Protein 7LJL (pdb70)

Organism: Enterobacter hormaechei subsp. hoffmannii (strain UCI 50) (NCBI:txid1400155)

InterPro domains:
  IPR043519 Nucleotidyltransferase superfamily [SSF81301] (1-123)

Foldseek 3Di:
DDFPFVLLVLLLVQWQADPVLLVQVLCVQVVVFVLQCPVVLNVQWWLAKFWFFCQQALQHTYDPDQDAAETEMETETADACVVAWLVSQVVSCVVVCCVPQNPAWDDDQQWIWGDDDRHIYTYWYWYFNDDDPLRVLVSLLRVACLGHPSDHCLQQLVRESDSPDDGDPVVDHHDPCVSAQQTFIWTADRHDRHTDTWARVLLSRVSSVQCVQQVNCLSSLSNLVLLLCVVCVVQADPDDHGPLSSVLQSVQFDGDHDGNLVRLLRSLVSSCVVCVVVLVVLHADFAADSRHRVHGSCPPPGSPRRNRRNVVSVVLNVLSVCLVPDPDQQSSQVSSCVRRNPSRDRD/DQFPFVLLVLLLQQWAADPVLLVQVLVVQVVVFVLQCPPVLCVQWWLAKFWFFCQQALQDTYDPDQDAAETEIETETADACVVAWLVSQVVSCVVVCCVPQNPAWDDDAQWIWGDDPRHIYTYWYWYWNDDDPLRVLVSLQRVACLGHPSDHCLRQLVRESDSPDDGVDHHDDCVNAQQTFIWTADRHDRHIDTDARVLLSRVSSVQCVQQVNCLSSLSSQQLLLCVVCVVQADPDDHGPLSSVLQSVQFDGDHDGNLVRLLRSLVSSCVVCVVVLVVLHADFAADSRHRPHGSCVPPGSPRRNRNNVVSVVLSVLSVCLNPDPDQQSNQVSSCVRRNPSSDRDDDDD

Structure (mmCIF, N/CA/C/O backbone):
data_7LJL
#
_entry.id   7LJL
#
_cell.length_a   66.074
_cell.length_b   101.372
_cell.length_c   68.364
_cell.angle_alpha   90.000
_cell.angle_beta   117.611
_cell.angle_gamma   90.000
#
_symmetry.space_group_name_H-M   'P 1 21 1'
#
loop_
_entity.id
_entity.type
_entity.pdbx_description
1 polymer 'Cyclic AMP-AMP-GMP synthase'
2 non-polymer 'MAGNESIUM ION'
3 non-polymer "ADENOSINE-5'-TRIPHOSPHATE"
4 non-polymer 1,2-ETHANEDIOL
5 water water
#
loop_
_atom_site.group_PDB
_atom_site.id
_atom_site.type_symbol
_atom_site.label_atom_id
_atom_site.label_alt_id
_atom_site.label_comp_id
_atom_site.label_asym_id
_atom_site.label_entity_id
_atom_site.label_seq_id
_atom_site.pdbx_PDB_ins_code
_atom_site.Cartn_x
_atom_site.Cartn_y
_atom_site.Cartn_z
_atom_site.occupancy
_atom_site.B_iso_or_equiv
_atom_site.auth_seq_id
_atom_site.auth_comp_id
_atom_site.auth_asym_id
_atom_site.auth_atom_id
_atom_site.pdbx_PDB_model_num
ATOM 1 N N . SER A 1 1 ? 43.33962 10.13535 30.96258 1.000 79.01261 0 SER A N 1
ATOM 2 C CA . SER A 1 1 ? 42.28619 10.62836 30.02803 1.000 67.16930 0 SER A CA 1
ATOM 3 C C . SER A 1 1 ? 42.90376 11.03688 28.69273 1.000 55.97581 0 SER A C 1
ATOM 4 O O . SER A 1 1 ? 44.07383 11.40561 28.62125 1.000 66.57941 0 SER A O 1
ATOM 14 N N . MET A 1 2 ? 42.09585 10.97318 27.63901 1.000 43.34654 1 MET A N 1
ATOM 15 C CA . MET A 1 2 ? 42.52787 11.23596 26.27226 1.000 48.59536 1 MET A CA 1
ATOM 16 C C . MET A 1 2 ? 41.70978 12.39765 25.73396 1.000 35.06259 1 MET A C 1
ATOM 17 O O . MET A 1 2 ? 40.47881 12.33327 25.72722 1.000 37.03020 1 MET A O 1
ATOM 31 N N . GLU A 1 3 ? 42.38681 13.45821 25.29072 1.000 33.05867 2 GLU A N 1
ATOM 32 C CA . GLU A 1 3 ? 41.68442 14.65457 24.82016 1.000 32.18156 2 GLU A CA 1
ATOM 33 C C . GLU A 1 3 ? 41.67031 14.80566 23.30513 1.000 30.51237 2 GLU A C 1
ATOM 34 O O . GLU A 1 3 ? 40.71374 15.36398 22.76167 1.000 31.01223 2 GLU A O 1
ATOM 46 N N . LEU A 1 4 ? 42.69870 14.32512 22.60895 1.000 32.41925 3 LEU A N 1
ATOM 47 C CA . LEU A 1 4 ? 42.75720 14.39042 21.14674 1.000 30.45619 3 LEU A CA 1
ATOM 48 C C . LEU A 1 4 ? 42.47086 15.80396 20.62877 1.000 30.47023 3 LEU A C 1
ATOM 49 O O . LEU A 1 4 ? 41.70976 16.00923 19.67578 1.000 28.77798 3 LEU A O 1
ATOM 65 N N . GLN A 1 5 ? 43.11068 16.78996 21.25703 1.000 32.83184 4 GLN A N 1
ATOM 66 C CA . GLN A 1 5 ? 42.85318 18.18648 20.90979 1.000 33.83294 4 GLN A CA 1
ATOM 67 C C . GLN A 1 5 ? 43.04820 18.48845 19.42910 1.000 27.93684 4 GLN A C 1
ATOM 68 O O . GLN A 1 5 ? 42.17686 19.14651 18.84016 1.000 30.86219 4 GLN A O 1
ATOM 82 N N . PRO A 1 6 ? 44.13009 18.05643 18.77298 1.000 29.72038 5 PRO A N 1
ATOM 83 C CA . PRO A 1 6 ? 44.27413 18.35589 17.33663 1.000 31.86002 5 PRO A CA 1
ATOM 84 C C . PRO A 1 6 ? 43.18707 17.72959 16.48092 1.000 31.74265 5 PRO A C 1
ATOM 85 O O . PRO A 1 6 ? 42.77433 18.31700 15.46951 1.000 29.57955 5 PRO A O 1
ATOM 96 N N . GLN A 1 7 ? 42.72111 16.53574 16.84903 1.000 27.48492 6 GLN A N 1
ATOM 97 C CA . GLN A 1 7 ? 41.63822 15.90073 16.10515 1.000 27.51650 6 GLN A CA 1
ATOM 98 C C . GLN A 1 7 ? 40.32768 16.65370 16.29007 1.000 23.05128 6 GLN A C 1
ATOM 99 O O . GLN A 1 7 ? 39.54198 16.78989 15.34484 1.000 24.76616 6 GLN A O 1
ATOM 113 N N . PHE A 1 8 ? 40.06093 17.14648 17.50303 1.000 25.78400 7 PHE A N 1
ATOM 114 C CA . PHE A 1 8 ? 38.85601 17.95023 17.70747 1.000 23.68615 7 PHE A CA 1
ATOM 115 C C . PHE A 1 8 ? 38.93006 19.26156 16.93615 1.000 22.89416 7 PHE A C 1
ATOM 116 O O . PHE A 1 8 ? 37.92274 19.72655 16.40083 1.000 23.16107 7 PHE A O 1
ATOM 133 N N . ASN A 1 9 ? 40.11922 19.86408 16.84671 1.000 26.57841 8 ASN A N 1
ATOM 134 C CA . ASN A 1 9 ? 40.24506 21.10771 16.08630 1.000 28.97483 8 ASN A CA 1
ATOM 135 C C . ASN A 1 9 ? 39.97634 20.87291 14.60554 1.000 24.83422 8 ASN A C 1
ATOM 136 O O . ASN A 1 9 ? 39.30379 21.68280 13.95670 1.000 24.34944 8 ASN A O 1
ATOM 147 N N . GLU A 1 10 ? 40.50053 19.76924 14.04875 1.000 24.23125 9 GLU A N 1
ATOM 148 C CA . GLU A 1 10 ? 40.21209 19.45592 12.64816 1.000 28.71514 9 GLU A CA 1
ATOM 149 C C . GLU A 1 10 ? 38.73676 19.12734 12.44549 1.000 24.82027 9 GLU A C 1
ATOM 150 O O . GLU A 1 10 ? 38.12404 19.57919 11.47681 1.000 24.08922 9 GLU A O 1
ATOM 162 N N . PHE A 1 11 ? 38.14299 18.37130 13.37360 1.000 23.27210 10 PHE A N 1
ATOM 163 C CA . PHE A 1 11 ? 36.70907 18.07289 13.31428 1.000 24.30688 10 PHE A CA 1
ATOM 164 C C . PHE A 1 11 ? 35.89177 19.35546 13.26515 1.000 22.27549 10 PHE A C 1
ATOM 165 O O . PHE A 1 11 ? 35.00145 19.51097 12.43028 1.000 21.37964 10 PHE A O 1
ATOM 182 N N . LEU A 1 12 ? 36.20049 20.30235 14.14559 1.000 21.89142 11 LEU A N 1
ATOM 183 C CA . LEU A 1 12 ? 35.44327 21.54976 14.19576 1.000 21.27979 11 LEU A CA 1
ATOM 184 C C . LEU A 1 12 ? 35.59121 22.32983 12.89898 1.000 21.90837 11 LEU A C 1
ATOM 185 O O . LEU A 1 12 ? 34.61980 22.89489 12.38891 1.000 24.86843 11 LEU A O 1
ATOM 201 N N . ALA A 1 13 ? 36.79466 22.34512 12.33172 1.000 22.80386 12 ALA A N 1
ATOM 202 C CA . ALA A 1 13 ? 36.99676 22.98880 11.03307 1.000 22.55355 12 ALA A CA 1
ATOM 203 C C . ALA A 1 13 ? 36.15647 22.34613 9.94191 1.000 25.32204 12 ALA A C 1
ATOM 204 O O . ALA A 1 13 ? 35.66147 23.04102 9.04456 1.000 27.40490 12 ALA A O 1
ATOM 211 N N . ASN A 1 14 ? 35.94383 21.03678 10.02127 1.000 23.82079 13 ASN A N 1
ATOM 212 C CA . ASN A 1 14 ? 35.13726 20.35216 9.01480 1.000 24.78138 13 ASN A CA 1
ATOM 213 C C . ASN A 1 14 ? 33.64223 20.62554 9.14104 1.000 22.32820 13 ASN A C 1
ATOM 214 O O . ASN A 1 14 ? 32.91304 20.46324 8.15777 1.000 26.31913 13 ASN A O 1
ATO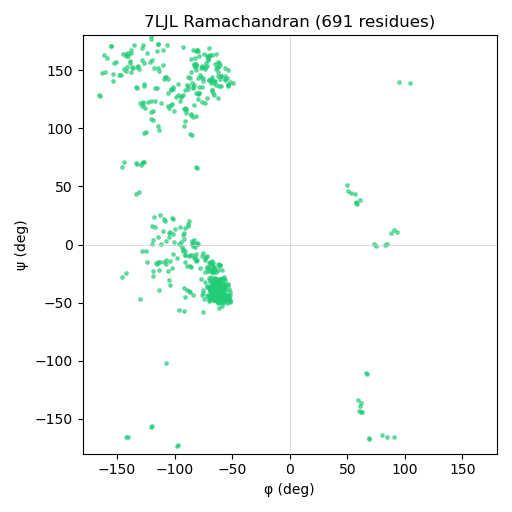M 225 N N . ILE A 1 15 ? 33.15787 20.99782 10.32280 1.000 20.53274 14 ILE A N 1
ATOM 226 C CA . ILE A 1 15 ? 31.71797 21.15905 10.52997 1.000 22.06073 14 ILE A CA 1
ATOM 227 C C . ILE A 1 15 ? 31.27070 22.61599 10.56145 1.000 22.47251 14 ILE A C 1
ATOM 228 O O . ILE A 1 15 ? 30.06313 22.87251 10.43997 1.000 24.78856 14 ILE A O 1
ATOM 244 N N . ARG A 1 16 ? 32.19129 23.56922 10.69418 1.000 23.57255 15 ARG A N 1
ATOM 245 C CA . ARG A 1 16 ? 31.83495 24.97540 10.54099 1.000 26.47574 15 ARG A CA 1
ATOM 246 C C . ARG A 1 16 ? 31.38171 25.21799 9.10606 1.000 21.78184 15 ARG A C 1
ATOM 247 O O . ARG A 1 16 ? 31.84062 24.53207 8.19638 1.000 23.95615 15 ARG A O 1
ATOM 268 N N . PRO A 1 17 ? 30.49457 26.19158 8.86692 1.000 20.95450 16 PRO A N 1
ATOM 269 C CA . PRO A 1 17 ? 30.25442 26.61667 7.48084 1.000 21.17467 16 PRO A CA 1
ATOM 270 C C . PRO A 1 17 ? 31.55690 26.99426 6.79840 1.000 20.89195 16 PRO A C 1
ATOM 271 O O . PRO A 1 17 ? 32.51259 27.43835 7.43979 1.000 23.24496 16 PRO A O 1
ATOM 282 N N . THR A 1 18 ? 31.58823 26.78987 5.48059 1.000 21.86482 17 THR A N 1
ATOM 283 C CA . THR A 1 18 ? 32.79422 27.03732 4.69720 1.000 21.59848 17 THR A CA 1
ATOM 284 C C . THR A 1 18 ? 33.09057 28.53061 4.59299 1.000 20.93818 17 THR A C 1
ATOM 285 O O . THR A 1 18 ? 32.23913 29.38619 4.82727 1.000 21.43813 17 THR A O 1
ATOM 296 N N . ASP A 1 19 ? 34.33830 28.84101 4.23107 1.000 22.93525 18 ASP A N 1
ATOM 297 C CA . ASP A 1 19 ? 34.71476 30.23609 4.04691 1.000 22.52861 18 ASP A CA 1
ATOM 298 C C . ASP A 1 19 ? 33.94892 30.88590 2.89634 1.000 21.81203 18 ASP A C 1
ATOM 299 O O . ASP A 1 19 ? 33.63469 32.08572 2.96261 1.000 21.35690 18 ASP A O 1
ATOM 308 N N . THR A 1 20 ? 33.61794 30.11433 1.85271 1.000 22.02047 19 THR A N 1
ATOM 309 C CA . THR A 1 20 ? 32.78215 30.64066 0.77668 1.000 23.08704 19 THR A CA 1
ATOM 310 C C . THR A 1 20 ? 31.39761 31.01641 1.28809 1.000 21.92065 19 THR A C 1
ATOM 311 O O . THR A 1 20 ? 30.85702 32.07404 0.93294 1.000 21.02031 19 THR A O 1
ATOM 322 N N . GLN A 1 21 ? 30.80241 30.15656 2.11914 1.000 19.93474 20 GLN A N 1
ATOM 323 C CA . GLN A 1 21 ? 29.51727 30.47995 2.73366 1.000 20.38684 20 GLN A CA 1
ATOM 324 C C . GLN A 1 21 ? 29.64136 31.70688 3.63411 1.000 19.24918 20 GLN A C 1
ATOM 325 O O . GLN A 1 21 ? 28.81183 32.62317 3.57263 1.000 19.40743 20 GLN A O 1
ATOM 339 N N . LYS A 1 22 ? 30.66794 31.73380 4.49810 1.000 19.23904 21 LYS A N 1
ATOM 340 C CA . LYS A 1 22 ? 30.85882 32.86688 5.40461 1.000 19.27980 21 LYS A CA 1
ATOM 341 C C . LYS A 1 22 ? 30.93666 34.18778 4.64341 1.000 19.83076 21 LYS A C 1
ATOM 342 O O . LYS A 1 22 ? 30.29697 35.17978 5.01587 1.000 18.71622 21 LYS A O 1
ATOM 361 N N . GLU A 1 23 ? 31.75489 34.23880 3.59458 1.000 19.18167 22 GLU A N 1
ATOM 362 C CA . GLU A 1 23 ? 31.88552 35.48515 2.83909 1.000 19.77164 22 GLU A CA 1
ATOM 363 C C . GLU A 1 23 ? 30.57886 35.86470 2.14817 1.000 19.13471 22 GLU A C 1
ATOM 364 O O . GLU A 1 23 ? 30.27818 37.05817 2.01195 1.000 20.13678 22 GLU A O 1
ATOM 376 N N . ASP A 1 24 ? 29.79033 34.87105 1.73792 1.000 18.92301 23 ASP A N 1
ATOM 377 C CA . ASP A 1 24 ? 28.49080 35.15414 1.12903 1.000 20.42711 23 ASP A CA 1
ATOM 378 C C . ASP A 1 24 ? 27.50319 35.75312 2.12585 1.000 19.79906 23 ASP A C 1
ATOM 379 O O . ASP A 1 24 ? 26.75388 36.67212 1.77595 1.000 21.16124 23 ASP A O 1
ATOM 388 N N . TRP A 1 25 ? 27.47100 35.26895 3.37544 1.000 18.55785 24 TRP A N 1
ATOM 389 C CA . TRP A 1 25 ? 26.51918 35.88991 4.29867 1.000 18.76035 24 TRP A CA 1
ATOM 390 C C . TRP A 1 25 ? 27.01852 37.23776 4.81010 1.000 17.41295 24 TRP A C 1
ATOM 391 O O . TRP A 1 25 ? 26.21684 38.12925 5.07664 1.000 18.44995 24 TRP A O 1
ATOM 412 N N . LYS A 1 26 ? 28.33756 37.43355 4.90759 1.000 17.78484 25 LYS A N 1
ATOM 413 C CA . LYS A 1 26 ? 28.84393 38.74591 5.30792 1.000 18.11851 25 LYS A CA 1
ATOM 414 C C . LYS A 1 26 ? 28.50748 39.80963 4.26833 1.000 19.97008 25 LYS A C 1
ATOM 415 O O . LYS A 1 26 ? 27.98566 40.87807 4.60588 1.000 20.12091 25 LYS A O 1
ATOM 434 N N . SER A 1 27 ? 28.76700 39.52262 2.98817 1.000 19.52991 26 SER A N 1
ATOM 435 C CA . SER A 1 27 ? 28.37598 40.45679 1.93655 1.000 19.55908 26 SER A CA 1
ATOM 436 C C . SER A 1 27 ? 26.86592 40.53560 1.79569 1.000 19.61789 26 SER A C 1
ATOM 437 O O . SER A 1 27 ? 26.32380 41.62135 1.57940 1.000 22.23005 26 SER A O 1
ATOM 445 N N . GLY A 1 28 ? 26.17584 39.41010 1.97002 1.000 20.39139 27 GLY A N 1
ATOM 446 C CA . GLY A 1 28 ? 24.72908 39.41290 1.81595 1.000 19.14759 27 GLY A CA 1
ATOM 447 C C . GLY A 1 28 ? 24.03821 40.24404 2.87720 1.000 21.32689 27 GLY A C 1
ATOM 448 O O . GLY A 1 28 ? 23.12665 41.02304 2.58124 1.000 19.91220 27 GLY A O 1
ATOM 452 N N . ALA A 1 29 ? 24.46445 40.09277 4.12384 1.000 20.03157 28 ALA A N 1
ATOM 453 C CA . ALA A 1 29 ? 23.88694 40.87714 5.20946 1.000 18.95570 28 ALA A CA 1
ATOM 454 C C . ALA A 1 29 ? 24.20142 42.35875 5.05243 1.000 20.32623 28 ALA A C 1
ATOM 455 O O . ALA A 1 29 ? 23.32199 43.20724 5.22448 1.000 20.26963 28 ALA A O 1
ATOM 462 N N . ARG A 1 30 ? 25.45968 42.69445 4.75658 1.000 20.03489 29 ARG A N 1
ATOM 463 C CA . ARG A 1 30 ? 25.82563 44.10149 4.62220 1.000 20.61793 29 ARG A CA 1
ATOM 464 C C . ARG A 1 30 ? 25.14476 44.74231 3.41985 1.000 19.91440 29 ARG A C 1
ATOM 465 O O . ARG A 1 30 ? 24.68574 45.89371 3.49217 1.000 20.84671 29 ARG A O 1
ATOM 486 N N . THR A 1 31 ? 25.06400 44.00863 2.30653 1.000 20.76615 30 THR A N 1
ATOM 487 C CA . THR A 1 31 ? 24.40347 44.54080 1.12115 1.000 21.67146 30 THR A CA 1
ATOM 488 C C . THR A 1 31 ? 22.91816 44.77577 1.37690 1.000 19.76579 30 THR A C 1
ATOM 489 O O . THR A 1 31 ? 22.36349 45.81053 0.98925 1.000 22.11325 30 THR A O 1
ATOM 500 N N . LEU A 1 32 ? 22.25588 43.83525 2.04777 1.000 19.49251 31 LEU A N 1
ATOM 501 C CA . LEU A 1 32 ? 20.85883 44.03845 2.41875 1.000 20.48243 31 LEU A CA 1
ATOM 502 C C . LEU A 1 32 ? 20.69830 45.28479 3.27159 1.000 19.81024 31 LEU A C 1
ATOM 503 O O . LEU A 1 32 ? 19.81777 46.11230 3.01415 1.000 20.16179 31 LEU A O 1
ATOM 519 N N . ARG A 1 33 ? 21.54296 45.42480 4.29986 1.000 18.73263 32 ARG A N 1
ATOM 520 C CA . ARG A 1 33 ? 21.50370 46.59347 5.17084 1.000 21.34451 32 ARG A CA 1
ATOM 521 C C . ARG A 1 33 ? 21.61231 47.88043 4.37756 1.000 22.39619 32 ARG A C 1
ATOM 522 O O . ARG A 1 33 ? 20.83916 48.81023 4.59287 1.000 22.28037 32 ARG A O 1
ATOM 543 N N . GLU A 1 34 ? 22.61064 47.97451 3.49241 1.000 21.77387 33 GLU A N 1
ATOM 544 C CA . GLU A 1 34 ? 22.83444 49.22239 2.76635 1.000 23.07758 33 GLU A CA 1
ATOM 545 C C . GLU A 1 34 ? 21.70723 49.49719 1.77771 1.000 22.79408 33 GLU A C 1
ATOM 546 O O . GLU A 1 34 ? 21.30176 50.64889 1.59803 1.000 24.91601 33 GLU A O 1
ATOM 558 N N . ARG A 1 35 ? 21.16888 48.45395 1.14002 1.000 23.45117 34 ARG A N 1
ATOM 559 C CA . ARG A 1 35 ? 20.02284 48.64896 0.25692 1.000 22.63821 34 ARG A CA 1
ATOM 560 C C . ARG A 1 35 ? 18.80970 49.17615 1.02028 1.000 24.94567 34 ARG A C 1
ATOM 561 O O . ARG A 1 35 ? 18.11930 50.08988 0.54332 1.000 25.64962 34 ARG A O 1
ATOM 582 N N . LEU A 1 36 ? 18.51969 48.60894 2.19879 1.000 22.47680 35 LEU A N 1
ATOM 583 C CA . LEU A 1 36 ? 17.39771 49.10825 2.97920 1.000 22.72649 35 LEU A CA 1
ATOM 584 C C . LEU A 1 36 ? 17.63317 50.54496 3.42291 1.000 24.93613 35 LEU A C 1
ATOM 585 O O . LEU A 1 36 ? 16.71774 51.37475 3.37611 1.000 27.82802 35 LEU A O 1
ATOM 601 N N . LYS A 1 37 ? 18.85792 50.85509 3.85401 1.000 26.19224 36 LYS A N 1
ATOM 602 C CA . LYS A 1 37 ? 19.17892 52.18237 4.35854 1.000 28.70033 36 LYS A CA 1
ATOM 603 C C . LYS A 1 37 ? 18.96992 53.25351 3.30202 1.000 32.68440 36 LYS A C 1
ATOM 604 O O . LYS A 1 37 ? 18.66154 54.40206 3.64032 1.000 43.40693 36 LYS A O 1
ATOM 623 N N . ASN A 1 38 ? 19.13021 52.90490 2.02891 1.000 28.91285 37 ASN A N 1
ATOM 624 C CA . ASN A 1 38 ? 19.01421 53.86466 0.93898 1.000 33.90598 37 ASN A CA 1
ATOM 625 C C . ASN A 1 38 ? 17.74544 53.71210 0.11023 1.000 28.27128 37 ASN A C 1
ATOM 626 O O . ASN A 1 38 ? 17.57169 54.44809 -0.86879 1.000 32.49085 37 ASN A O 1
ATOM 637 N N . PHE A 1 39 ? 16.84789 52.79138 0.46986 1.000 27.99693 38 PHE A N 1
ATOM 638 C CA . PHE A 1 39 ? 15.57355 52.62597 -0.23591 1.000 24.80979 38 PHE A CA 1
ATOM 639 C C . PHE A 1 39 ? 14.60634 53.67530 0.29450 1.000 23.89345 38 PHE A C 1
ATOM 640 O O . PHE A 1 39 ? 14.17047 53.60169 1.44188 1.000 24.57578 38 PHE A O 1
ATOM 657 N N . GLU A 1 40 ? 14.27027 54.65338 -0.53884 1.000 28.06033 39 GLU A N 1
ATOM 658 C CA . GLU A 1 40 ? 13.57792 55.84076 -0.04903 1.000 27.52950 39 GLU A CA 1
ATOM 659 C C . GLU A 1 40 ? 12.30882 55.52184 0.72962 1.000 26.47897 39 GLU A C 1
ATOM 660 O O . GLU A 1 40 ? 12.09982 56.14521 1.78365 1.000 28.72307 39 GLU A O 1
ATOM 672 N N . PRO A 1 41 ? 11.43657 54.60533 0.29332 1.000 27.96784 40 PRO A N 1
ATOM 673 C CA . PRO A 1 41 ? 10.20179 54.35037 1.06108 1.000 29.01583 40 PRO A CA 1
ATOM 674 C C . PRO A 1 41 ? 10.44148 53.81951 2.46270 1.000 25.35537 40 PRO A C 1
ATOM 675 O O . PRO A 1 41 ? 9.54247 53.94032 3.30549 1.000 27.83881 40 PRO A O 1
ATOM 686 N N . LEU A 1 42 ? 11.60748 53.22425 2.74203 1.000 22.97538 41 LEU A N 1
ATOM 687 C CA . LEU A 1 42 ? 11.88407 52.63104 4.04557 1.000 23.19301 41 LEU A CA 1
ATOM 688 C C . LEU A 1 42 ? 12.94863 53.37374 4.83225 1.000 26.28639 41 LEU A C 1
ATOM 689 O O . LEU A 1 42 ? 13.24025 52.99220 5.97364 1.000 24.57749 41 LEU A O 1
ATOM 705 N N . LYS A 1 43 ? 13.49539 54.45403 4.27060 1.000 27.81266 42 LYS A N 1
ATOM 706 C CA . LYS A 1 43 ? 14.62985 55.13171 4.88322 1.000 28.82548 42 LYS A CA 1
ATOM 707 C C . LYS A 1 43 ? 14.27803 55.66973 6.26323 1.000 29.35969 42 LYS A C 1
ATOM 708 O O . LYS A 1 43 ? 15.12603 55.68172 7.16221 1.000 34.90584 42 LYS A O 1
ATOM 727 N N . GLU A 1 44 ? 13.04074 56.12569 6.45279 1.000 28.63077 43 GLU A N 1
ATOM 728 C CA . GLU A 1 44 ? 12.61911 56.68834 7.72999 1.000 32.36238 43 GLU A CA 1
ATOM 729 C C . GLU A 1 44 ? 11.99460 55.65590 8.66065 1.000 31.04385 43 GLU A C 1
ATOM 730 O O . GLU A 1 44 ? 11.50634 56.02565 9.73358 1.000 34.22329 43 GLU A O 1
ATOM 742 N N . ILE A 1 45 ? 11.98054 54.38297 8.27282 1.000 23.04710 44 ILE A N 1
ATOM 743 C CA . ILE A 1 45 ? 11.32588 53.33395 9.04143 1.000 22.26618 44 ILE A CA 1
ATOM 744 C C . ILE A 1 45 ? 12.33023 52.33907 9.61056 1.000 19.70195 44 ILE A C 1
ATOM 745 O O . ILE A 1 45 ? 12.17279 51.87608 10.74751 1.000 19.54273 44 ILE A O 1
ATOM 761 N N . VAL A 1 46 ? 13.36447 52.00038 8.83858 1.000 21.62126 45 VAL A N 1
ATOM 762 C CA . VAL A 1 46 ? 14.34227 51.00170 9.26261 1.000 23.59635 45 VAL A CA 1
ATOM 763 C C . VAL A 1 46 ? 15.38495 51.65632 10.16268 1.000 20.40526 45 VAL A C 1
ATOM 764 O O . VAL A 1 46 ? 16.08110 52.59293 9.75561 1.000 24.98790 45 VAL A O 1
ATOM 777 N N . VAL A 1 47 ? 15.47956 51.16331 11.38780 1.000 17.37376 46 VAL A N 1
ATOM 778 C CA . VAL A 1 47 ? 16.47022 51.60688 12.36170 1.000 18.92179 46 VAL A CA 1
ATOM 779 C C . VAL A 1 47 ? 17.79769 50.88736 12.16242 1.000 21.81737 46 VAL A C 1
ATOM 780 O O . VAL A 1 47 ? 18.87237 51.48836 12.28495 1.000 22.41729 46 VAL A O 1
ATOM 793 N N . SER A 1 48 ? 17.75530 49.57732 11.94093 1.000 18.23810 47 SER A N 1
ATOM 794 C CA . SER A 1 48 ? 18.95107 48.74966 11.96424 1.000 19.32421 47 SER A CA 1
ATOM 795 C C . SER A 1 48 ? 18.62897 47.43432 11.27869 1.000 19.92308 47 SER A C 1
ATOM 796 O O . SER A 1 48 ? 17.49677 46.96283 11.31808 1.000 21.09429 47 SER A O 1
ATOM 804 N N . THR A 1 49 ? 19.62652 46.86536 10.62659 1.000 17.56253 48 THR A N 1
ATOM 805 C CA . THR A 1 49 ? 19.56866 45.51391 10.07899 1.000 16.77716 48 THR A CA 1
ATOM 806 C C . THR A 1 49 ? 20.78675 44.77109 10.61280 1.000 16.53012 48 THR A C 1
ATOM 807 O O . THR A 1 49 ? 21.92031 45.22264 10.40016 1.000 18.70482 48 THR A O 1
ATOM 818 N N . PHE A 1 50 ? 20.58076 43.64501 11.30025 1.000 15.32213 49 PHE A N 1
ATOM 819 C CA . PHE A 1 50 ? 21.70882 42.98966 11.94347 1.000 14.93605 49 PHE A CA 1
ATOM 820 C C . PHE A 1 50 ? 21.63399 41.47009 11.84865 1.000 16.05817 49 PHE A C 1
ATOM 821 O O . PHE A 1 50 ? 20.57027 40.86277 11.72916 1.000 16.86844 49 PHE A O 1
ATOM 838 N N . LEU A 1 51 ? 22.81251 40.87265 11.88464 1.000 15.42744 50 LEU A N 1
ATOM 839 C CA . LEU A 1 51 ? 22.99370 39.43815 11.80566 1.000 15.70963 50 LEU A CA 1
ATOM 840 C C . LEU A 1 51 ? 22.68931 38.82870 13.18244 1.000 15.29379 50 LEU A C 1
ATOM 841 O O . LEU A 1 51 ? 23.12873 39.34035 14.23660 1.000 16.00869 50 LEU A O 1
ATOM 857 N N . GLN A 1 52 ? 21.93905 37.72911 13.16969 1.000 14.75870 51 GLN A N 1
ATOM 858 C CA . GLN A 1 52 ? 21.50991 37.07110 14.39697 1.000 14.89892 51 GLN A CA 1
ATOM 859 C C . GLN A 1 52 ? 21.58886 35.56283 14.21354 1.000 14.74935 51 GLN A C 1
ATOM 860 O O . GLN A 1 52 ? 22.21775 35.05137 13.28716 1.000 15.67711 51 GLN A O 1
ATOM 874 N N . GLY A 1 53 ? 20.95609 34.81907 15.12369 1.000 14.16323 52 GLY A N 1
ATOM 875 C CA . GLY A 1 53 ? 20.89128 33.37585 15.00673 1.000 15.06685 52 GLY A CA 1
ATOM 876 C C . GLY A 1 53 ? 22.21963 32.66355 15.20330 1.000 13.71544 52 GLY A C 1
ATOM 877 O O . GLY A 1 53 ? 23.22998 33.21640 15.65324 1.000 14.88061 52 GLY A O 1
ATOM 881 N N . SER A 1 54 ? 22.19893 31.37908 14.83245 1.000 14.18667 53 SER A N 1
ATOM 882 C CA . SER A 1 54 ? 23.38477 30.55378 15.04297 1.000 15.18469 53 SER A CA 1
ATOM 883 C C . SER A 1 54 ? 24.59406 31.03952 14.25082 1.000 13.94316 53 SER A C 1
ATOM 884 O O . SER A 1 54 ? 25.73394 30.83081 14.67818 1.000 15.40537 53 SER A O 1
ATOM 892 N N . ILE A 1 55 ? 24.39165 31.65894 13.09437 1.000 15.06805 54 ILE A N 1
ATOM 893 C CA . ILE A 1 55 ? 25.53070 32.19247 12.34844 1.000 16.10594 54 ILE A CA 1
ATOM 894 C C . ILE A 1 55 ? 26.24358 33.26240 13.17258 1.000 16.72792 54 ILE A C 1
ATOM 895 O O . ILE A 1 55 ? 27.48389 33.25140 13.31688 1.000 17.52101 54 ILE A O 1
ATOM 911 N N . ARG A 1 56 ? 25.46272 34.19013 13.74045 1.000 15.68059 55 ARG A N 1
ATOM 912 C CA . ARG A 1 56 ? 26.03229 35.26308 14.55314 1.000 16.37832 55 ARG A CA 1
ATOM 913 C C . ARG A 1 56 ? 26.74143 34.71000 15.78079 1.000 17.20418 55 ARG A C 1
ATOM 914 O O . ARG A 1 56 ? 27.82553 35.18458 16.14946 1.000 17.94503 55 ARG A O 1
ATOM 935 N N . ARG A 1 57 ? 26.14559 33.70660 16.42545 1.000 15.75137 56 ARG A N 1
ATOM 936 C CA . ARG A 1 57 ? 26.68165 33.17726 17.66927 1.000 15.10458 56 ARG A CA 1
ATOM 937 C C . ARG A 1 57 ? 27.76053 32.12373 17.46002 1.000 16.65734 56 ARG A C 1
ATOM 938 O O . ARG A 1 57 ? 28.29435 31.61225 18.44497 1.000 17.83974 56 ARG A O 1
ATOM 959 N N . SER A 1 58 ? 28.10613 31.80866 16.21228 1.000 16.07333 57 SER A N 1
ATOM 960 C CA . SER A 1 58 ? 29.10059 30.79886 15.89906 1.000 16.44137 57 SER A CA 1
ATOM 961 C C . SER A 1 58 ? 28.70599 29.42201 16.42016 1.000 18.31987 57 SER A C 1
ATOM 962 O O . SER A 1 58 ? 29.54491 28.63532 16.83648 1.000 18.35244 57 SER A O 1
ATOM 970 N N . THR A 1 59 ? 27.42178 29.09958 16.33399 1.000 16.55645 58 THR A N 1
ATOM 971 C CA . THR A 1 59 ? 26.91078 27.78835 16.71201 1.000 17.61639 58 THR A CA 1
ATOM 972 C C . THR A 1 59 ? 26.25417 27.08502 15.53664 1.000 19.81442 58 THR A C 1
ATOM 973 O O . THR A 1 59 ? 25.51767 26.11879 15.74040 1.000 18.86715 58 THR A O 1
ATOM 984 N N . ALA A 1 60 ? 26.50317 27.55803 14.31571 1.000 16.29521 59 ALA A N 1
ATOM 985 C CA . ALA A 1 60 ? 25.94865 26.95656 13.11475 1.000 17.58579 59 ALA A CA 1
ATOM 986 C C . ALA A 1 60 ? 26.86123 25.86604 12.58994 1.000 17.69332 59 ALA A C 1
ATOM 987 O O . ALA A 1 60 ? 28.08824 25.96771 12.67494 1.000 19.68933 59 ALA A O 1
ATOM 994 N N . ILE A 1 61 ? 26.25125 24.81267 12.05199 1.000 17.06290 60 ILE A N 1
ATOM 995 C CA . ILE A 1 61 ? 26.99364 23.74639 11.38705 1.000 17.46194 60 ILE A CA 1
ATOM 996 C C . ILE A 1 61 ? 26.73310 23.77682 9.88873 1.000 21.18897 60 ILE A C 1
ATOM 997 O O . ILE A 1 61 ? 25.67247 24.22827 9.42789 1.000 23.21564 60 ILE A O 1
ATOM 1013 N N . ARG A 1 62 ? 27.71155 23.24889 9.14143 1.000 25.87564 61 ARG A N 1
ATOM 1014 C CA . ARG A 1 62 ? 27.66391 23.24208 7.69194 1.000 35.95794 61 ARG A CA 1
ATOM 1015 C C . ARG A 1 62 ? 26.53519 22.32701 7.24579 1.000 28.44713 61 ARG A C 1
ATOM 1016 O O . ARG A 1 62 ? 26.45981 21.17982 7.70186 1.000 35.00834 61 ARG A O 1
ATOM 1037 N N . PRO A 1 63 ? 25.65319 22.77975 6.35573 1.000 35.20737 62 PRO A N 1
ATOM 1038 C CA . PRO A 1 63 ? 24.63742 21.87455 5.81600 1.000 45.10888 62 PRO A CA 1
ATOM 1039 C C . PRO A 1 63 ? 25.27246 20.86455 4.87530 1.000 36.68256 62 PRO A C 1
ATOM 1040 O O . PRO A 1 63 ? 26.36850 21.05639 4.33678 1.000 34.62573 62 PRO A O 1
ATOM 1051 N N . LEU A 1 64 ? 24.56135 19.76601 4.69499 1.000 27.80424 63 LEU A N 1
ATOM 1052 C CA . LEU A 1 64 ? 25.02684 18.68476 3.82374 1.000 34.91232 63 LEU A CA 1
ATOM 1053 C C . LEU A 1 64 ? 24.90910 19.04107 2.34100 1.000 49.58474 63 LEU A C 1
ATOM 1054 O O . LEU A 1 64 ? 24.05263 19.82563 1.93011 1.000 41.66154 63 LEU A O 1
ATOM 1070 N N . GLY A 1 65 ? 25.79261 18.45499 1.53982 1.000 52.89259 64 GLY A N 1
ATOM 1071 C CA . GLY A 1 65 ? 25.68073 18.57968 0.09191 1.000 53.89055 64 GLY A CA 1
ATOM 1072 C C . GLY A 1 65 ? 25.72516 20.02166 -0.37254 1.000 40.60029 64 GLY A C 1
ATOM 1073 O O . GLY A 1 65 ? 26.57333 20.81439 0.05159 1.000 41.91024 64 GLY A O 1
ATOM 1077 N N . ASP A 1 66 ? 24.80135 20.36863 -1.26515 1.000 47.33389 65 ASP A N 1
ATOM 1078 C CA . ASP A 1 66 ? 24.69807 21.71589 -1.80654 1.000 61.65644 65 ASP A CA 1
ATOM 1079 C C . ASP A 1 66 ? 23.75092 22.60347 -1.01245 1.000 54.97939 65 ASP A C 1
ATOM 1080 O O . ASP A 1 66 ? 23.42313 23.70614 -1.47491 1.000 39.56356 65 ASP A O 1
ATOM 1089 N N . LYS A 1 67 ? 23.30012 22.14886 0.15415 1.000 35.62407 66 LYS A N 1
ATOM 1090 C CA . LYS A 1 67 ? 22.29031 22.88925 0.90417 1.000 28.97810 66 LYS A CA 1
ATOM 1091 C C . LYS A 1 67 ? 22.86231 24.19878 1.44119 1.000 34.74260 66 LYS A C 1
ATOM 1092 O O . LYS A 1 67 ? 24.01089 24.26231 1.88991 1.000 38.29930 66 LYS A O 1
ATOM 1111 N N . ARG A 1 68 ? 22.05934 25.22948 1.40194 1.000 25.51874 67 ARG A N 1
ATOM 1112 C CA . ARG A 1 68 ? 22.50008 26.56096 1.82066 1.000 22.13359 67 ARG A CA 1
ATOM 1113 C C . ARG A 1 68 ? 22.28014 26.75088 3.32111 1.000 22.56055 67 ARG A C 1
ATOM 1114 O O . ARG A 1 68 ? 21.19504 26.42840 3.83449 1.000 23.32521 67 ARG A O 1
ATOM 1135 N N . PRO A 1 69 ? 23.26299 27.27195 4.04759 1.000 18.84588 68 PRO A N 1
ATOM 1136 C CA . PRO A 1 69 ? 23.03329 27.56685 5.46586 1.000 20.87691 68 PRO A CA 1
ATOM 1137 C C . PRO A 1 69 ? 21.94524 28.60874 5.66205 1.000 21.69085 68 PRO A C 1
ATOM 1138 O O . PRO A 1 69 ? 21.82809 29.55802 4.89165 1.000 21.26070 68 PRO A O 1
ATOM 1149 N N . ASP A 1 70 ? 21.18033 28.43699 6.73759 1.000 18.59620 69 ASP A N 1
ATOM 1150 C CA . ASP A 1 70 ? 20.19647 29.40771 7.20606 1.000 18.01161 69 ASP A CA 1
ATOM 1151 C C . ASP A 1 70 ? 20.92214 30.54885 7.89501 1.000 17.30049 69 ASP A C 1
ATOM 1152 O O . ASP A 1 70 ? 21.67992 30.32366 8.84718 1.000 19.06220 69 ASP A O 1
ATOM 1161 N N . VAL A 1 71 ? 20.71045 31.77201 7.41270 1.000 16.78699 70 VAL A N 1
ATOM 1162 C CA . VAL A 1 71 ? 21.36516 32.95817 7.97379 1.000 15.75617 70 VAL A CA 1
ATOM 1163 C C . VAL A 1 71 ? 20.27760 33.91627 8.45613 1.000 15.21140 70 VAL A C 1
ATOM 1164 O O . VAL A 1 71 ? 19.55819 34.51976 7.64553 1.000 16.73109 70 VAL A O 1
ATOM 1177 N N . ASP A 1 72 ? 20.13307 34.04073 9.76680 1.000 15.41161 71 ASP A N 1
ATOM 1178 C CA . ASP A 1 72 ? 19.07002 34.83477 10.36006 1.000 14.26868 71 ASP A CA 1
ATOM 1179 C C . ASP A 1 72 ? 19.44311 36.30344 10.44341 1.000 13.99732 71 ASP A C 1
ATOM 1180 O O . ASP A 1 72 ? 20.55820 36.64667 10.83216 1.000 14.72224 71 ASP A O 1
ATOM 1189 N N . ILE A 1 73 ? 18.49912 37.15475 10.06762 1.000 15.03097 72 ILE A N 1
ATOM 1190 C CA . ILE A 1 73 ? 18.69146 38.59886 9.98316 1.000 15.78058 72 ILE A CA 1
ATOM 1191 C C . ILE A 1 73 ? 17.49876 39.25772 10.65604 1.000 16.51338 72 ILE A C 1
ATOM 1192 O O . ILE A 1 73 ? 16.35146 38.90524 10.36407 1.000 17.04200 72 ILE A O 1
ATOM 1208 N N . VAL A 1 74 ? 17.75526 40.26949 11.47980 1.000 15.42137 73 VAL A N 1
ATOM 1209 C CA . VAL A 1 74 ? 16.70129 41.10462 12.06401 1.000 14.63745 73 VAL A CA 1
ATOM 1210 C C . VAL A 1 74 ? 16.69733 42.45695 11.36896 1.000 15.23552 73 VAL A C 1
ATOM 1211 O O . VAL A 1 74 ? 17.73874 43.11506 11.27651 1.000 16.47431 73 VAL A O 1
ATOM 1224 N N . VAL A 1 75 ? 15.52373 42.90043 10.93309 1.000 15.68235 74 VAL A N 1
ATOM 1225 C CA . VAL A 1 75 ? 15.30108 44.29124 10.56640 1.000 14.96636 74 VAL A CA 1
ATOM 1226 C C . VAL A 1 75 ? 14.53780 44.92653 11.72416 1.000 14.98013 74 VAL A C 1
ATOM 1227 O O . VAL A 1 75 ? 13.40891 44.51396 12.03665 1.000 17.45279 74 VAL A O 1
ATOM 1240 N N . VAL A 1 76 ? 15.12394 45.95173 12.32900 1.000 16.02501 75 VAL A N 1
ATOM 1241 C CA . VAL A 1 76 ? 14.48724 46.70626 13.40354 1.000 15.69441 75 VAL A CA 1
ATOM 1242 C C . VAL A 1 76 ? 13.82210 47.91944 12.77412 1.000 17.22267 75 VAL A C 1
ATOM 1243 O O . VAL A 1 76 ? 14.48658 48.71120 12.09860 1.000 17.72295 75 VAL A O 1
ATOM 1256 N N . THR A 1 77 ? 12.51800 48.07295 12.98807 1.000 17.13275 76 THR A N 1
ATOM 1257 C CA . THR A 1 77 ? 11.79133 49.25535 12.54449 1.000 17.91699 76 THR A CA 1
ATOM 1258 C C . THR A 1 77 ? 11.36600 50.10669 13.73752 1.000 19.21869 76 THR A C 1
ATOM 1259 O O . THR A 1 77 ? 11.38318 49.66273 14.88938 1.000 18.00519 76 THR A O 1
ATOM 1270 N N . ASN A 1 78 ? 10.93024 51.33451 13.42921 1.000 20.10146 77 ASN A N 1
ATOM 1271 C CA . ASN A 1 78 ? 10.37714 52.24046 14.42654 1.000 19.76226 77 ASN A CA 1
ATOM 1272 C C . ASN A 1 78 ? 8.85299 52.28060 14.37053 1.000 19.56588 77 ASN A C 1
ATOM 1273 O O . ASN A 1 78 ? 8.24438 53.24623 14.84900 1.000 20.72263 77 ASN A O 1
ATOM 1284 N N . LEU A 1 79 ? 8.23394 51.24178 13.81296 1.000 19.23922 78 LEU A N 1
ATOM 1285 C CA . LEU A 1 79 ? 6.78819 51.19092 13.69311 1.000 20.52911 78 LEU A CA 1
ATOM 1286 C C . LEU A 1 79 ? 6.13833 50.96587 15.05988 1.000 20.25448 78 LEU A C 1
ATOM 1287 O O . LEU A 1 79 ? 6.73614 50.37710 15.97985 1.000 21.69116 78 LEU A O 1
ATOM 1303 N N . ASP A 1 80 ? 4.88331 51.43338 15.18282 1.000 20.08978 79 ASP A N 1
ATOM 1304 C CA . ASP A 1 80 ? 4.12802 51.32027 16.43587 1.000 18.90708 79 ASP A CA 1
ATOM 1305 C C . ASP A 1 80 ? 3.34112 50.01629 16.40534 1.000 20.66943 79 ASP A C 1
ATOM 1306 O O . ASP A 1 80 ? 2.34415 49.91025 15.69004 1.000 18.59864 79 ASP A O 1
ATOM 1315 N N . HIS A 1 81 ? 3.79382 49.01893 17.18035 1.000 19.26050 80 HIS A N 1
ATOM 1316 C CA . HIS A 1 81 ? 3.20511 47.69076 17.12017 1.000 19.20767 80 HIS A CA 1
ATOM 1317 C C . HIS A 1 81 ? 1.78759 47.65196 17.67323 1.000 17.92162 80 HIS A C 1
ATOM 1318 O O . HIS A 1 81 ? 1.07153 46.67577 17.41985 1.000 19.95265 80 HIS A O 1
ATOM 1332 N N . THR A 1 82 ? 1.36686 48.67288 18.43043 1.000 18.85208 81 THR A N 1
ATOM 1333 C CA . THR A 1 82 ? -0.00550 48.71424 18.90381 1.000 20.72732 81 THR A CA 1
ATOM 1334 C C . THR A 1 82 ? -0.96983 49.23978 17.85521 1.000 20.89778 81 THR A C 1
ATOM 1335 O O . THR A 1 82 ? -2.19362 49.12269 18.02906 1.000 24.20562 81 THR A O 1
ATOM 1346 N N . ARG A 1 83 ? -0.45233 49.83097 16.78380 1.000 19.15063 82 ARG A N 1
ATOM 1347 C CA . ARG A 1 83 ? -1.28099 50.37747 15.73274 1.000 19.73821 82 ARG A CA 1
ATOM 1348 C C . ARG A 1 83 ? -1.11389 49.68386 14.39486 1.000 17.41703 82 ARG A C 1
ATOM 1349 O O . ARG A 1 83 ? -1.99614 49.84261 13.53583 1.000 18.17614 82 ARG A O 1
ATOM 1370 N N . MET A 1 84 ? -0.04840 48.92190 14.20396 1.000 18.10373 83 MET A N 1
ATOM 1371 C CA . MET A 1 84 ? 0.19134 48.14807 12.99165 1.000 18.31880 83 MET A CA 1
ATOM 1372 C C . MET A 1 84 ? 0.44580 46.69957 13.36844 1.000 20.22738 83 MET A C 1
ATOM 1373 O O . MET A 1 84 ? 1.16553 46.41760 14.32050 1.000 18.64463 83 MET A O 1
ATOM 1387 N N . SER A 1 85 ? -0.15721 45.78786 12.62614 1.000 16.09973 84 SER A N 1
ATOM 1388 C CA . SER A 1 85 ? 0.02788 44.36098 12.82911 1.000 16.84377 84 SER A CA 1
ATOM 1389 C C . SER A 1 85 ? 1.33427 43.87921 12.19064 1.000 15.80399 84 SER A C 1
ATOM 1390 O O . SER A 1 85 ? 1.96324 44.57086 11.37239 1.000 16.73276 84 SER A O 1
ATOM 1398 N N . PRO A 1 86 ? 1.76251 42.65069 12.51308 1.000 16.68627 85 PRO A N 1
ATOM 1399 C CA . PRO A 1 86 ? 2.94354 42.09300 11.83302 1.000 16.26606 85 PRO A CA 1
ATOM 1400 C C . PRO A 1 86 ? 2.82371 42.10177 10.31104 1.000 16.94169 85 PRO A C 1
ATOM 1401 O O . PRO A 1 86 ? 3.78700 42.46943 9.62824 1.000 17.03925 85 PRO A O 1
ATOM 1412 N N . THR A 1 87 ? 1.67042 41.73419 9.75431 1.000 16.34554 86 THR A N 1
ATOM 1413 C CA . THR A 1 87 ? 1.56104 41.77978 8.29595 1.000 17.18513 86 THR A CA 1
ATOM 1414 C C . THR A 1 87 ? 1.60748 43.20695 7.76447 1.000 17.23281 86 THR A C 1
ATOM 1415 O O . THR A 1 87 ? 2.10760 43.43103 6.66404 1.000 16.94778 86 THR A O 1
ATOM 1426 N N . ASP A 1 88 ? 1.07500 44.17560 8.50176 1.000 16.68700 87 ASP A N 1
ATOM 1427 C CA . ASP A 1 88 ? 1.21478 45.56404 8.07757 1.000 16.14166 87 ASP A CA 1
ATOM 1428 C C . ASP A 1 88 ? 2.68551 45.93614 7.93423 1.000 15.87981 87 ASP A C 1
ATOM 1429 O O . ASP A 1 88 ? 3.08073 46.63414 6.99261 1.000 18.85861 87 ASP A O 1
ATOM 1438 N N . ALA A 1 89 ? 3.51151 45.51067 8.88644 1.000 16.66156 88 ALA A N 1
ATOM 1439 C CA . ALA A 1 89 ? 4.93876 45.80118 8.81853 1.000 16.18606 88 ALA A CA 1
ATOM 1440 C C . ALA A 1 89 ? 5.59463 45.06983 7.66088 1.000 16.24195 88 ALA A C 1
ATOM 1441 O O . ALA A 1 89 ? 6.35052 45.66938 6.89103 1.000 18.54597 88 ALA A O 1
ATOM 1448 N N . MET A 1 90 ? 5.29012 43.78112 7.50461 1.000 15.73581 89 MET A N 1
ATOM 1449 C CA . MET A 1 90 ? 5.86871 43.00013 6.42231 1.000 16.03028 89 MET A CA 1
ATOM 1450 C C . MET A 1 90 ? 5.43790 43.48477 5.04766 1.000 16.95965 89 MET A C 1
ATOM 1451 O O . MET A 1 90 ? 6.23746 43.41082 4.10472 1.000 18.52347 89 MET A O 1
ATOM 1465 N N . ASP A 1 91 ? 4.20638 43.97427 4.91900 1.000 16.60041 90 ASP A N 1
ATOM 1466 C CA . ASP A 1 91 ? 3.70104 44.46861 3.64580 1.000 17.30852 90 ASP A CA 1
ATOM 1467 C C . ASP A 1 91 ? 4.63634 45.51313 3.04287 1.000 19.46899 90 ASP A C 1
ATOM 1468 O O . ASP A 1 91 ? 4.75209 45.61402 1.80653 1.000 19.90190 90 ASP A O 1
ATOM 1477 N N . LEU A 1 92 ? 5.29072 46.31643 3.89406 1.000 20.19128 91 LEU A N 1
ATOM 1478 C CA . LEU A 1 92 ? 6.11359 47.41423 3.40288 1.000 19.13219 91 LEU A CA 1
ATOM 1479 C C . LEU A 1 92 ? 7.35244 46.92761 2.67928 1.000 20.52531 91 LEU A C 1
ATOM 1480 O O . LEU A 1 92 ? 7.94742 47.68610 1.90517 1.000 18.89635 91 LEU A O 1
ATOM 1496 N N . PHE A 1 93 ? 7.78093 45.69999 2.93479 1.000 19.70496 92 PHE A N 1
ATOM 1497 C CA . PHE A 1 93 ? 9.03716 45.21153 2.37632 1.000 18.63043 92 PHE A CA 1
ATOM 1498 C C . PHE A 1 93 ? 8.86394 44.52295 1.03905 1.000 20.46907 92 PHE A C 1
ATOM 1499 O O . PHE A 1 93 ? 9.86461 44.28649 0.36229 1.000 19.67117 92 PHE A O 1
ATOM 1516 N N . ILE A 1 94 ? 7.61948 44.27014 0.60833 1.000 20.16889 93 ILE A N 1
ATOM 1517 C CA . ILE A 1 94 ? 7.40880 43.61199 -0.67553 1.000 19.56461 93 ILE A CA 1
ATOM 1518 C C . ILE A 1 94 ? 8.02747 44.38635 -1.83345 1.000 18.97410 93 ILE A C 1
ATOM 1519 O O . ILE A 1 94 ? 8.72357 43.77074 -2.65623 1.000 20.84156 93 ILE A O 1
ATOM 1535 N N . PRO A 1 95 ? 7.78449 45.68875 -1.99650 1.000 21.13620 94 PRO A N 1
ATOM 1536 C CA . PRO A 1 95 ? 8.37692 46.38936 -3.15249 1.000 26.64115 94 PRO A CA 1
ATOM 1537 C C . PRO A 1 95 ? 9.88206 46.38582 -3.09920 1.000 22.24242 94 PRO A C 1
ATOM 1538 O O . PRO A 1 95 ? 10.52634 46.34743 -4.15246 1.000 23.73373 94 PRO A O 1
ATOM 1549 N N . PHE A 1 96 ? 10.45725 46.42973 -1.89031 1.000 22.09743 95 PHE A N 1
ATOM 1550 C CA . PHE A 1 96 ? 11.90671 46.34379 -1.73805 1.000 19.13926 95 PHE A CA 1
ATOM 1551 C C . PHE A 1 96 ? 12.42259 45.00468 -2.25029 1.000 20.59355 95 PHE A C 1
ATOM 1552 O O . PHE A 1 96 ? 13.39893 44.94904 -3.01285 1.000 21.78214 95 PHE A O 1
ATOM 1569 N N . LEU A 1 97 ? 11.80269 43.91036 -1.79445 1.000 20.90224 96 LEU A N 1
ATOM 1570 C CA . LEU A 1 97 ? 12.20627 42.57359 -2.21346 1.000 21.23705 96 LEU A CA 1
ATOM 1571 C C . LEU A 1 97 ? 12.05369 42.38115 -3.72175 1.000 23.10274 96 LEU A C 1
ATOM 1572 O O . LEU A 1 97 ? 12.90582 41.74934 -4.36796 1.000 22.18452 96 LEU A O 1
ATOM 1588 N N . GLU A 1 98 ? 10.97458 42.90921 -4.29938 1.000 22.18909 97 GLU A N 1
ATOM 1589 C CA . GLU A 1 98 ? 10.78211 42.81209 -5.73866 1.000 23.18141 97 GLU A CA 1
ATOM 1590 C C . GLU A 1 98 ? 11.81552 43.62046 -6.50273 1.000 25.57901 97 GLU A C 1
ATOM 1591 O O . GLU A 1 98 ? 12.19067 43.24166 -7.62685 1.000 28.01260 97 GLU A O 1
ATOM 1603 N N . LYS A 1 99 ? 12.28843 44.72921 -5.92816 1.000 24.62953 98 LYS A N 1
ATOM 1604 C CA . LYS A 1 99 ? 13.27851 45.55148 -6.61988 1.000 25.99538 98 LYS A CA 1
ATOM 1605 C C . LYS A 1 99 ? 14.66263 44.91493 -6.60646 1.000 26.35630 98 LYS A C 1
ATOM 1606 O O . LYS A 1 99 ? 15.33991 44.87718 -7.63749 1.000 28.86272 98 LYS A O 1
ATOM 1625 N N . TYR A 1 100 ? 15.11305 44.42833 -5.44639 1.000 23.61933 99 TYR A N 1
ATOM 1626 C CA . TYR A 1 100 ? 16.48855 43.98511 -5.29316 1.000 24.13196 99 TYR A CA 1
ATOM 1627 C C . TYR A 1 100 ? 16.67482 42.47590 -5.32358 1.000 24.80364 99 TYR A C 1
ATOM 1628 O O . TYR A 1 100 ? 17.79408 42.01881 -5.59342 1.000 27.97755 99 TYR A O 1
ATOM 1646 N N . TYR A 1 101 ? 15.63319 41.69585 -5.07247 1.000 23.42735 100 TYR A N 1
ATOM 1647 C CA . TYR A 1 101 ? 15.76820 40.24306 -5.04555 1.000 21.78424 100 TYR A CA 1
ATOM 1648 C C . TYR A 1 101 ? 14.66094 39.55823 -5.84223 1.000 24.08798 100 TYR A C 1
ATOM 1649 O O . TYR A 1 101 ? 14.10713 38.53828 -5.40103 1.000 25.71304 100 TYR A O 1
ATOM 1667 N N . PRO A 1 102 ? 14.33276 40.05508 -7.03190 1.000 28.20990 101 PRO A N 1
ATOM 1668 C CA . PRO A 1 102 ? 13.24368 39.43972 -7.79963 1.000 27.35192 101 PRO A CA 1
ATOM 1669 C C . PRO A 1 102 ? 13.54414 37.98064 -8.09583 1.000 24.94690 101 PRO A C 1
ATOM 1670 O O . PRO A 1 102 ? 14.66889 37.62112 -8.45522 1.000 27.22860 101 PRO A O 1
ATOM 1681 N N . GLY A 1 103 ? 12.52586 37.13839 -7.92159 1.000 24.90585 102 GLY A N 1
ATOM 1682 C CA . GLY A 1 103 ? 12.65887 35.71932 -8.17278 1.000 25.46268 102 GLY A CA 1
ATOM 1683 C C . GLY A 1 103 ? 13.42962 34.96410 -7.10977 1.000 29.12089 102 GLY A C 1
ATOM 1684 O O . GLY A 1 103 ? 13.55552 33.73695 -7.20900 1.000 28.21628 102 GLY A O 1
ATOM 1688 N N . LYS A 1 104 ? 13.92925 35.64939 -6.08344 1.000 23.89046 103 LYS A N 1
ATOM 1689 C CA . LYS A 1 104 ? 14.79894 35.02952 -5.09507 1.000 24.63457 103 LYS A CA 1
ATOM 1690 C C . LYS A 1 104 ? 14.22736 35.05348 -3.68490 1.000 21.95696 103 LYS A C 1
ATOM 1691 O O . LYS A 1 104 ? 14.91257 34.62423 -2.75812 1.000 25.06105 103 LYS A O 1
ATOM 1710 N N . TRP A 1 105 ? 13.01319 35.53683 -3.48502 1.000 20.62331 104 TRP A N 1
ATOM 1711 C CA . TRP A 1 105 ? 12.45120 35.68741 -2.14975 1.000 20.50785 104 TRP A CA 1
ATOM 1712 C C . TRP A 1 105 ? 11.09585 34.99982 -2.03926 1.000 21.51198 104 TRP A C 1
ATOM 1713 O O . TRP A 1 105 ? 10.38434 34.79182 -3.03304 1.000 21.81845 104 TRP A O 1
ATOM 1734 N N . GLU A 1 106 ? 10.74158 34.65264 -0.79920 1.000 21.24691 105 GLU A N 1
ATOM 1735 C CA . GLU A 1 106 ? 9.47201 34.00346 -0.50645 1.000 20.01622 105 GLU A CA 1
ATOM 1736 C C . GLU A 1 106 ? 9.05895 34.32122 0.92258 1.000 20.27105 105 GLU A C 1
ATOM 1737 O O . GLU A 1 106 ? 9.89914 34.35957 1.81877 1.000 22.48587 105 GLU A O 1
ATOM 1749 N N . THR A 1 107 ? 7.77499 34.55443 1.13783 1.000 17.86756 106 THR A N 1
ATOM 1750 C CA . THR A 1 107 ? 7.23720 34.73001 2.48211 1.000 17.87394 106 THR A CA 1
ATOM 1751 C C . THR A 1 107 ? 7.00511 33.36078 3.10655 1.000 21.39573 106 THR A C 1
ATOM 1752 O O . THR A 1 107 ? 6.40651 32.47845 2.48252 1.000 23.78604 106 THR A O 1
ATOM 1763 N N . GLN A 1 108 ? 7.50159 33.18116 4.32908 1.000 21.20850 107 GLN A N 1
ATOM 1764 C CA . GLN A 1 108 ? 7.42594 31.91659 5.04959 1.000 25.94882 107 GLN A CA 1
ATOM 1765 C C . GLN A 1 108 ? 6.86141 32.22048 6.44079 1.000 23.55523 107 GLN A C 1
ATOM 1766 O O . GLN A 1 108 ? 7.55382 32.11809 7.44216 1.000 24.29720 107 GLN A O 1
ATOM 1780 N N . GLY A 1 109 ? 5.59936 32.60616 6.49322 1.000 21.13078 108 GLY A N 1
ATOM 1781 C CA . GLY A 1 109 ? 4.95337 32.92813 7.74341 1.000 20.65213 108 GLY A CA 1
ATOM 1782 C C . GLY A 1 109 ? 5.56106 34.15726 8.37915 1.000 19.82268 108 GLY A C 1
ATOM 1783 O O . GLY A 1 109 ? 5.43054 35.27244 7.86146 1.000 18.71207 108 GLY A O 1
ATOM 1787 N N . ARG A 1 110 ? 6.27195 33.97961 9.49680 1.000 18.47934 109 ARG A N 1
ATOM 1788 C CA . ARG A 1 110 ? 6.79328 35.11414 10.23431 1.000 18.67454 109 ARG A CA 1
ATOM 1789 C C . ARG A 1 110 ? 8.06127 35.70459 9.64168 1.000 18.75475 109 ARG A C 1
ATOM 1790 O O . ARG A 1 110 ? 8.60609 36.65986 10.22092 1.000 24.73930 109 ARG A O 1
ATOM 1811 N N . SER A 1 111 ? 8.56505 35.16195 8.53926 1.000 18.21110 110 SER A N 1
ATOM 1812 C CA . SER A 1 111 ? 9.82801 35.64910 8.00262 1.000 19.71149 110 SER A CA 1
ATOM 1813 C C . SER A 1 111 ? 9.82319 35.61337 6.48479 1.000 20.76421 110 SER A C 1
ATOM 1814 O O . SER A 1 111 ? 8.96712 34.98262 5.84868 1.000 21.05299 110 SER A O 1
ATOM 1822 N N . PHE A 1 112 ? 10.77644 36.33769 5.91166 1.000 17.42745 111 PHE A N 1
ATOM 1823 C CA . PHE A 1 112 ? 11.05579 36.28290 4.48746 1.000 17.94536 111 PHE A CA 1
ATOM 1824 C C . PHE A 1 112 ? 12.30997 35.44709 4.24889 1.000 20.37599 111 PHE A C 1
ATOM 1825 O O . PHE A 1 112 ? 13.33886 35.64844 4.90264 1.000 19.71018 111 PHE A O 1
ATOM 1842 N N . GLY A 1 113 ? 12.25389 34.53975 3.28536 1.000 19.40923 112 GLY A N 1
ATOM 1843 C CA . GLY A 1 113 ? 13.44273 33.83828 2.82483 1.000 20.52698 112 GLY A CA 1
ATOM 1844 C C . GLY A 1 113 ? 14.00010 34.51151 1.58386 1.000 21.68044 112 GLY A C 1
ATOM 1845 O O . GLY A 1 113 ? 13.24561 34.91670 0.69567 1.000 22.41314 112 GLY A O 1
ATOM 1849 N N . ILE A 1 114 ? 15.32204 34.64228 1.52950 1.000 20.47139 113 ILE A N 1
ATOM 1850 C CA . ILE A 1 114 ? 16.00092 35.19519 0.36535 1.000 19.26945 113 ILE A CA 1
ATOM 1851 C C . ILE A 1 114 ? 17.12610 34.24651 -0.01635 1.000 21.48494 113 ILE A C 1
ATOM 1852 O O . ILE A 1 114 ? 18.05780 34.04514 0.76972 1.000 20.44990 113 ILE A O 1
ATOM 1868 N N . THR A 1 115 ? 17.09731 33.73727 -1.24899 1.000 19.88570 114 THR A N 1
ATOM 1869 C CA . THR A 1 115 ? 18.09988 32.78184 -1.70569 1.000 21.60282 114 THR A CA 1
ATOM 1870 C C . THR A 1 115 ? 19.25609 33.55206 -2.34087 1.000 22.53459 114 THR A C 1
ATOM 1871 O O . THR A 1 115 ? 19.09381 34.17638 -3.40284 1.000 24.77965 114 THR A O 1
ATOM 1882 N N . LEU A 1 116 ? 20.42943 33.46326 -1.72414 1.000 21.45746 115 LEU A N 1
ATOM 1883 C CA . LEU A 1 116 ? 21.66152 33.96812 -2.31056 1.000 22.78591 115 LEU A CA 1
ATOM 1884 C C . LEU A 1 116 ? 22.42302 32.81660 -2.96233 1.000 22.96695 115 LEU A C 1
ATOM 1885 O O . LEU A 1 116 ? 21.94695 31.67626 -3.01427 1.000 23.61587 115 LEU A O 1
ATOM 1901 N N . SER A 1 117 ? 23.64445 33.10177 -3.42793 1.000 23.64106 116 SER A N 1
ATOM 1902 C CA . SER A 1 117 ? 24.39539 32.08491 -4.15212 1.000 24.27285 116 SER A CA 1
ATOM 1903 C C . SER A 1 117 ? 24.71712 30.88175 -3.27165 1.000 27.13770 116 SER A C 1
ATOM 1904 O O . SER A 1 117 ? 24.56253 29.72714 -3.69802 1.000 26.32101 116 SER A O 1
ATOM 1912 N N . TYR A 1 118 ? 25.14296 31.12746 -2.02587 1.000 22.54331 117 TYR A N 1
ATOM 1913 C CA . TYR A 1 118 ? 25.63948 30.05698 -1.17801 1.000 22.75998 117 TYR A CA 1
ATOM 1914 C C . TYR A 1 118 ? 24.92327 29.96896 0.15788 1.000 20.47799 117 TYR A C 1
ATOM 1915 O O . TYR A 1 118 ? 25.20696 29.04016 0.93173 1.000 22.61560 117 TYR A O 1
ATOM 1933 N N . VAL A 1 119 ? 24.02907 30.91840 0.46888 1.000 21.44906 118 VAL A N 1
ATOM 1934 C CA . VAL A 1 119 ? 23.32817 30.96229 1.75268 1.000 18.79400 118 VAL A CA 1
ATOM 1935 C C . VAL A 1 119 ? 21.88630 31.38469 1.49563 1.000 20.16118 118 VAL A C 1
ATOM 1936 O O . VAL A 1 119 ? 21.54733 31.91686 0.43638 1.000 20.40885 118 VAL A O 1
ATOM 1949 N N . GLU A 1 120 ? 21.03552 31.11998 2.48474 1.000 19.28283 119 GLU A N 1
ATOM 1950 C CA . GLU A 1 120 ? 19.62588 31.50518 2.48328 1.000 21.28830 119 GLU A CA 1
ATOM 1951 C C . GLU A 1 120 ? 19.38761 32.43967 3.65958 1.000 20.10222 119 GLU A C 1
ATOM 1952 O O . GLU A 1 120 ? 19.53350 32.03043 4.81847 1.000 21.03841 119 GLU A O 1
ATOM 1964 N N . LEU A 1 121 ? 19.04327 33.69410 3.37751 1.000 18.46226 120 LEU A N 1
ATOM 1965 C CA . LEU A 1 121 ? 18.72179 34.62096 4.44971 1.000 17.48136 120 LEU A CA 1
ATOM 1966 C C . LEU A 1 121 ? 17.31889 34.33903 4.97255 1.000 20.03375 120 LEU A C 1
ATOM 1967 O O . LEU A 1 121 ? 16.41775 33.97475 4.21332 1.000 20.83349 120 LEU A O 1
ATOM 1983 N N . ASP A 1 122 ? 17.13658 34.50971 6.28624 1.000 17.65883 121 ASP A N 1
ATOM 1984 C CA . ASP A 1 122 ? 15.86103 34.31595 6.99000 1.000 16.45204 121 ASP A CA 1
ATOM 1985 C C . ASP A 1 122 ? 15.61778 35.63983 7.71569 1.000 16.42125 121 ASP A C 1
ATOM 1986 O O . ASP A 1 122 ? 16.20121 35.89419 8.77402 1.000 16.53851 121 ASP A O 1
ATOM 1995 N N . LEU A 1 123 ? 14.82458 36.51517 7.10874 1.000 16.36768 122 LEU A N 1
ATOM 1996 C CA . LEU A 1 123 ? 14.65085 37.88581 7.56007 1.000 16.37791 122 LEU A CA 1
ATOM 1997 C C . LEU A 1 123 ? 13.37990 38.02242 8.37907 1.000 17.45827 122 LEU A C 1
ATOM 1998 O O . LEU A 1 123 ? 12.29888 37.67003 7.89998 1.000 18.94362 122 LEU A O 1
ATOM 2014 N N . VAL A 1 124 ? 13.49941 38.58065 9.58792 1.000 17.42657 123 VAL A N 1
ATOM 2015 C CA . VAL A 1 124 ? 12.34627 38.85327 10.43859 1.000 16.06471 123 VAL A CA 1
ATOM 2016 C C . VAL A 1 124 ? 12.25014 40.35052 10.64948 1.000 16.64891 123 VAL A C 1
ATOM 2017 O O . VAL A 1 124 ? 13.26112 41.01359 10.87588 1.000 17.51065 123 VAL A O 1
ATOM 2030 N N . ILE A 1 125 ? 11.04377 40.88251 10.51577 1.000 14.73122 124 ILE A N 1
ATOM 2031 C CA . ILE A 1 125 ? 10.74944 42.29609 10.69498 1.000 15.23717 124 ILE A CA 1
ATOM 2032 C C . ILE A 1 125 ? 10.29398 42.49350 12.13296 1.000 17.15097 124 ILE A C 1
ATOM 2033 O O . ILE A 1 125 ? 9.36899 41.81602 12.61135 1.000 17.11443 124 ILE A O 1
ATOM 2049 N N . THR A 1 126 ? 10.92769 43.42807 12.81785 1.000 15.35876 125 THR A N 1
ATOM 2050 C CA . THR A 1 126 ? 10.67727 43.65759 14.23614 1.000 14.84919 125 THR A CA 1
ATOM 2051 C C . THR A 1 126 ? 10.37402 45.12960 14.47278 1.000 15.38341 125 THR A C 1
ATOM 2052 O O . THR A 1 126 ? 10.57172 45.98761 13.59605 1.000 15.69742 125 THR A O 1
ATOM 2063 N N . ALA A 1 127 ? 9.91148 45.41637 15.69363 1.000 15.64724 126 ALA A N 1
ATOM 2064 C CA . ALA A 1 127 ? 9.67363 46.78294 16.12633 1.000 16.37210 126 ALA A CA 1
ATOM 2065 C C . ALA A 1 127 ? 10.14659 46.93899 17.56638 1.000 18.64480 126 ALA A C 1
ATOM 2066 O O . ALA A 1 127 ? 10.27992 45.96152 18.30517 1.000 17.76517 126 ALA A O 1
ATOM 2073 N N . ILE A 1 128 ? 10.41176 48.18715 17.94246 1.000 19.38585 127 ILE A N 1
ATOM 2074 C CA . ILE A 1 128 ? 10.76791 48.54929 19.31219 1.000 17.90376 127 ILE A CA 1
ATOM 2075 C C . ILE A 1 128 ? 9.47552 48.91331 20.03351 1.000 17.47720 127 ILE A C 1
ATOM 2076 O O . ILE A 1 128 ? 8.81099 49.88269 19.63042 1.000 21.08111 127 ILE A O 1
ATOM 2092 N N . PRO A 1 129 ? 9.06996 48.16949 21.07183 1.000 17.27447 128 PRO A N 1
ATOM 2093 C CA . PRO A 1 129 ? 7.78096 48.47588 21.71308 1.000 18.56286 128 PRO A CA 1
ATOM 2094 C C . PRO A 1 129 ? 7.77116 49.76421 22.51231 1.000 22.57814 128 PRO A C 1
ATOM 2095 O O . PRO A 1 129 ? 6.68945 50.32881 22.75176 1.000 23.36960 128 PRO A O 1
ATOM 2106 N N . GLU A 1 130 ? 8.92691 50.23797 22.94900 1.000 21.23984 129 GLU A N 1
ATOM 2107 C CA . GLU A 1 130 ? 9.00486 51.48147 23.70865 1.000 20.37634 129 GLU A CA 1
ATOM 2108 C C . GLU A 1 130 ? 8.67678 52.67473 22.81255 1.000 22.32635 129 GLU A C 1
ATOM 2109 O O . GLU A 1 130 ? 8.69067 52.58178 21.57683 1.000 23.92965 129 GLU A O 1
ATOM 2121 N N . SER A 1 131 ? 8.37942 53.81092 23.45276 1.000 24.31089 130 SER A N 1
ATOM 2122 C CA . SER A 1 131 ? 8.00068 55.02717 22.75928 1.000 23.30443 130 SER A CA 1
ATOM 2123 C C . SER A 1 131 ? 8.91036 56.18819 23.14845 1.000 24.09147 130 SER A C 1
ATOM 2124 O O . SER A 1 131 ? 9.66377 56.12654 24.12891 1.000 24.86760 130 SER A O 1
ATOM 2132 N N . GLY A 1 132 ? 8.84418 57.24818 22.34423 1.000 28.71477 131 GLY A N 1
ATOM 2133 C CA . GLY A 1 132 ? 9.43879 58.51782 22.73179 1.000 28.55694 131 GLY A CA 1
ATOM 2134 C C . GLY A 1 132 ? 10.93497 58.42819 22.94490 1.000 30.24178 131 GLY A C 1
ATOM 2135 O O . GLY A 1 132 ? 11.66193 57.77173 22.19552 1.000 25.83665 131 GLY A O 1
ATOM 2139 N N . ALA A 1 133 ? 11.40675 59.10818 23.99152 1.000 25.66977 132 ALA A N 1
ATOM 2140 C CA . ALA A 1 133 ? 12.84014 59.16868 24.25655 1.000 24.68020 132 ALA A CA 1
ATOM 2141 C C . ALA A 1 133 ? 13.40450 57.79035 24.57623 1.000 25.27906 132 ALA A C 1
ATOM 2142 O O . ALA A 1 133 ? 14.55155 57.49967 24.22757 1.000 25.49551 132 ALA A O 1
ATOM 2149 N N . GLU A 1 134 ? 12.61962 56.92997 25.23187 1.000 23.59483 133 GLU A N 1
ATOM 2150 C CA . GLU A 1 134 ? 13.09717 55.58357 25.53525 1.000 24.42542 133 GLU A CA 1
ATOM 2151 C C . GLU A 1 134 ? 13.38569 54.80567 24.25618 1.000 22.43172 133 GLU A C 1
ATOM 2152 O O . GLU A 1 134 ? 14.39919 54.09864 24.16481 1.000 22.41442 133 GLU A O 1
ATOM 2164 N N . LYS A 1 135 ? 12.51619 54.94267 23.24825 1.000 20.89771 134 LYS A N 1
ATOM 2165 C CA . LYS A 1 135 ? 12.79919 54.34855 21.94360 1.000 19.70864 134 LYS A CA 1
ATOM 2166 C C . LYS A 1 135 ? 14.07588 54.90968 21.34941 1.000 21.32642 134 LYS A C 1
ATOM 2167 O O . LYS A 1 135 ? 14.90120 54.16175 20.82561 1.000 21.36349 134 LYS A O 1
ATOM 2186 N N . SER A 1 136 ? 14.26200 56.22488 21.42316 1.000 22.95057 135 SER A N 1
ATOM 2187 C CA . SER A 1 136 ? 15.44815 56.83796 20.83333 1.000 21.95824 135 SER A CA 1
ATOM 2188 C C . SER A 1 136 ? 16.73317 56.28808 21.44030 1.000 23.38625 135 SER A C 1
ATOM 2189 O O . SER A 1 136 ? 17.71328 56.04899 20.72598 1.000 23.96722 135 SER A O 1
ATOM 2197 N N . HIS A 1 137 ? 16.75400 56.07462 22.75417 1.000 22.39577 136 HIS A N 1
ATOM 2198 C CA . HIS A 1 137 ? 17.96886 55.57597 23.39127 1.000 20.78141 136 HIS A CA 1
ATOM 2199 C C . HIS A 1 137 ? 18.25612 54.14526 22.97778 1.000 21.46468 136 HIS A C 1
ATOM 2200 O O . HIS A 1 13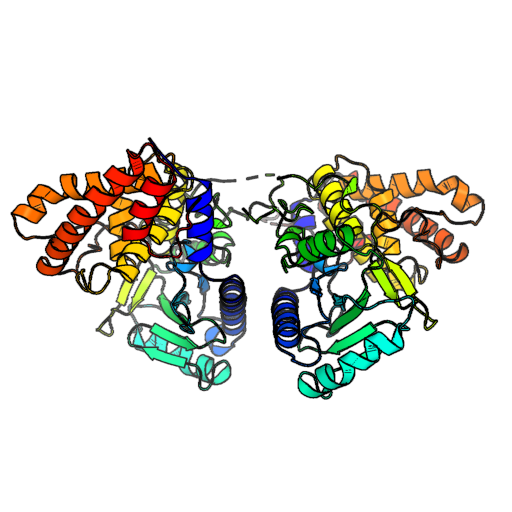7 ? 19.41422 53.78693 22.74709 1.000 22.65484 136 HIS A O 1
ATOM 2214 N N . LEU A 1 138 ? 17.21643 53.32207 22.85087 1.000 20.49991 137 LEU A N 1
ATOM 2215 C CA . LEU A 1 138 ? 17.41506 51.95576 22.37156 1.000 21.33334 137 LEU A CA 1
ATOM 2216 C C . LEU A 1 138 ? 17.89423 51.94317 20.92494 1.000 24.03363 137 LEU A C 1
ATOM 2217 O O . LEU A 1 138 ? 18.73395 51.11216 20.54355 1.000 23.00031 137 LEU A O 1
ATOM 2233 N N . GLU A 1 139 ? 17.36668 52.84933 20.09838 1.000 21.56441 138 GLU A N 1
ATOM 2234 C CA . GLU A 1 139 ? 17.81334 52.93310 18.70697 1.000 24.54507 138 GLU A CA 1
ATOM 2235 C C . GLU A 1 139 ? 19.32225 53.14916 18.63135 1.000 27.07644 138 GLU A C 1
ATOM 2236 O O . GLU A 1 139 ? 19.98946 52.63198 17.72487 1.000 25.48387 138 GLU A O 1
ATOM 2248 N N . GLN A 1 140 ? 19.88457 53.92665 19.56596 1.000 24.67117 139 GLN A N 1
ATOM 2249 C CA . GLN A 1 140 ? 21.33086 54.15107 19.54927 1.000 24.55020 139 GLN A CA 1
ATOM 2250 C C . GLN A 1 140 ? 22.10420 52.84047 19.70080 1.000 27.30865 139 GLN A C 1
ATOM 2251 O O . GLN A 1 140 ? 23.15157 52.64441 19.06547 1.000 25.14903 139 GLN A O 1
ATOM 2265 N N . LEU A 1 141 ? 21.60760 51.92800 20.53640 1.000 20.85288 140 LEU A N 1
ATOM 2266 C CA . LEU A 1 141 ? 22.26187 50.63573 20.67600 1.000 20.47609 140 LEU A CA 1
ATOM 2267 C C . LEU A 1 141 ? 22.19792 49.84397 19.37355 1.000 17.80250 140 LEU A C 1
ATOM 2268 O O . LEU A 1 141 ? 23.19776 49.26572 18.93695 1.000 20.22609 140 LEU A O 1
ATOM 2284 N N . TYR A 1 142 ? 21.03440 49.82382 18.72665 1.000 18.88676 141 TYR A N 1
ATOM 2285 C CA . TYR A 1 142 ? 20.87535 49.06613 17.49002 1.000 18.97203 141 TYR A CA 1
ATOM 2286 C C . TYR A 1 142 ? 21.67997 49.64802 16.33949 1.000 20.88483 141 TYR A C 1
ATOM 2287 O O . TYR A 1 142 ? 21.91107 48.94012 15.35595 1.000 19.99765 141 TYR A O 1
ATOM 2305 N N . LYS A 1 143 ? 22.11131 50.90409 16.44930 1.000 19.41552 142 LYS A N 1
ATOM 2306 C CA . LYS A 1 143 ? 22.93928 51.54853 15.44197 1.000 19.39691 142 LYS A CA 1
ATOM 2307 C C . LYS A 1 143 ? 24.42648 51.46019 15.73553 1.000 21.45701 142 LYS A C 1
ATOM 2308 O O . LYS A 1 143 ? 25.22784 52.01752 14.96848 1.000 25.20249 142 LYS A O 1
ATOM 2327 N N . SER A 1 144 ? 24.81362 50.79392 16.80982 1.000 19.56514 143 SER A N 1
ATOM 2328 C CA . SER A 1 144 ? 26.19652 50.72657 17.25981 1.000 18.61454 143 SER A CA 1
ATOM 2329 C C . SER A 1 144 ? 26.95734 49.59869 16.55816 1.000 20.51100 143 SER A C 1
ATOM 2330 O O . SER A 1 144 ? 26.38169 48.64594 16.04697 1.000 19.84233 143 SER A O 1
ATOM 2338 N N . GLU A 1 145 ? 28.29018 49.70788 16.56735 1.000 22.84723 144 GLU A N 1
ATOM 2339 C CA . GLU A 1 145 ? 29.10389 48.64912 15.97145 1.000 21.65409 144 GLU A CA 1
ATOM 2340 C C . GLU A 1 145 ? 28.90319 47.31304 16.67981 1.000 21.47908 144 GLU A C 1
ATOM 2341 O O . GLU A 1 145 ? 28.99446 46.25026 16.04534 1.000 20.09506 144 GLU A O 1
ATOM 2353 N N . SER A 1 146 ? 28.60530 47.34076 17.98418 1.000 19.88448 145 SER A N 1
ATOM 2354 C CA . SER A 1 146 ? 28.32840 46.10746 18.71560 1.000 19.43617 145 SER A CA 1
ATOM 2355 C C . SER A 1 146 ? 27.21381 45.31367 18.05201 1.000 19.25228 145 SER A C 1
ATOM 2356 O O . SER A 1 146 ? 27.27120 44.08076 17.98319 1.000 18.02581 145 SER A O 1
ATOM 2364 N N . VAL A 1 147 ? 26.19976 46.00702 17.55611 1.000 18.42347 146 VAL A N 1
ATOM 2365 C CA . VAL A 1 147 ? 25.06449 45.36193 16.91655 1.000 16.19776 146 VAL A CA 1
ATOM 2366 C C . VAL A 1 147 ? 25.30820 45.11781 15.43482 1.000 16.75123 146 VAL A C 1
ATOM 2367 O O . VAL A 1 147 ? 24.94381 44.05587 14.91422 1.000 17.70073 146 VAL A O 1
ATOM 2380 N N . LEU A 1 148 ? 25.91058 46.08947 14.74370 1.000 18.05764 147 LEU A N 1
ATOM 2381 C CA . LEU A 1 148 ? 26.01036 46.05283 13.29030 1.000 19.45727 147 LEU A CA 1
ATOM 2382 C C . LEU A 1 148 ? 27.17334 45.21417 12.76361 1.000 18.67493 147 LEU A C 1
ATOM 2383 O O . LEU A 1 148 ? 27.21370 44.94761 11.55754 1.000 19.40481 147 LEU A O 1
ATOM 2399 N N . THR A 1 149 ? 28.11588 44.79994 13.60489 1.000 18.24761 148 THR A N 1
ATOM 2400 C CA . THR A 1 149 ? 29.18687 43.94521 13.12188 1.000 18.98123 148 THR A CA 1
ATOM 2401 C C . THR A 1 149 ? 28.62416 42.71690 12.40099 1.000 20.36929 148 THR A C 1
ATOM 2402 O O . THR A 1 149 ? 27.63778 42.10816 12.83096 1.000 17.99055 148 THR A O 1
ATOM 2413 N N . VAL A 1 150 ? 29.24041 42.35411 11.27181 1.000 20.93072 149 VAL A N 1
ATOM 2414 C CA . VAL A 1 150 ? 28.85844 41.11702 10.58257 1.000 19.71698 149 VAL A CA 1
ATOM 2415 C C . VAL A 1 150 ? 29.83991 39.98933 10.85774 1.000 20.30191 149 VAL A C 1
ATOM 2416 O O . VAL A 1 150 ? 29.73126 38.91482 10.25323 1.000 23.18790 149 VAL A O 1
ATOM 2429 N N . ASN A 1 151 ? 30.76984 40.19314 11.78444 1.000 20.83118 150 ASN A N 1
ATOM 2430 C CA . ASN A 1 151 ? 31.61695 39.12065 12.27487 1.000 22.82854 150 ASN A CA 1
ATOM 2431 C C . ASN A 1 151 ? 30.90660 38.38344 13.40661 1.000 21.29989 150 ASN A C 1
ATOM 2432 O O . ASN A 1 151 ? 30.07186 38.95074 14.12556 1.000 25.44188 150 ASN A O 1
ATOM 2443 N N . SER A 1 152 ? 31.18810 37.09987 13.51198 1.000 18.36451 151 SER A N 1
ATOM 2444 C CA . SER A 1 152 ? 30.54591 36.24919 14.50569 1.000 17.57219 151 SER A CA 1
ATOM 2445 C C . SER A 1 152 ? 31.36529 36.16487 15.79279 1.000 18.94399 151 SER A C 1
ATOM 2446 O O . SER A 1 152 ? 32.51317 36.61186 15.87504 1.000 18.94099 151 SER A O 1
ATOM 2454 N N . LEU A 1 153 ? 30.75366 35.58301 16.82240 1.000 18.76976 152 LEU A N 1
ATOM 2455 C CA . LEU A 1 153 ? 31.39040 35.57514 18.13680 1.000 17.67965 152 LEU A CA 1
ATOM 2456 C C . LEU A 1 153 ? 32.76434 34.91409 18.10874 1.000 21.38575 152 LEU A C 1
ATOM 2457 O O . LEU A 1 153 ? 33.68585 35.36415 18.80323 1.000 22.34859 152 LEU A O 1
ATOM 2473 N N . GLU A 1 154 ? 32.92351 33.84120 17.32379 1.000 19.77298 153 GLU A N 1
ATOM 2474 C CA . GLU A 1 154 ? 34.20633 33.14898 17.25743 1.000 23.19029 153 GLU A CA 1
ATOM 2475 C C . GLU A 1 154 ? 35.31398 34.07167 16.78068 1.000 23.00968 153 GLU A C 1
ATOM 2476 O O . GLU A 1 154 ? 36.48549 33.88683 17.15074 1.000 25.84243 153 GLU A O 1
ATOM 2488 N N . GLU A 1 155 ? 34.97630 35.05216 15.95684 1.000 20.62526 154 GLU A N 1
ATOM 2489 C CA . GLU A 1 155 ? 35.93408 35.99661 15.40350 1.000 24.21924 154 GLU A CA 1
ATOM 2490 C C . GLU A 1 155 ? 36.15955 37.20807 16.29775 1.000 24.27974 154 GLU A C 1
ATOM 2491 O O . GLU A 1 155 ? 37.07717 37.99184 16.02333 1.000 30.72434 154 GLU A O 1
ATOM 2503 N N . GLN A 1 156 ? 35.35399 37.38435 17.34412 1.000 23.73908 155 GLN A N 1
ATOM 2504 C CA . GLN A 1 156 ? 35.39207 38.55679 18.23071 1.000 28.32995 155 GLN A CA 1
ATOM 2505 C C . GLN A 1 156 ? 35.04066 38.07565 19.64275 1.000 29.48697 155 GLN A C 1
ATOM 2506 O O . GLN A 1 156 ? 34.00892 38.40507 20.21687 1.000 28.19026 155 GLN A O 1
ATOM 2520 N N . THR A 1 157 ? 35.92378 37.25715 20.22261 1.000 37.95601 156 THR A N 1
ATOM 2521 C CA . THR A 1 157 ? 35.61123 36.59255 21.48413 1.000 43.95883 156 THR A CA 1
ATOM 2522 C C . THR A 1 157 ? 35.45480 37.56879 22.64158 1.000 42.89476 156 THR A C 1
ATOM 2523 O O . THR A 1 157 ? 34.80656 37.21914 23.63726 1.000 40.18060 156 THR A O 1
ATOM 2534 N N . ASP A 1 158 ? 35.98769 38.77839 22.51460 1.000 31.25959 157 ASP A N 1
ATOM 2535 C CA . ASP A 1 158 ? 35.83085 39.82776 23.51027 1.000 42.16972 157 ASP A CA 1
ATOM 2536 C C . ASP A 1 158 ? 34.53634 40.61682 23.35460 1.000 44.55215 157 ASP A C 1
ATOM 2537 O O . ASP A 1 158 ? 34.27654 41.52605 24.15772 1.000 34.03664 157 ASP A O 1
ATOM 2546 N N . TRP A 1 159 ? 33.71840 40.29968 22.35442 1.000 38.85044 158 TRP A N 1
ATOM 2547 C CA . TRP A 1 159 ? 32.54910 41.11528 22.06209 1.000 34.88741 158 TRP A CA 1
ATOM 2548 C C . TRP A 1 159 ? 31.74101 41.38712 23.32157 1.000 29.84038 158 TRP A C 1
ATOM 2549 O O . TRP A 1 159 ? 31.49745 40.49231 24.13702 1.000 31.93509 158 TRP A O 1
ATOM 2570 N N . ARG A 1 160 ? 31.26706 42.62510 23.44246 1.000 22.37613 159 ARG A N 1
ATOM 2571 C CA . ARG A 1 160 ? 30.39435 43.01350 24.53034 1.000 23.53811 159 ARG A CA 1
ATOM 2572 C C . ARG A 1 160 ? 29.19460 43.74331 23.95068 1.000 25.53660 159 ARG A C 1
ATOM 2573 O O . ARG A 1 160 ? 29.28705 44.39340 22.90338 1.000 21.34410 159 ARG A O 1
ATOM 2594 N N . LEU A 1 161 ? 28.06948 43.63519 24.64806 1.000 22.47114 160 LEU A N 1
ATOM 2595 C CA . LEU A 1 161 ? 26.85628 44.36260 24.27191 1.000 21.44077 160 LEU A CA 1
ATOM 2596 C C . LEU A 1 161 ? 26.98893 45.74533 24.90233 1.000 22.82771 160 LEU A C 1
ATOM 2597 O O . LEU A 1 161 ? 26.63596 45.97196 26.05851 1.000 22.98278 160 LEU A O 1
ATOM 2613 N N . ASN A 1 162 ? 27.50775 46.69385 24.13178 1.000 21.97240 161 ASN A N 1
ATOM 2614 C CA . ASN A 1 162 ? 27.80057 48.02883 24.64533 1.000 22.49948 161 ASN A CA 1
ATOM 2615 C C . ASN A 1 162 ? 28.00712 48.93047 23.44352 1.000 26.91615 161 ASN A C 1
ATOM 2616 O O . ASN A 1 162 ? 28.79325 48.59738 22.55595 1.000 23.14907 161 ASN A O 1
ATOM 2627 N N . LYS A 1 163 ? 27.28972 50.05191 23.40716 1.000 26.09569 162 LYS A N 1
ATOM 2628 C CA . LYS A 1 163 ? 27.42180 50.97112 22.28459 1.000 28.30464 162 LYS A CA 1
ATOM 2629 C C . LYS A 1 163 ? 28.83829 51.51446 22.14344 1.000 32.06523 162 LYS A C 1
ATOM 2630 O O . LYS A 1 163 ? 29.18579 52.01558 21.07153 1.000 33.48178 162 LYS A O 1
ATOM 2649 N N . SER A 1 164 ? 29.66449 51.42057 23.18725 1.000 26.99856 163 SER A N 1
ATOM 2650 C CA . SER A 1 164 ? 31.03347 51.91382 23.14256 1.000 30.00640 163 SER A CA 1
ATOM 2651 C C . SER A 1 164 ? 32.05036 50.85455 22.73123 1.000 29.31042 163 SER A C 1
ATOM 2652 O O . SER A 1 164 ? 33.23126 51.18318 22.57072 1.000 32.94136 163 SER A O 1
ATOM 2660 N N . TRP A 1 165 ? 31.63503 49.60398 22.57814 1.000 26.82561 164 TRP A N 1
ATOM 2661 C CA . TRP A 1 165 ? 32.54760 48.55861 22.15257 1.000 25.46732 164 TRP A CA 1
ATOM 2662 C C . TRP A 1 165 ? 32.97548 48.78165 20.70929 1.000 29.33077 164 TRP A C 1
ATOM 2663 O O . TRP A 1 165 ? 32.17793 49.18727 19.85705 1.000 29.84500 164 TRP A O 1
ATOM 2684 N N . THR A 1 166 ? 34.24397 48.50441 20.43192 1.000 32.40848 165 THR A N 1
ATOM 2685 C CA . THR A 1 166 ? 34.76695 48.49416 19.07306 1.000 33.68294 165 THR A CA 1
ATOM 2686 C C . THR A 1 166 ? 35.57515 47.22276 18.86274 1.000 43.77258 165 THR A C 1
ATOM 2687 O O . THR A 1 166 ? 36.12843 46.66690 19.82321 1.000 36.74316 165 THR A O 1
ATOM 2698 N N . PRO A 1 167 ? 35.66602 46.74178 17.62058 1.000 40.39459 166 PRO A N 1
ATOM 2699 C CA . PRO A 1 167 ? 36.35779 45.46811 17.37753 1.000 37.76873 166 PRO A CA 1
ATOM 2700 C C . PRO A 1 167 ? 37.81315 45.52778 17.81332 1.000 51.52562 166 PRO A C 1
ATOM 2701 O O . PRO A 1 167 ? 38.48752 46.54504 17.65343 1.000 42.46791 166 PRO A O 1
ATOM 2712 N N . ASN A 1 168 ? 38.28880 44.41647 18.36963 1.000 53.68602 167 ASN A N 1
ATOM 2713 C CA . ASN A 1 168 ? 39.70072 44.27235 18.69048 1.000 63.65704 167 ASN A CA 1
ATOM 2714 C C . ASN A 1 168 ? 40.49395 44.10438 17.40100 1.000 58.94335 167 ASN A C 1
ATOM 2715 O O . ASN A 1 168 ? 40.18934 43.23368 16.57928 1.000 50.54357 167 ASN A O 1
ATOM 2726 N N . THR A 1 169 ? 41.50695 44.94831 17.21739 1.000 56.78870 168 THR A N 1
ATOM 2727 C CA . THR A 1 169 ? 42.32873 44.89423 16.01668 1.000 66.32210 168 THR A CA 1
ATOM 2728 C C . THR A 1 169 ? 43.40218 43.81618 16.07709 1.000 68.99776 168 THR A C 1
ATOM 2729 O O . THR A 1 169 ? 44.05623 43.56156 15.05852 1.000 61.06346 168 THR A O 1
ATOM 2740 N N . GLY A 1 170 ? 43.58897 43.17630 17.22736 1.000 65.17269 169 GLY A N 1
ATOM 2741 C CA . GLY A 1 170 ? 44.66248 42.22627 17.40904 1.000 59.33291 169 GLY A CA 1
ATOM 2742 C C . GLY A 1 170 ? 45.96995 42.82951 17.86122 1.000 61.10092 169 GLY A C 1
ATOM 2743 O O . GLY A 1 170 ? 46.98914 42.12560 17.86546 1.000 49.47749 169 GLY A O 1
ATOM 2747 N N . TRP A 1 171 ? 45.97280 44.10250 18.24712 1.000 63.03102 170 TRP A N 1
ATOM 2748 C CA . TRP A 1 171 ? 47.19294 44.80083 18.62477 1.000 64.90187 170 TRP A CA 1
ATOM 2749 C C . TRP A 1 171 ? 47.07749 45.38906 20.02421 1.000 69.36621 170 TRP A C 1
ATOM 2750 O O . TRP A 1 171 ? 47.99080 46.06660 20.49926 1.000 73.44937 170 TRP A O 1
ATOM 2771 N N . VAL A 1 180 ? 36.32246 47.41310 27.78018 1.000 48.75354 179 VAL A N 1
ATOM 2772 C CA . VAL A 1 180 ? 34.87620 47.61101 27.77008 1.000 39.33925 179 VAL A CA 1
ATOM 2773 C C . VAL A 1 180 ? 34.16606 46.32819 28.22596 1.000 29.02769 179 VAL A C 1
ATOM 2774 O O . VAL A 1 180 ? 34.56340 45.21625 27.87059 1.000 33.87988 179 VAL A O 1
ATOM 2786 N N . GLU A 1 181 ? 33.12831 46.50209 29.03115 1.000 30.27327 180 GLU A N 1
ATOM 2787 C CA . GLU A 1 181 ? 32.29341 45.41328 29.50934 1.000 28.02919 180 GLU A CA 1
ATOM 2788 C C . GLU A 1 181 ? 30.89432 45.57842 28.92756 1.000 24.04268 180 GLU A C 1
ATOM 2789 O O . GLU A 1 181 ? 30.56610 46.59823 28.31263 1.000 27.89873 180 GLU A O 1
ATOM 2801 N N . ASP A 1 182 ? 30.05325 44.57337 29.15431 1.000 22.53098 181 ASP A N 1
ATOM 2802 C CA . ASP A 1 182 ? 28.65151 44.71458 28.77024 1.000 25.98119 181 ASP A CA 1
ATOM 2803 C C . ASP A 1 182 ? 28.06986 45.95475 29.45734 1.000 24.51403 181 ASP A C 1
ATOM 2804 O O . ASP A 1 182 ? 28.43314 46.29896 30.58606 1.000 25.32761 181 ASP A O 1
ATOM 2813 N N . ALA A 1 183 ? 27.17130 46.63667 28.77129 1.000 22.98593 182 ALA A N 1
ATOM 2814 C CA . ALA A 1 183 ? 26.46282 47.75520 29.34885 1.000 23.98957 182 ALA A CA 1
ATOM 2815 C C . ALA A 1 183 ? 25.66614 47.27210 30.55622 1.000 24.22063 182 ALA A C 1
ATOM 2816 O O . ALA A 1 183 ? 25.30155 46.08953 30.64225 1.000 22.35929 182 ALA A O 1
ATOM 2823 N N . PRO A 1 184 ? 25.38288 48.16715 31.50038 1.000 25.57377 183 PRO A N 1
ATOM 2824 C CA . PRO A 1 184 ? 24.54328 47.77658 32.63843 1.000 28.10656 183 PRO A CA 1
ATOM 2825 C C . PRO A 1 184 ? 23.20049 47.23902 32.16762 1.000 24.54751 183 PRO A C 1
ATOM 2826 O O . PRO A 1 184 ? 22.62127 47.72382 31.18864 1.000 23.31500 183 PRO A O 1
ATOM 2837 N N . ALA A 1 185 ? 22.71904 46.20654 32.86846 1.000 25.23911 184 ALA A N 1
ATOM 2838 C CA . ALA A 1 185 ? 21.48885 45.53896 32.46395 1.000 22.42681 184 ALA A CA 1
ATOM 2839 C C . ALA A 1 185 ? 20.31478 46.49926 32.38482 1.000 23.75579 184 ALA A C 1
ATOM 2840 O O . ALA A 1 185 ? 19.39112 46.27588 31.59083 1.000 21.74825 184 ALA A O 1
ATOM 2847 N N . SER A 1 186 ? 20.33274 47.57815 33.17484 1.000 26.53433 185 SER A N 1
ATOM 2848 C CA . SER A 1 186 ? 19.21661 48.50432 33.18147 1.000 25.48859 185 SER A CA 1
ATOM 2849 C C . SER A 1 186 ? 18.97785 49.14285 31.82321 1.000 28.63919 185 SER A C 1
ATOM 2850 O O . SER A 1 186 ? 17.87924 49.65441 31.57368 1.000 34.02355 185 SER A O 1
ATOM 2858 N N . GLU A 1 187 ? 19.95755 49.09312 30.92404 1.000 23.83709 186 GLU A N 1
ATOM 2859 C CA . GLU A 1 187 ? 19.82918 49.72745 29.62445 1.000 29.97125 186 GLU A CA 1
ATOM 2860 C C . GLU A 1 187 ? 19.26758 48.80521 28.55948 1.000 25.80324 186 GLU A C 1
ATOM 2861 O O . GLU A 1 187 ? 18.85394 49.30596 27.50436 1.000 30.43208 186 GLU A O 1
ATOM 2873 N N . TRP A 1 188 ? 19.24407 47.48660 28.80430 1.000 23.13587 187 TRP A N 1
ATOM 2874 C CA . TRP A 1 188 ? 18.85704 46.56816 27.74564 1.000 20.46966 187 TRP A CA 1
ATOM 2875 C C . TRP A 1 188 ? 18.09112 45.33009 28.18770 1.000 18.52412 187 TRP A C 1
ATOM 2876 O O . TRP A 1 188 ? 17.29669 44.80873 27.41309 1.000 18.02244 187 TRP A O 1
ATOM 2897 N N . LYS A 1 189 ? 18.28502 44.85425 29.41236 1.000 19.58795 188 LYS A N 1
ATOM 2898 C CA . LYS A 1 189 ? 17.81211 43.51473 29.75969 1.000 16.74723 188 LYS A CA 1
ATOM 2899 C C . LYS A 1 189 ? 16.29916 43.38520 29.63779 1.000 18.02495 188 LYS A C 1
ATOM 2900 O O . LYS A 1 189 ? 15.79493 42.37786 29.11343 1.000 18.96513 188 LYS A O 1
ATOM 2919 N N . ALA A 1 190 ? 15.55850 44.36927 30.15379 1.000 18.29571 189 ALA A N 1
ATOM 2920 C CA . ALA A 1 190 ? 14.10334 44.33490 30.15028 1.000 18.97219 189 ALA A CA 1
ATOM 2921 C C . ALA A 1 190 ? 13.49582 44.91029 28.87454 1.000 19.72092 189 ALA A C 1
ATOM 2922 O O . ALA A 1 190 ? 12.31257 45.28931 28.86786 1.000 21.29587 189 ALA A O 1
ATOM 2929 N N . HIS A 1 191 ? 14.26530 44.98497 27.79219 1.000 18.12994 190 HIS A N 1
ATOM 2930 C CA . HIS A 1 191 ? 13.82207 45.65230 26.56705 1.000 18.10621 190 HIS A CA 1
ATOM 2931 C C . HIS A 1 191 ? 13.94316 44.75854 25.34707 1.000 17.79709 190 HIS A C 1
ATOM 2932 O O . HIS A 1 191 ? 14.77310 44.99239 24.45724 1.000 18.56439 190 HIS A O 1
ATOM 2946 N N . PRO A 1 192 ? 13.09257 43.73884 25.25926 1.000 16.49367 191 PRO A N 1
ATOM 2947 C CA . PRO A 1 192 ? 13.05223 42.92875 24.03647 1.000 16.12832 191 PRO A CA 1
ATOM 2948 C C . PRO A 1 192 ? 12.44199 43.71202 22.87738 1.000 16.36829 191 PRO A C 1
ATOM 2949 O O . PRO A 1 192 ? 11.77411 44.73834 23.04008 1.000 17.60342 191 PRO A O 1
ATOM 2960 N N . LEU A 1 193 ? 12.71715 43.22712 21.68265 1.000 14.43324 192 LEU A N 1
ATOM 2961 C CA . LEU A 1 193 ? 11.99517 43.62252 20.48973 1.000 13.90636 192 LEU A CA 1
ATOM 2962 C C . LEU A 1 193 ? 10.67802 42.85761 20.42202 1.000 15.76532 192 LEU A C 1
ATOM 2963 O O . LEU A 1 193 ? 10.46514 41.87960 21.12953 1.000 15.67066 192 LEU A O 1
ATOM 2979 N N . VAL A 1 194 ? 9.78914 43.28123 19.53298 1.000 16.27136 193 VAL A N 1
ATOM 2980 C CA . VAL A 1 194 ? 8.62671 42.47969 19.14790 1.000 15.14532 193 VAL A CA 1
ATOM 2981 C C . VAL A 1 194 ? 8.83361 41.95718 17.71813 1.000 14.44916 193 VAL A C 1
ATOM 2982 O O . VAL A 1 194 ? 9.37873 42.65992 16.85648 1.000 15.81509 193 VAL A O 1
ATOM 2995 N N . LEU A 1 195 ? 8.36596 40.75544 17.46055 1.000 15.49469 194 LEU A N 1
ATOM 2996 C CA . LEU A 1 195 ? 8.42146 40.10078 16.16511 1.000 15.67997 194 LEU A CA 1
ATOM 2997 C C . LEU A 1 195 ? 7.09005 39.39323 15.89946 1.000 16.42967 194 LEU A C 1
ATOM 2998 O O . LEU A 1 195 ? 6.27827 39.18189 16.80283 1.000 16.66944 194 LEU A O 1
ATOM 3014 N N . PRO A 1 196 ? 6.82061 39.01007 14.67188 1.000 16.16390 195 PRO A N 1
ATOM 3015 C CA . PRO A 1 196 ? 5.59483 38.24741 14.41219 1.000 15.44587 195 PRO A CA 1
ATOM 3016 C C . PRO A 1 196 ? 5.59814 36.87899 15.08478 1.000 15.85562 195 PRO A C 1
ATOM 3017 O O . PRO A 1 196 ? 6.60344 36.17149 15.10118 1.000 15.98740 195 PRO A O 1
ATOM 3028 N N . ASP A 1 197 ? 4.44411 36.49600 15.60594 1.000 15.47270 196 ASP A N 1
ATOM 3029 C CA . ASP A 1 197 ? 4.25266 35.14352 16.12022 1.000 16.03406 196 ASP A CA 1
ATOM 3030 C C . ASP A 1 197 ? 4.43473 34.12752 14.99353 1.000 16.39634 196 ASP A C 1
ATOM 3031 O O . ASP A 1 197 ? 4.25806 34.43544 13.81074 1.000 17.35392 196 ASP A O 1
ATOM 3040 N N . ARG A 1 198 ? 4.77037 32.88589 15.36658 1.000 17.35457 197 ARG A N 1
ATOM 3041 C CA . ARG A 1 198 ? 4.98174 31.86447 14.34498 1.000 17.80046 197 ARG A CA 1
ATOM 3042 C C . ARG A 1 198 ? 3.73433 31.65815 13.48221 1.000 17.90946 197 ARG A C 1
ATOM 3043 O O . ARG A 1 198 ? 3.84199 31.46278 12.26549 1.000 19.00406 197 ARG A O 1
ATOM 3064 N N . GLU A 1 199 ? 2.54815 31.66802 14.09358 1.000 17.84006 198 GLU A N 1
ATOM 3065 C CA . GLU A 1 199 ? 1.31838 31.21205 13.45327 1.000 19.23668 198 GLU A CA 1
ATOM 3066 C C . GLU A 1 199 ? 0.24359 32.27797 13.32841 1.000 22.79986 198 GLU A C 1
ATOM 3067 O O . GLU A 1 199 ? -0.60477 32.17770 12.41466 1.000 23.47551 198 GLU A O 1
ATOM 3079 N N . LYS A 1 200 ? 0.23648 33.27069 14.20735 1.000 19.11079 199 LYS A N 1
ATOM 3080 C CA . LYS A 1 200 ? -0.81580 34.26441 14.27251 1.000 20.23708 199 LYS A CA 1
ATOM 3081 C C . LYS A 1 200 ? -0.26889 35.63302 13.89851 1.000 17.68775 199 LYS A C 1
ATOM 3082 O O . LYS A 1 200 ? 0.91232 35.92570 14.12353 1.000 17.85859 199 LYS A O 1
ATOM 3101 N N . ASN A 1 201 ? -1.16130 36.47509 13.35533 1.000 18.38029 200 ASN A N 1
ATOM 3102 C CA . ASN A 1 201 ? -0.82641 37.85287 13.00429 1.000 17.91020 200 ASN A CA 1
ATOM 3103 C C . ASN A 1 201 ? -0.87206 38.72017 14.26027 1.000 16.81640 200 ASN A C 1
ATOM 3104 O O . ASN A 1 201 ? -1.68004 39.63917 14.40702 1.000 19.25054 200 ASN A O 1
ATOM 3115 N N . GLU A 1 202 ? 0.05315 38.40810 15.16341 1.000 16.88410 201 GLU A N 1
ATOM 3116 C CA . GLU A 1 202 ? 0.16110 39.03223 16.47593 1.000 17.42987 201 GLU A CA 1
ATOM 3117 C C . GLU A 1 202 ? 1.64361 39.18286 16.79573 1.000 15.59054 201 GLU A C 1
ATOM 3118 O O . GLU A 1 202 ? 2.46478 38.38306 16.33872 1.000 17.47547 201 GLU A O 1
ATOM 3130 N N . TRP A 1 203 ? 1.98060 40.21990 17.56788 1.000 16.32081 202 TRP A N 1
ATOM 3131 C CA . TRP A 1 203 ? 3.35223 40.46005 18.00604 1.000 15.72788 202 TRP A CA 1
ATOM 3132 C C . TRP A 1 203 ? 3.68232 39.63662 19.23862 1.000 17.61158 202 TRP A C 1
ATOM 3133 O O . TRP A 1 203 ? 2.87036 39.51616 20.16939 1.000 19.06589 202 TRP A O 1
ATOM 3154 N N . GLY A 1 204 ? 4.88515 39.06061 19.21688 1.000 16.76498 203 GLY A N 1
ATOM 3155 C CA . GLY A 1 204 ? 5.49114 38.44140 20.37183 1.000 16.29761 203 GLY A CA 1
ATOM 3156 C C . GLY A 1 204 ? 6.80493 39.12680 20.68945 1.000 18.82202 203 GLY A C 1
ATOM 3157 O O . GLY A 1 204 ? 7.18714 40.08464 20.02806 1.000 22.63888 203 GLY A O 1
ATOM 3161 N N . ARG A 1 205 ? 7.43062 38.69708 21.77167 1.000 15.53331 204 ARG A N 1
ATOM 3162 C CA . ARG A 1 205 ? 8.67458 39.30316 22.21702 1.000 14.83824 204 ARG A CA 1
ATOM 3163 C C . ARG A 1 205 ? 9.87052 38.39799 21.91754 1.000 13.76013 204 ARG A C 1
ATOM 3164 O O . ARG A 1 205 ? 9.78818 37.16644 22.04281 1.000 14.97537 204 ARG A O 1
ATOM 3185 N N . THR A 1 206 ? 10.99241 39.01833 21.53671 1.000 14.26755 205 THR A N 1
ATOM 3186 C CA . THR A 1 206 ? 12.25982 38.33379 21.32337 1.000 15.20934 205 THR A CA 1
ATOM 3187 C C . THR A 1 206 ? 13.40308 39.26928 21.68284 1.000 15.12628 205 THR A C 1
ATOM 3188 O O . THR A 1 206 ? 13.31585 40.48074 21.49207 1.000 15.18611 205 THR A O 1
ATOM 3199 N N . HIS A 1 207 ? 14.48202 38.71692 22.20997 1.000 13.01914 206 HIS A N 1
ATOM 3200 C CA . HIS A 1 207 ? 15.62527 39.53594 22.61802 1.000 14.47693 206 HIS A CA 1
ATOM 3201 C C . HIS A 1 207 ? 16.91770 38.91916 22.10162 1.000 14.49667 206 HIS A C 1
ATOM 3202 O O . HIS A 1 207 ? 17.74263 38.42552 22.88037 1.000 15.05540 206 HIS A O 1
ATOM 3216 N N . PRO A 1 208 ? 17.14101 38.95568 20.79379 1.000 14.20393 207 PRO A N 1
ATOM 3217 C CA . PRO A 1 208 ? 18.35132 38.31564 20.24371 1.000 16.25631 207 PRO A CA 1
ATOM 3218 C C . PRO A 1 208 ? 19.63990 38.88714 20.78927 1.000 14.14938 207 PRO A C 1
ATOM 3219 O O . PRO A 1 208 ? 20.58997 38.13724 21.02603 1.000 15.89770 207 PRO A O 1
ATOM 3230 N N . LEU A 1 209 ? 19.72364 40.19793 20.98822 1.000 14.72633 208 LEU A N 1
ATOM 3231 C CA . LEU A 1 209 ? 20.95472 40.77143 21.53121 1.000 15.31683 208 LEU A CA 1
ATOM 3232 C C . LEU A 1 209 ? 21.28733 40.18421 22.89940 1.000 14.43021 208 LEU A C 1
ATOM 3233 O O . LEU A 1 209 ? 22.45888 39.93351 23.21359 1.000 16.49293 208 LEU A O 1
ATOM 3249 N N . ALA A 1 210 ? 20.27848 40.00202 23.75615 1.000 14.47913 209 ALA A N 1
ATOM 3250 C CA . ALA A 1 210 ? 20.52796 39.39681 25.06492 1.000 14.77544 209 ALA A CA 1
ATOM 3251 C C . ALA A 1 210 ? 20.96516 37.93767 24.95655 1.000 14.45834 209 ALA A C 1
ATOM 3252 O O . ALA A 1 210 ? 21.81814 37.49512 25.72542 1.000 15.04300 209 ALA A O 1
ATOM 3259 N N . GLN A 1 211 ? 20.44824 37.20132 23.97342 1.000 15.38067 210 GLN A N 1
ATOM 3260 C CA . GLN A 1 211 ? 20.91933 35.84077 23.75889 1.000 15.75819 210 GLN A CA 1
ATOM 3261 C C . GLN A 1 211 ? 22.36487 35.81608 23.26994 1.000 16.63635 210 GLN A C 1
ATOM 3262 O O . GLN A 1 211 ? 23.15344 34.96206 23.70724 1.000 17.14133 210 GLN A O 1
ATOM 3276 N N . ILE A 1 212 ? 22.71808 36.72019 22.34253 1.000 16.24096 211 ILE A N 1
ATOM 3277 C CA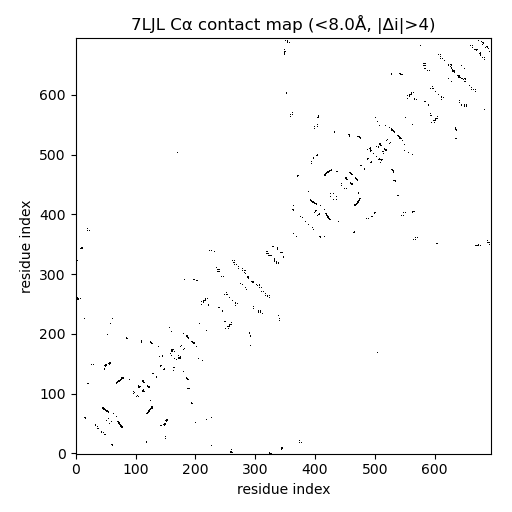 . ILE A 1 212 ? 24.08558 36.80789 21.85336 1.000 15.69856 211 ILE A CA 1
ATOM 3278 C C . ILE A 1 212 ? 25.01834 37.13046 23.00623 1.000 15.81138 211 ILE A C 1
ATOM 3279 O O . ILE A 1 212 ? 26.08999 36.52271 23.15937 1.000 16.53960 211 ILE A O 1
ATOM 3295 N N . ARG A 1 213 ? 24.62155 38.09868 23.84009 1.000 15.82463 212 ARG A N 1
ATOM 3296 C CA . ARG A 1 213 ? 25.44254 38.48935 24.97502 1.000 16.42913 212 ARG A CA 1
ATOM 3297 C C . ARG A 1 213 ? 25.65350 37.32426 25.93467 1.000 15.92656 212 ARG A C 1
ATOM 3298 O O . ARG A 1 213 ? 26.77100 37.09159 26.41550 1.000 16.77577 212 ARG A O 1
ATOM 3319 N N . TRP A 1 214 ? 24.59236 36.58710 26.24065 1.000 15.64673 213 TRP A N 1
ATOM 3320 C CA . TRP A 1 214 ? 24.73204 35.46168 27.14997 1.000 15.07927 213 TRP A CA 1
ATOM 3321 C C . TRP A 1 214 ? 25.67879 34.40130 26.57835 1.000 14.29918 213 TRP A C 1
ATOM 3322 O O . TRP A 1 214 ? 26.50287 33.84842 27.30005 1.000 15.86593 213 TRP A O 1
ATOM 3343 N N . THR A 1 215 ? 25.57756 34.12189 25.28138 1.000 14.79849 214 THR A N 1
ATOM 3344 C CA . THR A 1 215 ? 26.42786 33.14280 24.61626 1.000 14.46278 214 THR A CA 1
ATOM 3345 C C . THR A 1 215 ? 27.87947 33.57827 24.66515 1.000 14.95772 214 THR A C 1
ATOM 3346 O O . THR A 1 215 ? 28.77613 32.76944 24.94971 1.000 16.54781 214 THR A O 1
ATOM 3357 N N . ALA A 1 216 ? 28.12714 34.86319 24.41317 1.000 15.53554 215 ALA A N 1
ATOM 3358 C CA . ALA A 1 216 ? 29.49845 35.34956 24.44817 1.000 16.23167 215 ALA A CA 1
ATOM 3359 C C . ALA A 1 216 ? 30.08967 35.13982 25.83552 1.000 14.62331 215 ALA A C 1
ATOM 3360 O O . ALA A 1 216 ? 31.25231 34.72630 25.98398 1.000 16.71655 215 ALA A O 1
ATOM 3367 N N . GLU A 1 217 ? 29.32563 35.50197 26.87198 1.000 16.04551 216 GLU A N 1
ATOM 3368 C CA . GLU A 1 217 ? 29.79043 35.36446 28.24826 1.000 15.15184 216 GLU A CA 1
ATOM 3369 C C . GLU A 1 217 ? 30.00735 33.90414 28.61576 1.000 17.01171 216 GLU A C 1
ATOM 3370 O O . GLU A 1 217 ? 31.04126 33.56109 29.19041 1.000 16.76526 216 GLU A O 1
ATOM 3382 N N . LYS A 1 218 ? 29.04544 33.03487 28.28151 1.000 16.13232 217 LYS A N 1
ATOM 3383 C CA . LYS A 1 218 ? 29.19005 31.61501 28.57117 1.000 15.64250 217 LYS A CA 1
ATOM 3384 C C . LYS A 1 218 ? 30.42776 31.05660 27.87762 1.000 17.03157 217 LYS A C 1
ATOM 3385 O O . LYS A 1 218 ? 31.18983 30.25619 28.45268 1.000 17.73517 217 LYS A O 1
ATOM 3404 N N . ASN A 1 219 ? 30.66703 31.48477 26.63724 1.000 17.77271 218 ASN A N 1
ATOM 3405 C CA . ASN A 1 219 ? 31.85517 31.00875 25.93964 1.000 16.99286 218 ASN A CA 1
ATOM 3406 C C . ASN A 1 219 ? 33.13257 31.44399 26.64249 1.000 17.32951 218 ASN A C 1
ATOM 3407 O O . ASN A 1 219 ? 34.07698 30.64666 26.76094 1.000 18.70759 218 ASN A O 1
ATOM 3418 N N . ARG A 1 220 ? 33.18489 32.69865 27.12380 1.000 17.36996 219 ARG A N 1
ATOM 3419 C CA . ARG A 1 220 ? 34.35775 33.13619 27.88262 1.000 17.18016 219 ARG A CA 1
ATOM 3420 C C . ARG A 1 220 ? 34.50193 32.34851 29.18289 1.000 18.55576 219 ARG A C 1
ATOM 3421 O O . ARG A 1 220 ? 35.61920 31.96570 29.57722 1.000 20.86234 219 ARG A O 1
ATOM 3442 N N . LEU A 1 221 ? 33.38485 32.08591 29.86282 1.000 18.88400 220 LEU A N 1
ATOM 3443 C CA . LEU A 1 221 ? 33.45441 31.32703 31.11298 1.000 18.97713 220 LEU A CA 1
ATOM 3444 C C . LEU A 1 221 ? 33.89370 29.88705 30.88219 1.000 22.06962 220 LEU A C 1
ATOM 3445 O O . LEU A 1 221 ? 34.33673 29.22862 31.83496 1.000 20.73340 220 LEU A O 1
ATOM 3461 N N . CYS A 1 222 ? 33.74103 29.38419 29.65207 1.000 18.96296 221 CYS A N 1
ATOM 3462 C CA . CYS A 1 222 ? 34.08064 28.02225 29.25686 1.000 17.84905 221 CYS A CA 1
ATOM 3463 C C . CYS A 1 222 ? 35.32195 27.98576 28.36890 1.000 20.64089 221 CYS A C 1
ATOM 3464 O O . CYS A 1 222 ? 35.54098 27.00899 27.63247 1.000 19.79703 221 CYS A O 1
ATOM 3472 N N . ASN A 1 223 ? 36.13452 29.04608 28.42595 1.000 20.27780 222 ASN A N 1
ATOM 3473 C CA . ASN A 1 223 ? 37.46311 29.07027 27.79868 1.000 22.86367 222 ASN A CA 1
ATOM 3474 C C . ASN A 1 223 ? 37.39970 28.80409 26.29135 1.000 24.20179 222 ASN A C 1
ATOM 3475 O O . ASN A 1 223 ? 38.31186 28.20474 25.69583 1.000 24.05454 222 ASN A O 1
ATOM 3486 N N . GLY A 1 224 ? 36.33396 29.29064 25.64856 1.000 20.81557 223 GLY A N 1
ATOM 3487 C CA . GLY A 1 224 ? 36.18126 29.19321 24.21473 1.000 21.50639 223 GLY A CA 1
ATOM 3488 C C . GLY A 1 224 ? 35.59111 27.89473 23.72874 1.000 22.10540 223 GLY A C 1
ATOM 3489 O O . GLY A 1 224 ? 35.39811 27.73414 22.51484 1.000 23.28123 223 GLY A O 1
ATOM 3493 N N . HIS A 1 225 ? 35.26302 26.97460 24.63590 1.000 19.02091 224 HIS A N 1
ATOM 3494 C CA . HIS A 1 225 ? 34.78127 25.66558 24.20731 1.000 20.27787 224 HIS A CA 1
ATOM 3495 C C . HIS A 1 225 ? 33.27082 25.60062 24.02765 1.000 18.74436 224 HIS A C 1
ATOM 3496 O O . HIS A 1 225 ? 32.79381 24.67621 23.37363 1.000 18.62985 224 HIS A O 1
ATOM 3510 N N . TYR A 1 226 ? 32.50004 26.53105 24.60742 1.000 17.57805 225 TYR A N 1
ATOM 3511 C CA . TYR A 1 226 ? 31.03836 26.41027 24.55354 1.000 16.47833 225 TYR A CA 1
ATOM 3512 C C . TYR A 1 226 ? 30.50423 26.37772 23.12515 1.000 19.05492 225 TYR A C 1
ATOM 3513 O O . TYR A 1 226 ? 29.75750 25.46766 22.75680 1.000 16.93750 225 TYR A O 1
ATOM 3531 N N . ILE A 1 227 ? 30.86372 27.36036 22.30171 1.000 17.19221 226 ILE A N 1
ATOM 3532 C CA . ILE A 1 227 ? 30.25785 27.40387 20.96505 1.000 15.91852 226 ILE A CA 1
ATOM 3533 C C . ILE A 1 227 ? 30.69572 26.19295 20.14722 1.000 18.47474 226 ILE A C 1
ATOM 3534 O O . ILE A 1 227 ? 29.95043 25.70814 19.28791 1.000 19.09788 226 ILE A O 1
ATOM 3550 N N . ASN A 1 228 ? 31.90008 25.68085 20.40276 1.000 16.83755 227 ASN A N 1
ATOM 3551 C CA . ASN A 1 228 ? 32.36996 24.49234 19.69531 1.000 18.69410 227 ASN A CA 1
ATOM 3552 C C . ASN A 1 228 ? 31.61938 23.25614 20.14835 1.000 18.19531 227 ASN A C 1
ATOM 3553 O O . ASN A 1 228 ? 31.33410 22.37071 19.34210 1.000 18.98708 227 ASN A O 1
ATOM 3564 N N . LEU A 1 229 ? 31.28924 23.18159 21.42856 1.000 17.99376 228 LEU A N 1
ATOM 3565 C CA . LEU A 1 229 ? 30.50916 22.06043 21.93557 1.000 16.54883 228 LEU A CA 1
ATOM 3566 C C . LEU A 1 229 ? 29.08600 22.07162 21.39149 1.000 18.59095 228 LEU A C 1
ATOM 3567 O O . LEU A 1 229 ? 28.53339 21.00938 21.10183 1.000 18.58784 228 LEU A O 1
ATOM 3583 N N . VAL A 1 230 ? 28.46562 23.24997 21.24864 1.000 16.93821 229 VAL A N 1
ATOM 3584 C CA . VAL A 1 230 ? 27.14913 23.30345 20.60759 1.000 16.11095 229 VAL A CA 1
ATOM 3585 C C . VAL A 1 230 ? 27.22423 22.71492 19.19775 1.000 17.58248 229 VAL A C 1
ATOM 3586 O O . VAL A 1 230 ? 26.37217 21.91545 18.78923 1.000 17.63847 229 VAL A O 1
ATOM 3599 N N . ARG A 1 231 ? 28.23716 23.12811 18.41794 1.000 16.91773 230 ARG A N 1
ATOM 3600 C CA . ARG A 1 231 ? 28.37080 22.61743 17.05629 1.000 15.91778 230 ARG A CA 1
ATOM 3601 C C . ARG A 1 231 ? 28.58057 21.11243 17.06322 1.000 18.04997 230 ARG A C 1
ATOM 3602 O O . ARG A 1 231 ? 27.94653 20.38773 16.28102 1.000 18.83171 230 ARG A O 1
ATOM 3623 N N . ALA A 1 232 ? 29.44440 20.62082 17.96631 1.000 16.82597 231 ALA A N 1
ATOM 3624 C CA . ALA A 1 232 ? 29.70163 19.18184 18.02986 1.000 18.34927 231 ALA A CA 1
ATOM 3625 C C . ALA A 1 232 ? 28.43556 18.39955 18.33256 1.000 17.64042 231 ALA A C 1
ATOM 3626 O O . ALA A 1 232 ? 28.16541 17.37641 17.68541 1.000 18.93162 231 ALA A O 1
ATOM 3633 N N . VAL A 1 233 ? 27.64372 18.86090 19.30818 1.000 17.89053 232 VAL A N 1
ATOM 3634 C CA . VAL A 1 233 ? 26.42096 18.14565 19.64834 1.000 18.85739 232 VAL A CA 1
ATOM 3635 C C . VAL A 1 233 ? 25.39517 18.26022 18.52674 1.000 18.06113 232 VAL A C 1
ATOM 3636 O O . VAL A 1 233 ? 24.69183 17.29216 18.21494 1.000 20.17414 232 VAL A O 1
ATOM 3649 N N . LYS A 1 234 ? 25.28398 19.43786 17.89885 1.000 17.75180 233 LYS A N 1
ATOM 3650 C CA . LYS A 1 234 ? 24.40626 19.55117 16.73742 1.000 17.53408 233 LYS A CA 1
ATOM 3651 C C . LYS A 1 234 ? 24.82011 18.56708 15.64338 1.000 19.05031 233 LYS A C 1
ATOM 3652 O O . LYS A 1 234 ? 23.96867 17.99252 14.95697 1.000 19.87552 233 LYS A O 1
ATOM 3671 N N . TRP A 1 235 ? 26.12417 18.39952 15.43451 1.000 19.27460 234 TRP A N 1
ATOM 3672 C CA . TRP A 1 235 ? 26.60388 17.47049 14.41641 1.000 18.84588 234 TRP A CA 1
ATOM 3673 C C . TRP A 1 235 ? 26.25820 16.03061 14.77213 1.000 20.10342 234 TRP A C 1
ATOM 3674 O O . TRP A 1 235 ? 25.78164 15.26472 13.92252 1.000 21.28302 234 TRP A O 1
ATOM 3695 N N . TRP A 1 236 ? 26.49232 15.64785 16.02649 1.000 20.02310 235 TRP A N 1
ATOM 3696 C CA . TRP A 1 236 ? 26.05776 14.34172 16.50797 1.000 19.77152 235 TRP A CA 1
ATOM 3697 C C . TRP A 1 236 ? 24.57884 14.11301 16.21534 1.000 21.11062 235 TRP A C 1
ATOM 3698 O O . TRP A 1 236 ? 24.18589 13.05228 15.71881 1.000 21.28552 235 TRP A O 1
ATOM 3719 N N . ARG A 1 237 ? 23.74157 15.10008 16.52761 1.000 20.48027 236 ARG A N 1
ATOM 3720 C CA . ARG A 1 237 ? 22.30741 14.94413 16.30082 1.000 19.55889 236 ARG A CA 1
ATOM 3721 C C . ARG A 1 237 ? 22.01358 14.69970 14.82227 1.000 21.64309 236 ARG A C 1
ATOM 3722 O O . ARG A 1 237 ? 21.24162 13.80439 14.46156 1.000 24.10045 236 ARG A O 1
ATOM 3743 N N . GLN A 1 238 ? 22.64345 15.48143 13.94838 1.000 20.42927 237 GLN A N 1
ATOM 3744 C CA . GLN A 1 238 ? 22.43683 15.32418 12.51345 1.000 24.87114 237 GLN A CA 1
ATOM 3745 C C . GLN A 1 238 ? 22.89080 13.95120 12.03574 1.000 24.00860 237 GLN A C 1
ATOM 3746 O O . GLN A 1 238 ? 22.19793 13.30718 11.23739 1.000 25.66712 237 GLN A O 1
ATOM 3760 N N . GLN A 1 239 ? 24.06014 13.49374 12.50134 1.000 21.23187 238 GLN A N 1
ATOM 3761 C CA . GLN A 1 239 ? 24.59477 12.21656 12.05356 1.000 21.16112 238 GLN A CA 1
ATOM 3762 C C . GLN A 1 239 ? 23.80806 11.02454 12.57597 1.000 25.35525 238 GLN A C 1
ATOM 3763 O O . GLN A 1 239 ? 23.92180 9.92720 12.01773 1.000 28.10303 238 GLN A O 1
ATOM 3777 N N . ASN A 1 240 ? 23.02980 11.21090 13.63533 1.000 21.32241 239 ASN A N 1
ATOM 3778 C CA . ASN A 1 240 ? 22.25200 10.14728 14.25346 1.000 25.34142 239 ASN A CA 1
ATOM 3779 C C . ASN A 1 240 ? 20.76116 10.44656 14.17664 1.000 23.17338 239 ASN A C 1
ATOM 3780 O O . ASN A 1 240 ? 19.98435 9.90549 14.96670 1.000 24.88001 239 ASN A O 1
ATOM 3791 N N . SER A 1 241 ? 20.36163 11.27170 13.20777 1.000 26.33917 240 SER A N 1
ATOM 3792 C CA . SER A 1 241 ? 18.96985 11.70429 13.07516 1.000 26.21493 240 SER A CA 1
ATOM 3793 C C . SER A 1 241 ? 17.99084 10.53002 13.06212 1.000 26.42511 240 SER A C 1
ATOM 3794 O O . SER A 1 241 ? 16.90797 10.60532 13.65677 1.000 26.31609 240 SER A O 1
ATOM 3802 N N . GLU A 1 242 ? 18.33395 9.43839 12.37347 1.000 24.62440 241 GLU A N 1
ATOM 3803 C CA . GLU A 1 242 ? 17.38954 8.32972 12.25371 1.000 23.48246 241 GLU A CA 1
ATOM 3804 C C . GLU A 1 242 ? 17.16719 7.58733 13.56178 1.000 28.72494 241 GLU A C 1
ATOM 3805 O O . GLU A 1 242 ? 16.19094 6.84273 13.66675 1.000 32.40188 241 GLU A O 1
ATOM 3817 N N . ASP A 1 243 ? 18.03145 7.77861 14.55780 1.000 24.22075 242 ASP A N 1
ATOM 3818 C CA . ASP A 1 243 ? 17.90318 7.12645 15.84934 1.000 26.06098 242 ASP A CA 1
ATOM 3819 C C . ASP A 1 243 ? 17.51876 8.09398 16.96276 1.000 25.37571 242 ASP A C 1
ATOM 3820 O O . ASP A 1 243 ? 17.59952 7.72964 18.14835 1.000 28.87147 242 ASP A O 1
ATOM 3829 N N . LEU A 1 244 ? 17.12508 9.31254 16.62057 1.000 24.22775 243 LEU A N 1
ATOM 3830 C CA . LEU A 1 244 ? 16.76443 10.33784 17.58438 1.000 22.33594 243 LEU A CA 1
ATOM 3831 C C . LEU A 1 244 ? 15.40409 10.92615 17.24597 1.000 21.26656 243 LEU A C 1
ATOM 3832 O O . LEU A 1 244 ? 14.95446 10.86170 16.09749 1.000 21.10975 243 LEU A O 1
ATOM 3848 N N . PRO A 1 245 ? 14.73371 11.53980 18.21614 1.000 19.79358 244 PRO A N 1
ATOM 3849 C CA . PRO A 1 245 ? 13.47737 12.22958 17.90196 1.000 20.14487 244 PRO A CA 1
ATOM 3850 C C . PRO A 1 245 ? 13.72717 13.44200 17.01889 1.000 18.64932 244 PRO A C 1
ATOM 3851 O O . PRO A 1 245 ? 14.85061 13.92859 16.89622 1.000 21.77229 244 PRO A O 1
ATOM 3862 N N . LYS A 1 246 ? 12.64252 13.92972 16.39256 1.000 20.49997 245 LYS A N 1
ATOM 3863 C CA . LYS A 1 246 ? 12.76372 15.09778 15.52650 1.000 21.18046 245 LYS A CA 1
ATOM 3864 C C . LYS A 1 246 ? 13.20663 16.34222 16.28338 1.000 21.49119 245 LYS A C 1
ATOM 3865 O O . LYS A 1 246 ? 13.89266 17.20159 15.71860 1.000 22.59127 245 LYS A O 1
ATOM 3884 N N . TYR A 1 247 ? 12.81635 16.46922 17.54308 1.000 19.15336 246 TYR A N 1
ATOM 3885 C CA . TYR A 1 247 ? 13.14329 17.59962 18.39326 1.000 18.43145 246 TYR A CA 1
ATOM 3886 C C . TYR A 1 247 ? 13.65727 17.04874 19.71052 1.000 17.04759 246 TYR A C 1
ATOM 3887 O O . TYR A 1 247 ? 13.31716 15.92186 20.07338 1.000 17.78606 246 TYR A O 1
ATOM 3905 N N . PRO A 1 248 ? 14.50006 17.79380 20.43384 1.000 17.02832 247 PRO A N 1
ATOM 3906 C CA . PRO A 1 248 ? 14.95173 19.16046 20.13177 1.000 15.98815 247 PRO A CA 1
ATOM 3907 C C . PRO A 1 248 ? 15.99988 19.24442 19.02571 1.000 19.04509 247 PRO A C 1
ATOM 3908 O O . PRO A 1 248 ? 16.79627 18.32537 18.79697 1.000 18.96790 247 PRO A O 1
ATOM 3919 N N . LYS A 1 249 ? 16.01158 20.39004 18.35682 1.000 17.38246 248 LYS A N 1
ATOM 3920 C CA . LYS A 1 249 ? 17.01672 20.75102 17.36922 1.000 17.54697 248 LYS A CA 1
ATOM 3921 C C . LYS A 1 249 ? 17.05420 22.27105 17.30944 1.000 20.29821 248 LYS A C 1
ATOM 3922 O O . LYS A 1 249 ? 16.20272 22.95512 17.88465 1.000 21.02546 248 LYS A O 1
ATOM 3941 N N . GLY A 1 250 ? 18.04839 22.79831 16.60816 1.000 15.99891 249 GLY A N 1
ATOM 3942 C CA . GLY A 1 250 ? 18.11017 24.24293 16.48106 1.000 15.99756 249 GLY A CA 1
ATOM 3943 C C . GLY A 1 250 ? 18.28057 24.91353 17.82673 1.000 15.30112 249 GLY A C 1
ATOM 3944 O O . GLY A 1 250 ? 19.02644 24.44585 18.69258 1.000 15.90693 249 GLY A O 1
ATOM 3948 N N . TYR A 1 251 ? 17.64462 26.07453 17.98630 1.000 14.55697 250 TYR A N 1
ATOM 3949 C CA . TYR A 1 251 ? 17.91798 26.85330 19.18424 1.000 15.21329 250 TYR A CA 1
ATOM 3950 C C . TYR A 1 251 ? 17.55206 26.13174 20.47802 1.000 13.66225 250 TYR A C 1
ATOM 3951 O O . TYR A 1 251 ? 18.34228 26.21033 21.43450 1.000 14.76070 250 TYR A O 1
ATOM 3969 N N . PRO A 1 252 ? 16.41136 25.45732 20.60204 1.000 13.44182 251 PRO A N 1
ATOM 3970 C CA . PRO A 1 252 ? 16.14366 24.71735 21.85297 1.000 16.10014 251 PRO A CA 1
ATOM 3971 C C . PRO A 1 252 ? 17.23273 23.70974 22.18187 1.000 15.00903 251 PRO A C 1
ATOM 3972 O O . PRO A 1 252 ? 17.53673 23.51520 23.36842 1.000 15.61298 251 PRO A O 1
ATOM 3983 N N . LEU A 1 253 ? 17.82724 23.06599 21.17145 1.000 15.85912 252 LEU A N 1
ATOM 3984 C CA . LEU A 1 253 ? 18.94244 22.16516 21.43028 1.000 16.19654 252 LEU A CA 1
ATOM 3985 C C . LEU A 1 253 ? 20.15165 22.93597 21.93716 1.000 14.65794 252 LEU A C 1
ATOM 3986 O O . LEU A 1 253 ? 20.76689 22.55755 22.93889 1.000 15.74754 252 LEU A O 1
ATOM 4002 N N . GLU A 1 254 ? 20.50517 24.03814 21.27495 1.000 15.02590 253 GLU A N 1
ATOM 4003 C CA . GLU A 1 254 ? 21.58722 24.88490 21.78382 1.000 13.74816 253 GLU A CA 1
ATOM 4004 C C . GLU A 1 254 ? 21.34635 25.28739 23.23905 1.000 14.22298 253 GLU A C 1
ATOM 4005 O O . GLU A 1 254 ? 22.25606 25.25988 24.06801 1.000 14.68330 253 GLU A O 1
ATOM 4017 N N . HIS A 1 255 ? 20.13435 25.70365 23.55483 1.000 14.34838 254 HIS A N 1
ATOM 4018 C CA . HIS A 1 255 ? 19.82748 26.13041 24.91400 1.000 14.81489 254 HIS A CA 1
ATOM 4019 C C . HIS A 1 255 ? 20.03394 25.00739 25.92331 1.000 14.36024 254 HIS A C 1
ATOM 4020 O O . HIS A 1 255 ? 20.57142 25.24445 27.01582 1.000 14.75197 254 HIS A O 1
ATOM 4034 N N . LEU A 1 256 ? 19.61452 23.78248 25.57373 1.000 15.15822 255 LEU A N 1
ATOM 4035 C CA . LEU A 1 256 ? 19.84051 22.63955 26.45075 1.000 16.11597 255 LEU A CA 1
ATOM 4036 C C . LEU A 1 256 ? 21.32851 22.39560 26.68821 1.000 16.99900 255 LEU A C 1
ATOM 4037 O O . LEU A 1 256 ? 21.73446 22.00136 27.79023 1.000 16.97834 255 LEU A O 1
ATOM 4053 N N . ILE A 1 257 ? 22.15239 22.62883 25.67141 1.000 14.30283 256 ILE A N 1
ATOM 4054 C CA . ILE A 1 257 ? 23.58965 22.42248 25.79575 1.000 15.47840 256 ILE A CA 1
ATOM 4055 C C . ILE A 1 257 ? 24.21284 23.51089 26.67133 1.000 16.70728 256 ILE A C 1
ATOM 4056 O O . ILE A 1 257 ? 25.03714 23.22917 27.54513 1.000 16.92899 256 ILE A O 1
ATOM 4072 N N . GLY A 1 258 ? 23.82292 24.76852 26.45673 1.000 15.69058 257 GLY A N 1
ATOM 4073 C CA . GLY A 1 258 ? 24.30632 25.85007 27.30303 1.000 16.32615 257 GLY A CA 1
ATOM 4074 C C . GLY A 1 258 ? 23.88383 25.69645 28.74462 1.000 17.78095 257 GLY A C 1
ATOM 4075 O O . GLY A 1 258 ? 24.59551 26.12483 29.65462 1.000 17.57147 257 GLY A O 1
ATOM 4079 N N . ASN A 1 259 ? 22.72847 25.09049 28.97275 1.000 17.01424 258 ASN A N 1
ATOM 4080 C CA . ASN A 1 259 ? 22.29860 24.79971 30.33454 1.000 16.26165 258 ASN A CA 1
ATOM 4081 C C . ASN A 1 259 ? 23.15196 23.69750 30.95816 1.000 15.64585 258 ASN A C 1
ATOM 4082 O O . ASN A 1 259 ? 23.66829 23.84335 32.07460 1.000 17.02583 258 ASN A O 1
ATOM 4093 N N . ALA A 1 260 ? 23.33411 22.59575 30.23272 1.000 16.43306 259 ALA A N 1
ATOM 4094 C CA . ALA A 1 260 ? 24.02431 21.43500 30.77886 1.000 16.89770 259 ALA A CA 1
ATOM 4095 C C . ALA A 1 260 ? 25.50267 21.70219 31.02348 1.000 18.19975 259 ALA A C 1
ATOM 4096 O O . ALA A 1 260 ? 26.07591 21.18330 31.99051 1.000 18.43579 259 ALA A O 1
ATOM 4103 N N . LEU A 1 261 ? 26.14775 22.46884 30.15465 1.000 16.97422 260 LEU A N 1
ATOM 4104 C CA . LEU A 1 261 ? 27.57953 22.70671 30.28984 1.000 17.02758 260 LEU A CA 1
ATOM 4105 C C . LEU A 1 261 ? 27.87146 23.53566 31.53667 1.000 16.76619 260 LEU A C 1
ATOM 4106 O O . LEU A 1 261 ? 27.21745 24.56096 31.78742 1.000 17.99681 260 LEU A O 1
ATOM 4122 N N . ASP A 1 262 ? 28.86941 23.08038 32.30414 1.000 16.73788 261 ASP A N 1
ATOM 4123 C CA . ASP A 1 262 ? 29.34735 23.80482 33.47362 1.000 17.13021 261 ASP A CA 1
ATOM 4124 C C . ASP A 1 262 ? 30.32010 24.90151 33.04752 1.000 20.79750 261 ASP A C 1
ATOM 4125 O O . ASP A 1 262 ? 31.01133 24.77928 32.04293 1.000 19.61844 261 ASP A O 1
ATOM 4134 N N . ASN A 1 263 ? 30.41966 25.96025 33.84595 1.000 18.14977 262 ASN A N 1
ATOM 4135 C CA . ASN A 1 263 ? 31.51111 26.91092 33.67007 1.000 18.16611 262 ASN A CA 1
ATOM 4136 C C . ASN A 1 263 ? 32.85097 26.22193 33.90520 1.000 19.72042 262 ASN A C 1
ATOM 4137 O O . ASN A 1 263 ? 32.93854 25.23354 34.63145 1.000 19.06135 262 ASN A O 1
ATOM 4148 N N . GLY A 1 264 ? 33.89653 26.74994 33.26851 1.000 18.87344 263 GLY A N 1
ATOM 4149 C CA . GLY A 1 264 ? 35.25217 26.31241 33.52336 1.000 20.15758 263 GLY A CA 1
ATOM 4150 C C . GLY A 1 264 ? 35.78792 25.22735 32.61425 1.000 20.71040 263 GLY A C 1
ATOM 4151 O O . GLY A 1 264 ? 36.86634 24.67444 32.90584 1.000 22.47094 263 GLY A O 1
ATOM 4155 N N . THR A 1 265 ? 35.08228 24.91421 31.52829 1.000 19.84496 264 THR A N 1
ATOM 4156 C CA . THR A 1 265 ? 35.45982 23.83390 30.62172 1.000 18.57945 264 THR A CA 1
ATOM 4157 C C . THR A 1 265 ? 36.89558 23.99036 30.14988 1.000 21.08694 264 THR A C 1
ATOM 4158 O O . THR A 1 265 ? 37.32120 25.09176 29.80178 1.000 22.49618 264 THR A O 1
ATOM 4169 N N . THR A 1 266 ? 37.63716 22.86854 30.14207 1.000 23.96142 265 THR A N 1
ATOM 4170 C CA . THR A 1 266 ? 39.04605 22.87794 29.78681 1.000 24.43683 265 THR A CA 1
ATOM 4171 C C . THR A 1 266 ? 39.36349 22.15336 28.48842 1.000 26.68752 265 THR A C 1
ATOM 4172 O O . THR A 1 266 ? 40.47686 22.30683 27.97497 1.000 28.49452 265 THR A O 1
ATOM 4183 N N . SER A 1 267 ? 38.45368 21.33981 27.96905 1.000 22.45861 266 SER A N 1
ATOM 4184 C CA . SER A 1 267 ? 38.68200 20.70360 26.67662 1.000 22.20940 266 SER A CA 1
ATOM 4185 C C . SER A 1 267 ? 37.35665 20.22837 26.10023 1.000 24.46573 266 SER A C 1
ATOM 4186 O O . SER A 1 267 ? 36.36246 20.08427 26.81663 1.000 22.63680 266 SER A O 1
ATOM 4194 N N . MET A 1 268 ? 37.37513 19.95340 24.79574 1.000 24.20467 267 MET A N 1
ATOM 4195 C CA . MET A 1 268 ? 36.19894 19.41717 24.13506 1.000 22.78092 267 MET A CA 1
ATOM 4196 C C . MET A 1 268 ? 35.81758 18.06310 24.71651 1.000 19.84947 267 MET A C 1
ATOM 4197 O O . MET A 1 268 ? 34.63934 17.81068 25.00243 1.000 21.61065 267 MET A O 1
ATOM 4211 N N . ALA A 1 269 ? 36.79089 17.15199 24.83148 1.000 21.57059 268 ALA A N 1
ATOM 4212 C CA . ALA A 1 269 ? 36.48014 15.80261 25.28689 1.000 21.84215 268 ALA A CA 1
ATOM 4213 C C . ALA A 1 269 ? 35.90551 15.81980 26.70049 1.000 24.23575 268 ALA A C 1
ATOM 4214 O O . ALA A 1 269 ? 34.89899 15.15702 26.98575 1.000 24.09819 268 ALA A O 1
ATOM 4221 N N . GLN A 1 270 ? 36.52807 16.58944 27.59942 1.000 22.55115 269 GLN A N 1
ATOM 4222 C CA . GLN A 1 270 ? 36.02626 16.68903 28.96453 1.000 23.69122 269 GLN A CA 1
ATOM 4223 C C . GLN A 1 270 ? 34.65777 17.35078 28.98919 1.000 21.47151 269 GLN A C 1
ATOM 4224 O O . GLN A 1 270 ? 33.77191 16.93989 29.76075 1.000 22.17260 269 GLN A O 1
ATOM 4238 N N . GLY A 1 271 ? 34.47996 18.40543 28.18138 1.000 21.11670 270 GLY A N 1
ATOM 4239 C CA . GLY A 1 271 ? 33.21407 19.12259 28.17852 1.000 21.89913 270 GLY A CA 1
ATOM 4240 C C . GLY A 1 271 ? 32.06018 18.28945 27.65373 1.000 18.63571 270 GLY A C 1
ATOM 4241 O O . GLY A 1 271 ? 30.94112 18.38817 28.16023 1.000 19.73544 270 GLY A O 1
ATOM 4245 N N . LEU A 1 272 ? 32.30332 17.46835 26.62903 1.000 20.28293 271 LEU A N 1
ATOM 4246 C CA . LEU A 1 272 ? 31.24127 16.61293 26.11372 1.000 22.13053 271 LEU A CA 1
ATOM 4247 C C . LEU A 1 272 ? 30.76322 15.64835 27.18595 1.000 21.32224 271 LEU A C 1
ATOM 4248 O O . LEU A 1 272 ? 29.56149 15.48266 27.39071 1.000 20.21008 271 LEU A O 1
ATOM 4264 N N . VAL A 1 273 ? 31.69654 14.98171 27.86422 1.000 20.81136 272 VAL A N 1
ATOM 4265 C CA . VAL A 1 273 ? 31.31300 14.02451 28.88999 1.000 20.43443 272 VAL A CA 1
ATOM 4266 C C . VAL A 1 273 ? 30.62195 14.74227 30.03710 1.000 21.23415 272 VAL A C 1
ATOM 4267 O O . VAL A 1 273 ? 29.59035 14.28440 30.53147 1.000 21.80437 272 VAL A O 1
ATOM 4280 N N . GLN A 1 274 ? 31.13936 15.90799 30.44685 1.000 20.84328 273 GLN A N 1
ATOM 4281 C CA . GLN A 1 274 ? 30.52919 16.62003 31.56773 1.000 20.43132 273 GLN A CA 1
ATOM 4282 C C . GLN A 1 274 ? 29.10992 17.04625 31.22706 1.000 19.05365 273 GLN A C 1
ATOM 4283 O O . GLN A 1 274 ? 28.18342 16.82834 32.00790 1.000 20.87409 273 GLN A O 1
ATOM 4297 N N . LEU A 1 275 ? 28.91276 17.64740 30.05442 1.000 18.13542 274 LEU A N 1
ATOM 4298 C CA . LEU A 1 275 ? 27.58295 18.18397 29.74706 1.000 20.87034 274 LEU A CA 1
ATOM 4299 C C . LEU A 1 275 ? 26.56177 17.06026 29.57826 1.000 18.38364 274 LEU A C 1
ATOM 4300 O O . LEU A 1 275 ? 25.39535 17.20079 29.96917 1.000 18.15993 274 LEU A O 1
ATOM 4316 N N . MET A 1 276 ? 26.98179 15.92210 29.01788 1.000 20.43354 275 MET A N 1
ATOM 4317 C CA . MET A 1 276 ? 26.04204 14.81647 28.86719 1.000 20.65299 275 MET A CA 1
ATOM 4318 C C . MET A 1 276 ? 25.71622 14.20412 30.22030 1.000 20.20676 275 MET A C 1
ATOM 4319 O O . MET A 1 276 ? 24.54501 13.95264 30.52609 1.000 20.80773 275 MET A O 1
ATOM 4333 N N . ASP A 1 277 ? 26.73807 14.00294 31.06017 1.000 21.94047 276 ASP A N 1
ATOM 4334 C CA . ASP A 1 277 ? 26.50267 13.48506 32.40420 1.000 22.78730 276 ASP A CA 1
ATOM 4335 C C . ASP A 1 277 ? 25.57044 14.40485 33.18981 1.000 21.61167 276 ASP A C 1
ATOM 4336 O O . ASP A 1 277 ? 24.63545 13.93793 33.85765 1.000 21.97941 276 ASP A O 1
ATOM 4345 N N . THR A 1 278 ? 25.81022 15.72516 33.11739 1.000 19.86225 277 THR A N 1
ATOM 4346 C CA . THR A 1 278 ? 24.97779 16.67867 33.84649 1.000 20.05547 277 THR A CA 1
ATOM 4347 C C . THR A 1 278 ? 23.55704 16.67861 33.30429 1.000 18.25399 277 THR A C 1
ATOM 4348 O O . THR A 1 278 ? 22.59855 16.72658 34.08242 1.000 21.09259 277 THR A O 1
ATOM 4359 N N . PHE A 1 279 ? 23.40460 16.65100 31.97242 1.000 18.17269 278 PHE A N 1
ATOM 4360 C CA . PHE A 1 279 ? 22.07198 16.53450 31.38978 1.000 18.35724 278 PHE A CA 1
ATOM 4361 C C . PHE A 1 279 ? 21.32807 15.34704 32.00112 1.000 17.85123 278 PHE A C 1
ATOM 4362 O O . PHE A 1 279 ? 20.15849 15.45017 32.39103 1.000 19.70051 278 PHE A O 1
ATOM 4379 N N . LEU A 1 280 ? 21.98289 14.18563 32.03658 1.000 19.54323 279 LEU A N 1
ATOM 4380 C CA . LEU A 1 280 ? 21.31530 12.97424 32.51668 1.000 19.25283 279 LEU A CA 1
ATOM 4381 C C . LEU A 1 280 ? 20.96086 13.05282 33.99760 1.000 21.05582 279 LEU A C 1
ATOM 4382 O O . LEU A 1 280 ? 19.87765 12.60148 34.40186 1.000 21.11653 279 LEU A O 1
ATOM 4398 N N . SER A 1 281 ? 21.84767 13.60684 34.82021 1.000 22.02121 280 SER A N 1
ATOM 4399 C CA . SER A 1 281 ? 21.54987 13.69587 36.25001 1.000 21.61253 280 SER A CA 1
ATOM 4400 C C . SER A 1 281 ? 20.54338 14.79711 36.54707 1.000 20.14401 280 SER A C 1
ATOM 4401 O O . SER A 1 281 ? 19.62664 14.61175 37.35378 1.000 23.27154 280 SER A O 1
ATOM 4409 N N . ARG A 1 282 ? 20.69559 15.94990 35.89494 1.000 20.13734 281 ARG A N 1
ATOM 4410 C CA . ARG A 1 282 ? 19.80487 17.07501 36.15596 1.000 19.15824 281 ARG A CA 1
ATOM 4411 C C . ARG A 1 282 ? 18.36090 16.74157 35.80189 1.000 19.27122 281 ARG A C 1
ATOM 4412 O O . ARG A 1 282 ? 17.42805 17.15839 36.50839 1.000 21.97836 281 ARG A O 1
ATOM 4433 N N . TRP A 1 283 ? 18.15062 16.05168 34.67227 1.000 18.41235 282 TRP A N 1
ATOM 4434 C CA . TRP A 1 283 ? 16.81250 15.77376 34.16522 1.000 17.07998 282 TRP A CA 1
ATOM 4435 C C . TRP A 1 283 ? 16.33473 14.35636 34.49460 1.000 22.46984 282 TRP A C 1
ATOM 4436 O O . TRP A 1 283 ? 15.30146 13.91879 33.97065 1.000 21.32249 282 TRP A O 1
ATOM 4457 N N . ALA A 1 284 ? 17.02516 13.65346 35.40258 1.000 20.65684 283 ALA A N 1
ATOM 4458 C CA . ALA A 1 284 ? 16.62782 12.28425 35.74031 1.000 22.48953 283 ALA A CA 1
ATOM 4459 C C . ALA A 1 284 ? 15.21916 12.22849 36.32417 1.000 22.86510 283 ALA A C 1
ATOM 4460 O O . ALA A 1 284 ? 14.41887 11.35261 35.95851 1.000 25.92703 283 ALA A O 1
ATOM 4467 N N . ALA A 1 285 ? 14.89427 13.14452 37.24182 1.000 21.59425 284 ALA A N 1
ATOM 4468 C CA . ALA A 1 285 ? 13.56039 13.13742 37.83947 1.000 23.64572 284 ALA A CA 1
ATOM 4469 C C . ALA A 1 285 ? 12.49678 13.47934 36.79906 1.000 25.31629 284 ALA A C 1
ATOM 4470 O O . ALA A 1 285 ? 11.43555 12.84554 36.75141 1.000 26.10460 284 ALA A O 1
ATOM 4477 N N . ILE A 1 286 ? 12.76549 14.47919 35.95447 1.000 23.64230 285 ILE A N 1
ATOM 4478 C CA . ILE A 1 286 ? 11.83243 14.82898 34.88774 1.000 25.31232 285 ILE A CA 1
ATOM 4479 C C . ILE A 1 286 ? 11.63598 13.66295 33.92930 1.000 25.05557 285 ILE A C 1
ATOM 4480 O O . ILE A 1 286 ? 10.51100 13.38402 33.48750 1.000 25.21724 285 ILE A O 1
ATOM 4496 N N . TYR A 1 287 ? 12.71799 12.96793 33.58857 1.000 21.58290 286 TYR A N 1
ATOM 4497 C CA . TYR A 1 287 ? 12.60329 11.79733 32.72921 1.000 20.99961 286 TYR A CA 1
ATOM 4498 C C . TYR A 1 287 ? 11.77454 10.70753 33.39090 1.000 25.00564 286 TYR A C 1
ATOM 4499 O O . TYR A 1 287 ? 10.92973 10.08335 32.74233 1.000 26.14551 286 TYR A O 1
ATOM 4517 N N . ASN A 1 288 ? 11.99178 10.47720 34.68559 1.000 26.04853 287 ASN A N 1
ATOM 4518 C CA . ASN A 1 288 ? 11.20933 9.47702 35.40221 1.000 27.35473 287 ASN A CA 1
ATOM 4519 C C . ASN A 1 288 ? 9.72674 9.81821 35.40412 1.000 30.76935 287 ASN A C 1
ATOM 4520 O O . ASN A 1 288 ? 8.88145 8.91551 35.40327 1.000 32.64598 287 ASN A O 1
ATOM 4531 N N . GLN A 1 289 ? 9.39131 11.09895 35.40934 1.000 25.69046 288 GLN A N 1
ATOM 4532 C CA . GLN A 1 289 ? 8.00536 11.54009 35.35887 1.000 24.51238 288 GLN A CA 1
ATOM 4533 C C . GLN A 1 289 ? 7.45081 11.60179 33.94421 1.000 30.31959 288 GLN A C 1
ATOM 4534 O O . GLN A 1 289 ? 6.28858 11.98753 33.76897 1.000 30.55694 288 GLN A O 1
ATOM 4548 N N . LYS A 1 290 ? 8.24582 11.22897 32.94084 1.000 28.56371 289 LYS A N 1
ATOM 4549 C CA . LYS A 1 290 ? 7.83651 11.31558 31.53702 1.000 26.62413 289 LYS A CA 1
ATOM 4550 C C . LYS A 1 290 ? 7.35959 12.72548 31.19568 1.000 26.88916 289 LYS A C 1
ATOM 4551 O O . LYS A 1 290 ? 6.35315 12.93086 30.51469 1.000 26.53146 289 LYS A O 1
ATOM 4570 N N . SER A 1 291 ? 8.11780 13.71450 31.65592 1.000 25.08641 290 SER A N 1
ATOM 4571 C CA . SER A 1 291 ? 7.79472 15.11621 31.44956 1.000 27.15373 290 SER A CA 1
ATOM 4572 C C . SER A 1 291 ? 8.92294 15.78960 30.67817 1.000 24.90516 290 SER A C 1
ATOM 4573 O O . SER A 1 291 ? 9.65518 15.12797 29.93169 1.000 22.70151 290 SER A O 1
ATOM 4581 N N . LYS A 1 292 ? 9.04228 17.10432 30.82058 1.000 23.34406 291 LYS A N 1
ATOM 4582 C CA . LYS A 1 292 ? 10.09870 17.86602 30.17217 1.000 20.22916 291 LYS A CA 1
ATOM 4583 C C . LYS A 1 292 ? 10.36518 19.10144 31.01426 1.000 19.71511 291 LYS A C 1
ATOM 4584 O O . LYS A 1 292 ? 9.50589 19.51448 31.81028 1.000 21.94355 291 LYS A O 1
ATOM 4603 N N . PRO A 1 293 ? 11.56101 19.67596 30.91386 1.000 19.92399 292 PRO A N 1
ATOM 4604 C CA . PRO A 1 293 ? 11.86289 20.88404 31.68245 1.000 21.41821 292 PRO A CA 1
ATOM 4605 C C . PRO A 1 293 ? 11.21512 22.13215 31.09779 1.000 20.79943 292 PRO A C 1
ATOM 4606 O O . PRO A 1 293 ? 10.93347 22.21470 29.89858 1.000 19.28018 292 PRO A O 1
ATOM 4617 N N . TRP A 1 294 ? 10.98106 23.10405 31.98077 1.000 18.20513 293 TRP A N 1
ATOM 4618 C CA . TRP A 1 294 ? 10.65020 24.48824 31.64813 1.000 16.99477 293 TRP A CA 1
ATOM 4619 C C . TRP A 1 294 ? 11.92688 25.29780 31.86091 1.000 17.74023 293 TRP A C 1
ATOM 4620 O O . TRP A 1 294 ? 12.50744 25.28108 32.96432 1.000 18.24423 293 TRP A O 1
ATOM 4641 N N . LEU A 1 295 ? 12.40683 25.95541 30.79726 1.000 16.56232 294 LEU A N 1
ATOM 4642 C CA . LEU A 1 295 ? 13.69840 26.63269 30.83936 1.000 15.22844 294 LEU A CA 1
ATOM 4643 C C . LEU A 1 295 ? 13.58148 28.07769 30.36178 1.000 16.67954 294 LEU A C 1
ATOM 4644 O O . LEU A 1 295 ? 13.19588 28.34360 29.21715 1.000 16.39770 294 LEU A O 1
ATOM 4660 N N . SER A 1 296 ? 13.92204 29.00277 31.24234 1.000 15.50455 295 SER A N 1
ATOM 4661 C CA . SER A 1 296 ? 13.87023 30.41822 30.95698 1.000 14.48825 295 SER A CA 1
ATOM 4662 C C . SER A 1 296 ? 14.81257 30.81134 29.82926 1.000 13.89748 295 SER A C 1
ATOM 4663 O O . SER A 1 296 ? 16.01759 30.54349 29.86845 1.000 15.39985 295 SER A O 1
ATOM 4671 N N . ASP A 1 297 ? 14.25434 31.47470 28.82683 1.000 13.98967 296 ASP A N 1
ATOM 4672 C CA . ASP A 1 297 ? 15.06353 32.04733 27.76498 1.000 14.20048 296 ASP A CA 1
ATOM 4673 C C . ASP A 1 297 ? 15.99294 33.12957 28.29840 1.000 15.10237 296 ASP A C 1
ATOM 4674 O O . ASP A 1 297 ? 15.60250 33.98010 29.10931 1.000 15.10908 296 ASP A O 1
ATOM 4683 N N . HIS A 1 298 ? 17.24121 33.09914 27.81651 1.000 16.18040 297 HIS A N 1
ATOM 4684 C CA . HIS A 1 298 ? 18.22112 34.11787 28.17109 1.000 17.25377 297 HIS A CA 1
ATOM 4685 C C . HIS A 1 298 ? 17.88400 35.48955 27.60954 1.000 18.77550 297 HIS A C 1
ATOM 4686 O O . HIS A 1 298 ? 18.44900 36.49759 28.08128 1.000 21.47795 297 HIS A O 1
ATOM 4700 N N . GLY A 1 299 ? 16.95384 35.55879 26.65854 1.000 17.53926 298 GLY A N 1
ATOM 4701 C CA . GLY A 1 299 ? 16.53855 36.83967 26.11623 1.000 17.99521 298 GLY A CA 1
ATOM 4702 C C . GLY A 1 299 ? 15.28319 37.39350 26.76926 1.000 17.26037 298 GLY A C 1
ATOM 4703 O O . GLY A 1 299 ? 15.28221 38.51748 27.29878 1.000 17.72265 298 GLY A O 1
ATOM 4707 N N . VAL A 1 300 ? 14.20242 36.60212 26.73446 1.000 16.49337 299 VAL A N 1
ATOM 4708 C CA . VAL A 1 300 ? 12.92573 36.94522 27.34962 1.000 15.97611 299 VAL A CA 1
ATOM 4709 C C . VAL A 1 300 ? 12.70157 35.96278 28.49730 1.000 15.53452 299 VAL A C 1
ATOM 4710 O O . VAL A 1 300 ? 12.28059 34.82429 28.28887 1.000 16.03079 299 VAL A O 1
ATOM 4723 N N . ALA A 1 301 ? 13.00684 36.39804 29.72195 1.000 16.69284 300 ALA A N 1
ATOM 4724 C CA . ALA A 1 301 ? 13.06909 35.46155 30.84632 1.000 16.94421 300 ALA A CA 1
ATOM 4725 C C . ALA A 1 301 ? 11.76725 34.70523 31.07745 1.000 14.94102 300 ALA A C 1
ATOM 4726 O O . ALA A 1 301 ? 11.78922 33.52728 31.47855 1.000 16.32030 300 ALA A O 1
ATOM 4733 N N . GLU A 1 302 ? 10.63143 35.34579 30.81446 1.000 15.65644 301 GLU A N 1
ATOM 4734 C CA . GLU A 1 302 ? 9.34214 34.71234 31.07086 1.000 16.54102 301 GLU A CA 1
ATOM 4735 C C . GLU A 1 302 ? 8.98443 33.64864 30.03085 1.000 17.42667 301 GLU A C 1
ATOM 4736 O O . GLU A 1 302 ? 7.98796 32.94508 30.19804 1.000 17.98706 301 GLU A O 1
ATOM 4748 N N . HIS A 1 303 ? 9.75329 33.50694 28.95702 1.000 15.00543 302 HIS A N 1
ATOM 4749 C CA . HIS A 1 303 ? 9.47522 32.50053 27.94767 1.000 16.30860 302 HIS A CA 1
ATOM 4750 C C . HIS A 1 303 ? 10.16722 31.18839 28.27790 1.000 14.50307 302 HIS A C 1
ATOM 4751 O O . HIS A 1 303 ? 11.34833 31.16839 28.64612 1.000 15.54438 302 HIS A O 1
ATOM 4765 N N . ASP A 1 304 ? 9.43703 30.09215 28.10038 1.000 15.38474 303 ASP A N 1
ATOM 4766 C CA . ASP A 1 304 ? 9.98139 28.74159 28.15570 1.000 13.80976 303 ASP A CA 1
ATOM 4767 C C . ASP A 1 304 ? 10.53215 28.37051 26.78036 1.000 14.16105 303 ASP A C 1
ATOM 4768 O O . ASP A 1 304 ? 9.76983 28.17798 25.82007 1.000 14.78863 303 ASP A O 1
ATOM 4777 N N . VAL A 1 305 ? 11.85369 28.22943 26.69208 1.000 14.86639 304 VAL A N 1
ATOM 4778 C CA . VAL A 1 305 ? 12.48177 27.81999 25.44091 1.000 14.16805 304 VAL A CA 1
ATOM 4779 C C . VAL A 1 305 ? 11.93467 26.49677 24.93615 1.000 15.59487 304 VAL A C 1
ATOM 4780 O O . VAL A 1 305 ? 11.87791 26.27144 23.71199 1.000 16.26770 304 VAL A O 1
ATOM 4793 N N . MET A 1 306 ? 11.50338 25.62183 25.84726 1.000 15.78073 305 MET A N 1
ATOM 4794 C CA . MET A 1 306 ? 11.02446 24.28450 25.51945 1.000 16.88024 305 MET A CA 1
ATOM 4795 C C . MET A 1 306 ? 9.52353 24.22653 25.26945 1.000 15.93134 305 MET A C 1
ATOM 4796 O O . MET A 1 306 ? 8.96855 23.12808 25.23347 1.000 16.47567 305 MET A O 1
ATOM 4810 N N . ALA A 1 307 ? 8.86772 25.37380 25.07810 1.000 16.71126 306 ALA A N 1
ATOM 4811 C CA . ALA A 1 307 ? 7.40718 25.38712 25.04785 1.000 17.02365 306 ALA A CA 1
ATOM 4812 C C . ALA A 1 307 ? 6.81081 24.46470 23.98563 1.000 18.12326 306 ALA A C 1
ATOM 4813 O O . ALA A 1 307 ? 5.76952 23.84354 24.22707 1.000 20.55934 306 ALA A O 1
ATOM 4820 N N . ARG A 1 308 ? 7.43496 24.35868 22.82172 1.000 16.14044 307 ARG A N 1
ATOM 4821 C CA . ARG A 1 308 ? 6.90581 23.51960 21.74342 1.000 17.45366 307 ARG A CA 1
ATOM 4822 C C . ARG A 1 308 ? 7.47028 22.10441 21.74087 1.000 17.91814 307 ARG A C 1
ATOM 4823 O O . ARG A 1 308 ? 7.02423 21.28161 20.93793 1.000 22.52367 307 ARG A O 1
ATOM 4844 N N . LEU A 1 309 ? 8.41029 21.79543 22.62868 1.000 17.33086 308 LEU A N 1
ATOM 4845 C CA . LEU A 1 309 ? 8.94738 20.44455 22.72257 1.000 16.93437 308 LEU A CA 1
ATOM 4846 C C . LEU A 1 309 ? 7.97521 19.55170 23.48441 1.000 20.01171 308 LEU A C 1
ATOM 4847 O O . LEU A 1 309 ? 7.49378 19.92358 24.55771 1.000 20.17597 308 LEU A O 1
ATOM 4863 N N . THR A 1 310 ? 7.66405 18.38256 22.92593 1.000 18.21045 309 THR A N 1
ATOM 4864 C CA . THR A 1 310 ? 6.77348 17.46729 23.62451 1.000 19.52935 309 THR A CA 1
ATOM 4865 C C . THR A 1 310 ? 7.56036 16.67443 24.66154 1.000 19.51087 309 THR A C 1
ATOM 4866 O O . THR A 1 310 ? 8.76549 16.45853 24.52193 1.000 19.31580 309 THR A O 1
ATOM 4877 N N . ALA A 1 311 ? 6.86182 16.21944 25.70260 1.000 22.50725 310 ALA A N 1
ATOM 4878 C CA . ALA A 1 311 ? 7.50330 15.36838 26.70066 1.000 21.90025 310 ALA A CA 1
ATOM 4879 C C . ALA A 1 311 ? 8.02676 14.09134 26.06005 1.000 21.21414 310 ALA A C 1
ATOM 4880 O O . ALA A 1 311 ? 9.10769 13.59999 26.41939 1.000 21.94452 310 ALA A O 1
ATOM 4887 N N . GLU A 1 312 ? 7.26950 13.54006 25.10563 1.000 22.36017 311 GLU A N 1
ATOM 4888 C CA . GLU A 1 312 ? 7.70326 12.32020 24.43437 1.000 20.47844 311 GLU A CA 1
ATOM 4889 C C . GLU A 1 312 ? 9.03241 12.53433 23.71064 1.000 21.32304 311 GLU A C 1
ATOM 4890 O O . GLU A 1 312 ? 9.95345 11.70765 23.80487 1.000 23.15038 311 GLU A O 1
ATOM 4902 N N . ASP A 1 313 ? 9.16226 13.65111 22.98741 1.000 19.14889 312 ASP A N 1
ATOM 4903 C CA . ASP A 1 313 ? 10.42606 13.92356 22.31415 1.000 21.15255 312 ASP A CA 1
ATOM 4904 C C . ASP A 1 313 ? 11.55253 14.18650 23.32050 1.000 20.61171 312 ASP A C 1
ATOM 4905 O O . ASP A 1 313 ? 12.68270 13.72052 23.13791 1.000 20.18302 312 ASP A O 1
ATOM 4914 N N . PHE A 1 314 ? 11.27635 14.94066 24.38341 1.000 18.54464 313 PHE A N 1
ATOM 4915 C CA . PHE A 1 314 ? 12.31037 15.16039 25.38906 1.000 17.95309 313 PHE A CA 1
ATOM 4916 C C . PHE A 1 314 ? 12.82653 13.83468 25.93652 1.000 20.46150 313 PHE A C 1
ATOM 4917 O O . PHE A 1 314 ? 14.03704 13.62981 26.07995 1.000 19.21598 313 PHE A O 1
ATOM 4934 N N . CYS A 1 315 ? 11.91746 12.93889 26.30297 1.000 20.21141 314 CYS A N 1
ATOM 4935 C CA . CYS A 1 315 ? 12.34629 11.69085 26.92773 1.000 21.14839 314 CYS A CA 1
ATOM 4936 C C . CYS A 1 315 ? 13.06891 10.78656 25.93393 1.000 20.85468 314 CYS A C 1
ATOM 4937 O O . CYS A 1 315 ? 14.05134 10.11607 26.29332 1.000 22.56615 314 CYS A O 1
ATOM 4945 N N . SER A 1 316 ? 12.61298 10.76725 24.67280 1.000 23.11200 315 SER A N 1
ATOM 4946 C CA . SER A 1 316 ? 13.35127 10.04463 23.64398 1.000 23.37387 315 SER A CA 1
ATOM 4947 C C . SER A 1 316 ? 14.74549 10.63361 23.47210 1.000 21.71047 315 SER A C 1
ATOM 4948 O O . SER A 1 316 ? 15.72600 9.90172 23.27507 1.000 23.92138 315 SER A O 1
ATOM 4956 N N . PHE A 1 317 ? 14.85589 11.96341 23.55372 1.000 18.35103 316 PHE A N 1
ATOM 4957 C CA . PHE A 1 317 ? 16.15804 12.60031 23.41067 1.000 20.00508 316 PHE A CA 1
ATOM 4958 C C . PHE A 1 317 ? 17.06074 12.26928 24.60012 1.000 20.14505 316 PHE A C 1
ATOM 4959 O O . PHE A 1 317 ? 18.26055 11.99692 24.42661 1.000 19.83098 316 PHE A O 1
ATOM 4976 N N . TYR A 1 318 ? 16.49295 12.27927 25.81178 1.000 20.55007 317 TYR A N 1
ATOM 4977 C CA . TYR A 1 318 ? 17.22240 11.85303 26.99751 1.000 19.61797 317 TYR A CA 1
ATOM 4978 C C . TYR A 1 318 ? 17.82429 10.46989 26.78520 1.000 22.05049 317 TYR A C 1
ATOM 4979 O O . TYR A 1 318 ? 18.99557 10.22852 27.10664 1.000 21.20068 317 TYR A O 1
ATOM 4997 N N . GLU A 1 319 ? 17.03853 9.54507 26.23724 1.000 20.92473 318 GLU A N 1
ATOM 4998 C CA . GLU A 1 319 ? 17.54910 8.19852 25.97691 1.000 23.36342 318 GLU A CA 1
ATOM 4999 C C . GLU A 1 319 ? 18.67753 8.21553 24.95187 1.000 22.39994 318 GLU A C 1
ATOM 5000 O O . GLU A 1 319 ? 19.64076 7.44086 25.05255 1.000 24.38503 318 GLU A O 1
ATOM 5012 N N . GLY A 1 320 ? 18.57308 9.08442 23.94980 1.000 21.63490 319 GLY A N 1
ATOM 5013 C CA . GLY A 1 320 ? 19.66534 9.22826 23.00476 1.000 22.22715 319 GLY A CA 1
ATOM 5014 C C . GLY A 1 320 ? 20.93565 9.76424 23.63795 1.000 24.51417 319 GLY A C 1
ATOM 5015 O O . GLY A 1 320 ? 22.03540 9.29593 23.33400 1.000 21.81744 319 GLY A O 1
ATOM 5019 N N . ILE A 1 321 ? 20.80526 10.76311 24.51432 1.000 21.92092 320 ILE A N 1
ATOM 5020 C CA . ILE A 1 321 ? 21.96801 11.28091 25.23464 1.000 20.48239 320 ILE A CA 1
ATOM 5021 C C . ILE A 1 321 ? 22.58281 10.19455 26.11262 1.000 22.87540 320 ILE A C 1
ATOM 5022 O O . ILE A 1 321 ? 23.81238 10.07758 26.21680 1.000 23.29728 320 ILE A O 1
ATOM 5038 N N . ALA A 1 322 ? 21.74153 9.38283 26.76133 1.000 21.87464 321 ALA A N 1
ATOM 5039 C CA . ALA A 1 322 ? 22.26207 8.29654 27.59072 1.000 25.39884 321 ALA A CA 1
ATOM 5040 C C . ALA A 1 322 ? 23.15932 7.36766 26.77918 1.000 27.52105 321 ALA A C 1
ATOM 5041 O O . ALA A 1 322 ? 24.23555 6.97432 27.23634 1.000 26.85203 321 ALA A O 1
ATOM 5048 N N . SER A 1 323 ? 22.73834 7.01211 25.56554 1.000 24.72257 322 SER A N 1
ATOM 5049 C CA . SER A 1 323 ? 23.55507 6.15212 24.71501 1.000 26.17949 322 SER A CA 1
ATOM 5050 C C . SER A 1 323 ? 24.83288 6.85644 24.28237 1.000 26.71017 322 SER A C 1
ATOM 5051 O O . SER A 1 323 ? 25.91800 6.26053 24.32692 1.000 26.62792 322 SER A O 1
ATOM 5059 N N . ALA A 1 324 ? 24.72225 8.12645 23.87037 1.000 23.87795 323 ALA A N 1
ATOM 5060 C CA . ALA A 1 324 ? 25.90136 8.88252 23.45885 1.000 25.17281 323 ALA A CA 1
ATOM 5061 C C . ALA A 1 324 ? 26.89900 9.03590 24.60325 1.000 21.78237 323 ALA A C 1
ATOM 5062 O O . ALA A 1 324 ? 28.11478 8.93407 24.39035 1.000 25.40716 323 ALA A O 1
ATOM 5069 N N . ALA A 1 325 ? 26.40328 9.24192 25.82440 1.000 23.16284 324 ALA A N 1
ATOM 5070 C CA . ALA A 1 325 ? 27.28810 9.52221 26.95255 1.000 23.03011 324 ALA A CA 1
ATOM 5071 C C . ALA A 1 325 ? 28.17247 8.32257 27.27962 1.000 27.55572 324 ALA A C 1
ATOM 5072 O O . ALA A 1 325 ? 29.32760 8.48300 27.69219 1.000 28.27927 324 ALA A O 1
ATOM 5079 N N . GLU A 1 326 ? 27.65119 7.10741 27.10908 1.000 27.65615 325 GLU A N 1
ATOM 5080 C CA . GLU A 1 326 ? 28.46729 5.92124 27.35174 1.000 30.04463 325 GLU A CA 1
ATOM 5081 C C . GLU A 1 326 ? 29.64015 5.87274 26.38524 1.000 28.77909 325 GLU A C 1
ATOM 5082 O O . GLU A 1 326 ? 30.77653 5.60497 26.78670 1.000 31.14985 325 GLU A O 1
ATOM 5094 N N . ILE A 1 327 ? 29.38676 6.18224 25.11429 1.000 27.90606 326 ILE A N 1
ATOM 5095 C CA . ILE A 1 327 ? 30.45936 6.21321 24.13054 1.000 26.18406 326 ILE A CA 1
ATOM 5096 C C . ILE A 1 327 ? 31.46108 7.30816 24.46536 1.000 26.42649 326 ILE A C 1
ATOM 5097 O O . ILE A 1 327 ? 32.68222 7.09075 24.42411 1.000 27.55862 326 ILE A O 1
ATOM 5113 N N . ALA A 1 328 ? 30.95815 8.49757 24.80042 1.000 26.79279 327 ALA A N 1
ATOM 5114 C CA . ALA A 1 328 ? 31.83597 9.62454 25.08284 1.000 25.33423 327 ALA A CA 1
ATOM 5115 C C . ALA A 1 328 ? 32.70864 9.34165 26.29690 1.000 27.59495 327 ALA A C 1
ATOM 5116 O O . ALA A 1 328 ? 33.90772 9.64295 26.28903 1.000 27.01655 327 ALA A O 1
ATOM 5123 N N . ARG A 1 329 ? 32.12720 8.74780 27.34516 1.000 28.82569 328 ARG A N 1
ATOM 5124 C CA . ARG A 1 329 ? 32.91141 8.38670 28.52362 1.000 25.94022 328 ARG A CA 1
ATOM 5125 C C . ARG A 1 329 ? 34.03114 7.42992 28.15577 1.000 27.68812 328 ARG A C 1
ATOM 5126 O O . ARG A 1 329 ? 35.16521 7.57599 28.62436 1.000 30.43669 328 ARG A O 1
ATOM 5147 N N . ASN A 1 330 ? 33.72127 6.42298 27.34148 1.000 28.14294 329 ASN A N 1
ATOM 5148 C CA . ASN A 1 330 ? 34.73960 5.45381 26.94973 1.000 30.15955 329 ASN A CA 1
ATOM 5149 C C . ASN A 1 330 ? 35.83990 6.10498 26.11635 1.000 29.95392 329 ASN A C 1
ATOM 5150 O O . ASN A 1 330 ? 37.02142 5.73983 26.24281 1.000 31.99966 329 ASN A O 1
ATOM 5161 N N . ALA A 1 331 ? 35.47331 7.06264 25.25552 1.000 29.60012 330 ALA A N 1
ATOM 5162 C CA . ALA A 1 331 ? 36.47680 7.74185 24.44399 1.000 32.18614 330 ALA A CA 1
ATOM 5163 C C . ALA A 1 331 ? 37.43388 8.54271 25.31696 1.000 30.07954 330 ALA A C 1
ATOM 5164 O O . ALA A 1 331 ? 38.65426 8.50721 25.11367 1.000 31.34794 330 ALA A O 1
ATOM 5171 N N . LEU A 1 332 ? 36.89497 9.27653 26.28879 1.000 28.80506 331 LEU A N 1
ATOM 5172 C CA . LEU A 1 332 ? 37.73018 10.07095 27.18246 1.000 27.56832 331 LEU A CA 1
ATOM 5173 C C . LEU A 1 332 ? 38.61904 9.19195 28.04642 1.000 33.13346 331 LEU A C 1
ATOM 5174 O O . LEU A 1 332 ? 39.75566 9.57068 28.34619 1.000 34.56414 331 LEU A O 1
ATOM 5190 N N . ALA A 1 333 ? 38.12042 8.02113 28.45710 1.000 31.49821 332 ALA A N 1
ATOM 5191 C CA . ALA A 1 333 ? 38.88038 7.14167 29.33684 1.000 35.87243 332 ALA A CA 1
ATOM 5192 C C . ALA A 1 333 ? 39.85123 6.23910 28.58567 1.000 32.86930 332 ALA A C 1
ATOM 5193 O O . ALA A 1 333 ? 40.66832 5.56969 29.22681 1.000 35.26514 332 ALA A O 1
ATOM 5200 N N . SER A 1 334 ? 39.78056 6.19528 27.25812 1.000 35.12173 333 SER A N 1
ATOM 5201 C CA . SER A 1 334 ? 40.62749 5.29584 26.49450 1.000 36.04734 333 SER A CA 1
ATOM 5202 C C . SER A 1 334 ? 42.09877 5.63276 26.69967 1.000 43.52726 333 SER A C 1
ATOM 5203 O O . SER A 1 334 ? 42.47989 6.79341 26.89378 1.000 38.46001 333 SER A O 1
ATOM 5211 N N . GLU A 1 335 ? 42.93154 4.59331 26.63600 1.000 46.45698 334 GLU A N 1
ATOM 5212 C CA . GLU A 1 335 ? 44.37276 4.73558 26.75799 1.000 53.61553 334 GLU A CA 1
ATOM 5213 C C . GLU A 1 335 ? 45.08392 4.75659 25.41127 1.000 52.15782 334 GLU A C 1
ATOM 5214 O O . GLU A 1 335 ? 46.27490 5.08375 25.36325 1.000 53.70256 334 GLU A O 1
ATOM 5226 N N . GLU A 1 336 ? 44.39234 4.41993 24.32471 1.000 45.00777 335 GLU A N 1
ATOM 5227 C CA . GLU A 1 336 ? 44.99511 4.33650 22.99681 1.000 47.45718 335 GLU A CA 1
ATOM 5228 C C . GLU A 1 336 ? 44.34757 5.36649 22.08225 1.000 44.12823 335 GLU A C 1
ATOM 5229 O O . GLU A 1 336 ? 43.11434 5.34940 21.91629 1.000 40.38728 335 GLU A O 1
ATOM 5241 N N . PRO A 1 337 ? 45.12098 6.27203 21.47218 1.000 39.02976 336 PRO A N 1
ATOM 5242 C CA . PRO A 1 337 ? 44.49345 7.32269 20.64920 1.000 45.65764 336 PRO A CA 1
ATOM 5243 C C . PRO A 1 337 ? 43.60350 6.79781 19.53409 1.000 45.71176 336 PRO A C 1
ATOM 5244 O O . PRO A 1 337 ? 42.58430 7.42690 19.22682 1.000 35.58044 336 PRO A O 1
ATOM 5255 N N . GLN A 1 338 ? 43.95620 5.67300 18.90736 1.000 41.81008 337 GLN A N 1
ATOM 5256 C CA . GLN A 1 338 ? 43.13944 5.17122 17.80304 1.000 37.14205 337 GLN A CA 1
ATOM 5257 C C . GLN A 1 338 ? 41.78992 4.66681 18.29925 1.000 40.72504 337 GLN A C 1
ATOM 5258 O O . GLN A 1 338 ? 40.75663 4.93343 17.67447 1.000 38.18390 337 GLN A O 1
ATOM 5272 N N . GLU A 1 339 ? 41.77840 3.92722 19.41160 1.000 37.05673 338 GLU A N 1
ATOM 5273 C CA . GLU A 1 339 ? 40.51370 3.48463 19.99089 1.000 38.65462 338 GLU A CA 1
ATOM 5274 C C . GLU A 1 339 ? 39.65575 4.67704 20.38758 1.000 36.28990 338 GLU A C 1
ATOM 5275 O O . GLU A 1 339 ? 38.44553 4.70439 20.12331 1.000 35.60293 338 GLU A O 1
ATOM 5287 N N . SER A 1 340 ? 40.26683 5.67082 21.03014 1.000 32.17649 339 SER A N 1
ATOM 5288 C CA . SER A 1 340 ? 39.52110 6.85322 21.44724 1.000 31.48992 339 SER A CA 1
ATOM 5289 C C . SER A 1 340 ? 38.86739 7.53727 20.25222 1.000 31.19938 339 SER A C 1
ATOM 5290 O O . SER A 1 340 ? 37.68859 7.91133 20.30350 1.000 29.65260 339 SER A O 1
ATOM 5298 N N . ALA A 1 341 ? 39.62471 7.71206 19.16313 1.000 28.61502 340 ALA A N 1
ATOM 5299 C CA . ALA A 1 341 ? 39.08738 8.39463 17.99532 1.000 30.00265 340 ALA A CA 1
ATOM 5300 C C . ALA A 1 341 ? 37.98320 7.57502 17.34419 1.000 33.24092 340 ALA A C 1
ATOM 5301 O O . ALA A 1 341 ? 36.98843 8.13469 16.86594 1.000 29.91680 340 ALA A O 1
ATOM 5308 N N . GLN A 1 342 ? 38.14823 6.24856 17.29262 1.000 32.02370 341 GLN A N 1
ATOM 5309 C CA . GLN A 1 342 ? 37.09181 5.40566 16.74728 1.000 31.14565 341 GLN A CA 1
ATOM 5310 C C . GLN A 1 342 ? 35.80772 5.53493 17.55542 1.000 29.41201 341 GLN A C 1
ATOM 5311 O O . GLN A 1 342 ? 34.70729 5.47947 16.99118 1.000 31.54841 341 GLN A O 1
ATOM 5325 N N . LEU A 1 343 ? 35.91942 5.74437 18.86934 1.000 28.75960 342 LEU A N 1
ATOM 5326 C CA . LEU A 1 343 ? 34.73065 5.95526 19.68417 1.000 29.38622 342 LEU A CA 1
ATOM 5327 C C . LEU A 1 343 ? 34.08441 7.30319 19.36990 1.000 24.48452 342 LEU A C 1
ATOM 5328 O O . LEU A 1 343 ? 32.86725 7.38674 19.19042 1.000 27.16562 342 LEU A O 1
ATOM 5344 N N . TRP A 1 344 ? 34.87940 8.37159 19.26671 1.000 27.98770 343 TRP A N 1
ATOM 5345 C CA . TRP A 1 344 ? 34.29854 9.66038 18.89140 1.000 24.57801 343 TRP A CA 1
ATOM 5346 C C . TRP A 1 344 ? 33.65487 9.58098 17.51280 1.000 23.52487 343 TRP A C 1
ATOM 5347 O O . TRP A 1 344 ? 32.61050 10.18953 17.27080 1.000 24.36413 343 TRP A O 1
ATOM 5368 N N . ARG A 1 345 ? 34.24015 8.79967 16.60483 1.000 24.41591 344 ARG A N 1
ATOM 5369 C CA . ARG A 1 345 ? 33.66295 8.65972 15.27327 1.000 24.24325 344 ARG A CA 1
ATOM 5370 C C . ARG A 1 345 ? 32.32751 7.92673 15.29102 1.000 25.18983 344 ARG A C 1
ATOM 5371 O O . ARG A 1 345 ? 31.53693 8.08130 14.34460 1.000 25.98305 344 ARG A O 1
ATOM 5392 N N . GLN A 1 346 ? 32.07030 7.11297 16.32020 1.000 27.93550 345 GLN A N 1
ATOM 5393 C CA . GLN A 1 346 ? 30.74908 6.51236 16.46850 1.000 29.22748 345 GLN A CA 1
ATOM 5394 C C . GLN A 1 346 ? 29.69146 7.57578 16.72589 1.000 26.88845 345 GLN A C 1
ATOM 5395 O O . GLN A 1 346 ? 28.52895 7.40171 16.34580 1.000 28.16848 345 GLN A O 1
ATOM 5409 N N . LEU A 1 347 ? 30.08093 8.68960 17.34603 1.000 26.12062 346 LEU A N 1
ATOM 5410 C CA . LEU A 1 347 ? 29.15965 9.79224 17.57334 1.000 24.99206 346 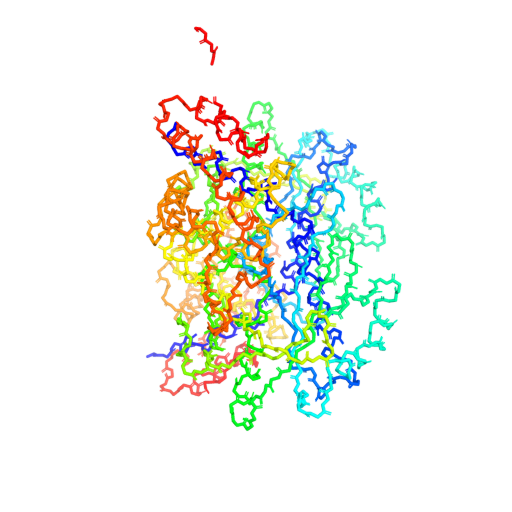LEU A CA 1
ATOM 5411 C C . LEU A 1 347 ? 29.10614 10.76374 16.40172 1.000 24.02537 346 LEU A C 1
ATOM 5412 O O . LEU A 1 347 ? 28.02329 11.24728 16.04652 1.000 25.54489 346 LEU A O 1
ATOM 5428 N N . PHE A 1 348 ? 30.25856 11.05662 15.79045 1.000 22.75970 347 PHE A N 1
ATOM 5429 C CA . PHE A 1 348 ? 30.39404 12.16937 14.86982 1.000 23.29588 347 PHE A CA 1
ATOM 5430 C C . PHE A 1 348 ? 30.55360 11.76668 13.41601 1.000 24.95278 347 PHE A C 1
ATOM 5431 O O . PHE A 1 348 ? 30.40259 12.62398 12.54411 1.000 23.01082 347 PHE A O 1
ATOM 5448 N N . GLY A 1 349 ? 30.85886 10.51342 13.13616 1.000 23.80514 348 GLY A N 1
ATOM 5449 C CA . GLY A 1 349 ? 31.10331 10.09860 11.77426 1.000 23.97907 348 GLY A CA 1
ATOM 5450 C C . GLY A 1 349 ? 32.50384 10.44490 11.30453 1.000 28.21168 348 GLY A C 1
ATOM 5451 O O . GLY A 1 349 ? 33.39890 10.76142 12.08653 1.000 26.05951 348 GLY A O 1
ATOM 5455 N N . SER A 1 350 ? 32.67502 10.40172 9.97898 1.000 26.98497 349 SER A N 1
ATOM 5456 C CA . SER A 1 350 ? 34.00676 10.43983 9.38063 1.000 26.30041 349 SER A CA 1
ATOM 5457 C C . SER A 1 350 ? 34.65291 11.81837 9.37146 1.000 27.40290 349 SER A C 1
ATOM 5458 O O . SER A 1 350 ? 35.85673 11.90742 9.09228 1.000 29.81038 349 SER A O 1
ATOM 5466 N N . LYS A 1 351 ? 33.91868 12.88472 9.69609 1.000 23.31486 350 LYS A N 1
ATOM 5467 C CA . LYS A 1 351 ? 34.55128 14.19987 9.78908 1.000 26.72314 350 LYS A CA 1
ATOM 5468 C C . LYS A 1 351 ? 35.42228 14.34683 11.03716 1.000 24.02407 350 LYS A C 1
ATOM 5469 O O . LYS A 1 351 ? 36.16532 15.33246 11.15783 1.000 24.98558 350 LYS A O 1
ATOM 5488 N N . PHE A 1 352 ? 35.34318 13.41699 11.98957 1.000 21.99058 351 PHE A N 1
ATOM 5489 C CA . PHE A 1 352 ? 36.29747 13.40780 13.09070 1.000 20.84626 351 PHE A CA 1
ATOM 5490 C C . PHE A 1 352 ? 37.46771 12.52632 12.68824 1.000 25.19831 351 PHE A C 1
ATOM 5491 O O . PHE A 1 352 ? 37.27360 11.31986 12.48873 1.000 26.57198 351 PHE A O 1
ATOM 5508 N N . PRO A 1 353 ? 38.68175 13.06256 12.58626 1.000 25.77359 352 PRO A N 1
ATOM 5509 C CA . PRO A 1 353 ? 39.78463 12.29019 12.00366 1.000 29.16768 352 PRO A CA 1
ATOM 5510 C C . PRO A 1 353 ? 40.45236 11.34213 12.98683 1.000 27.91448 352 PRO A C 1
ATOM 5511 O O . PRO A 1 353 ? 40.47122 11.55803 14.20022 1.000 28.25470 352 PRO A O 1
ATOM 5522 N N . LEU A 1 354 ? 41.03038 10.26423 12.42292 1.000 29.96538 353 LEU A N 1
ATOM 5523 C CA . LEU A 1 354 ? 41.90669 9.42212 13.21980 1.000 31.41294 353 LEU A CA 1
ATOM 5524 C C . LEU A 1 354 ? 43.27147 10.09627 13.34682 1.000 35.34000 353 LEU A C 1
ATOM 5525 O O . LEU A 1 354 ? 43.71495 10.78494 12.42523 1.000 37.80575 353 LEU A O 1
ATOM 5541 N N . PRO A 1 355 ? 43.94972 9.93701 14.49093 1.000 36.55188 354 PRO A N 1
ATOM 5542 C CA . PRO A 1 355 ? 45.26985 10.56683 14.66116 1.000 41.56714 354 PRO A CA 1
ATOM 5543 C C . PRO A 1 355 ? 46.31270 10.06241 13.66057 1.000 42.57116 354 PRO A C 1
ATOM 5544 O O . PRO A 1 355 ? 46.09781 9.00843 13.05514 1.000 42.16736 354 PRO A O 1
ATOM 5555 N N . SER B 1 1 ? 45.15897 66.16085 20.68010 1.000 60.94450 0 SER B N 1
ATOM 5556 C CA . SER B 1 1 ? 45.90758 67.21804 19.94838 1.000 41.14611 0 SER B CA 1
ATOM 5557 C C . SER B 1 1 ? 47.21150 66.64443 19.41583 1.000 69.68973 0 SER B C 1
ATOM 5558 O O . SER B 1 1 ? 47.63803 66.96291 18.30796 1.000 75.87635 0 SER B O 1
ATOM 5568 N N . MET B 1 2 ? 47.84374 65.79489 20.22535 1.000 73.88405 1 MET B N 1
ATOM 5569 C CA . MET B 1 2 ? 49.08132 65.15715 19.80289 1.000 49.80414 1 MET B CA 1
ATOM 5570 C C . MET B 1 2 ? 48.80036 64.05033 18.79733 1.000 36.27818 1 MET B C 1
ATOM 5571 O O . MET B 1 2 ? 49.29218 64.08884 17.66846 1.000 38.72012 1 MET B O 1
ATOM 5585 N N . GLU B 1 3 ? 47.98455 63.06678 19.18118 1.000 44.34891 2 GLU B N 1
ATOM 5586 C CA . GLU B 1 3 ? 47.83799 61.83883 18.40087 1.000 49.71447 2 GLU B CA 1
ATOM 5587 C C . GLU B 1 3 ? 46.54947 61.76439 17.59042 1.000 37.03941 2 GLU B C 1
ATOM 5588 O O . GLU B 1 3 ? 46.55614 61.19551 16.49907 1.000 35.79088 2 GLU B O 1
ATOM 5600 N N . LEU B 1 4 ? 45.44120 62.29895 18.10017 1.000 35.72736 3 LEU B N 1
ATOM 5601 C CA . LEU B 1 4 ? 44.16205 62.28824 17.38251 1.000 38.01656 3 LEU B CA 1
ATOM 5602 C C . LEU B 1 4 ? 43.82216 60.88552 16.87289 1.000 36.07747 3 LEU B C 1
ATOM 5603 O O . LEU B 1 4 ? 43.50793 60.68151 15.69768 1.000 35.57522 3 LEU B O 1
ATOM 5619 N N . GLN B 1 5 ? 43.87558 59.90740 17.77674 1.000 38.32554 4 GLN B N 1
ATOM 5620 C CA . GLN B 1 5 ? 43.70276 58.52001 17.35205 1.000 41.30565 4 GLN B CA 1
ATOM 5621 C C . GLN B 1 5 ? 42.36288 58.27036 16.67244 1.000 33.42639 4 GLN B C 1
ATOM 5622 O O . GLN B 1 5 ? 42.34812 57.62054 15.61065 1.000 35.08986 4 GLN B O 1
ATOM 5636 N N . PRO B 1 6 ? 41.22512 58.71128 17.21659 1.000 34.29881 5 PRO B N 1
ATOM 5637 C CA . PRO B 1 6 ? 39.95016 58.44299 16.53751 1.000 38.23697 5 PRO B CA 1
ATOM 5638 C C . PRO B 1 6 ? 39.86921 59.07130 15.16010 1.000 33.49402 5 PRO B C 1
ATOM 5639 O O . PRO B 1 6 ? 39.23025 58.50466 14.26423 1.000 34.66883 5 PRO B O 1
ATOM 5650 N N . GLN B 1 7 ? 40.47458 60.24631 14.97356 1.000 31.77584 6 GLN B N 1
ATOM 5651 C CA . GLN B 1 7 ? 40.45836 60.87613 13.65769 1.000 33.92671 6 GLN B CA 1
ATOM 5652 C C . GLN B 1 7 ? 41.29642 60.07570 12.66890 1.000 29.59703 6 GLN B C 1
ATOM 5653 O O . GLN B 1 7 ? 40.92241 59.94037 11.50126 1.000 29.65470 6 GLN B O 1
ATOM 5667 N N . PHE B 1 8 ? 42.43204 59.53157 13.11827 1.000 30.12234 7 PHE B N 1
ATOM 5668 C CA . PHE B 1 8 ? 43.22357 58.68061 12.23882 1.000 29.06222 7 PHE B CA 1
ATOM 5669 C C . PHE B 1 8 ? 42.47994 57.39192 11.90516 1.000 26.40077 7 PHE B C 1
ATOM 5670 O O . PHE B 1 8 ? 42.54059 56.91630 10.77079 1.000 28.96564 7 PHE B O 1
ATOM 5687 N N . ASN B 1 9 ? 41.74439 56.83005 12.86925 1.000 29.49932 8 ASN B N 1
ATOM 5688 C CA . ASN B 1 9 ? 40.99423 55.60955 12.59272 1.000 31.29405 8 ASN B CA 1
ATOM 5689 C C . ASN B 1 9 ? 39.91888 55.85607 11.54191 1.000 27.23357 8 ASN B C 1
ATOM 5690 O O . ASN B 1 9 ? 39.74619 55.04669 10.62319 1.000 28.76914 8 ASN B O 1
ATOM 5701 N N . GLU B 1 10 ? 39.19573 56.97575 11.65606 1.000 27.88283 9 GLU B N 1
ATOM 5702 C CA . GLU B 1 10 ? 38.18102 57.30702 10.66742 1.000 30.13793 9 GLU B CA 1
ATOM 5703 C C . GLU B 1 10 ? 38.81654 57.60643 9.31501 1.000 27.43315 9 GLU B C 1
ATOM 5704 O O . GLU B 1 10 ? 38.30166 57.18070 8.27586 1.000 28.42444 9 GLU B O 1
ATOM 5716 N N . PHE B 1 11 ? 39.91891 58.36076 9.30886 1.000 27.56815 10 PHE B N 1
ATOM 5717 C CA . PHE B 1 11 ? 40.66197 58.61212 8.07636 1.000 24.55356 10 PHE B CA 1
ATOM 5718 C C . PHE B 1 11 ? 41.00925 57.30203 7.36802 1.000 25.49768 10 PHE B C 1
ATOM 5719 O O . PHE B 1 11 ? 40.80488 57.15482 6.15525 1.000 25.06745 10 PHE B O 1
ATOM 5736 N N . LEU B 1 12 ? 41.54189 56.33758 8.11287 1.000 24.33844 11 LEU B N 1
ATOM 5737 C CA . LEU B 1 12 ? 41.93905 55.07262 7.51049 1.000 22.73229 11 LEU B CA 1
ATOM 5738 C C . LEU B 1 12 ? 40.74564 54.32631 6.93505 1.000 26.77439 11 LEU B C 1
ATOM 5739 O O . LEU B 1 12 ? 40.83508 53.76170 5.84034 1.000 27.61911 11 LEU B O 1
ATOM 5755 N N . ALA B 1 13 ? 39.61687 54.33031 7.64763 1.000 26.36365 12 ALA B N 1
ATOM 5756 C CA . ALA B 1 13 ? 38.41595 53.70264 7.11721 1.000 29.43344 12 ALA B CA 1
ATOM 5757 C C . ALA B 1 13 ? 37.97269 54.36281 5.81725 1.000 30.77217 12 ALA B C 1
ATOM 5758 O O . ALA B 1 13 ? 37.41271 53.69417 4.94066 1.000 30.78537 12 ALA B O 1
ATOM 5765 N N . ASN B 1 14 ? 38.21197 55.66741 5.67435 1.000 26.89395 13 ASN B N 1
ATOM 5766 C CA . ASN B 1 14 ? 37.77563 56.38489 4.48767 1.000 32.91551 13 ASN B CA 1
ATOM 5767 C C . ASN B 1 14 ? 38.67884 56.15442 3.28288 1.000 28.99905 13 ASN B C 1
ATOM 5768 O O . ASN B 1 14 ? 38.25020 56.40653 2.14742 1.000 28.76740 13 ASN B O 1
ATOM 5779 N N . ILE B 1 15 ? 39.92135 55.71187 3.48228 1.000 24.62657 14 ILE B N 1
ATOM 5780 C CA . ILE B 1 15 ? 40.86835 55.59755 2.37354 1.000 26.99044 14 ILE B CA 1
ATOM 5781 C C . ILE B 1 15 ? 41.14817 54.16731 1.96477 1.000 28.42673 14 ILE B C 1
ATOM 5782 O O . ILE B 1 15 ? 41.72336 53.95311 0.88381 1.000 27.81988 14 ILE B O 1
ATOM 5798 N N . ARG B 1 16 ? 40.77307 53.18524 2.76527 1.000 24.92641 15 ARG B N 1
ATOM 5799 C CA . ARG B 1 16 ? 40.93059 51.81313 2.29863 1.000 27.48537 15 ARG B CA 1
ATOM 5800 C C . ARG B 1 16 ? 39.79574 51.46806 1.33542 1.000 25.15560 15 ARG B C 1
ATOM 5801 O O . ARG B 1 16 ? 38.77464 52.15991 1.29063 1.000 25.37920 15 ARG B O 1
ATOM 5822 N N . PRO B 1 17 ? 39.95295 50.40831 0.54140 1.000 24.55758 16 PRO B N 1
ATOM 5823 C CA . PRO B 1 17 ? 38.89216 50.05237 -0.40668 1.000 25.14514 16 PRO B CA 1
ATOM 5824 C C . PRO B 1 17 ? 37.57823 49.83893 0.31817 1.000 23.74171 16 PRO B C 1
ATOM 5825 O O . PRO B 1 17 ? 37.54317 49.46559 1.49055 1.000 25.56683 16 PRO B O 1
ATOM 5836 N N . THR B 1 18 ? 36.49405 50.09469 -0.39593 1.000 22.12914 17 THR B N 1
ATOM 5837 C CA . THR B 1 18 ? 35.16839 49.95899 0.19328 1.000 25.11300 17 THR B CA 1
ATOM 5838 C C . THR B 1 18 ? 34.80837 48.49453 0.42988 1.000 27.11625 17 THR B C 1
ATOM 5839 O O . THR B 1 18 ? 35.39276 47.57716 -0.15001 1.000 23.13771 17 THR B O 1
ATOM 5850 N N . ASP B 1 19 ? 33.79792 48.28187 1.28224 1.000 26.99478 18 ASP B N 1
ATOM 5851 C CA . ASP B 1 19 ? 33.34703 46.92059 1.55225 1.000 28.84529 18 ASP B CA 1
ATOM 5852 C C . ASP B 1 19 ? 32.80178 46.26845 0.28511 1.000 23.23003 18 ASP B C 1
ATOM 5853 O O . ASP B 1 19 ? 32.98404 45.06503 0.06294 1.000 26.68702 18 ASP B O 1
ATOM 5862 N N . THR B 1 20 ? 32.15524 47.05212 -0.58034 1.000 23.40313 19 THR B N 1
ATOM 5863 C CA . THR B 1 20 ? 31.66194 46.50079 -1.83982 1.000 24.72402 19 THR B CA 1
ATOM 5864 C C . THR B 1 20 ? 32.81731 45.99702 -2.70276 1.000 26.07180 19 THR B C 1
ATOM 5865 O O . THR B 1 20 ? 32.74128 44.91657 -3.30176 1.000 24.16135 19 THR B O 1
ATOM 5876 N N . GLN B 1 21 ? 33.89678 46.76844 -2.78396 1.000 23.41103 20 GLN B N 1
ATOM 5877 C CA . GLN B 1 21 ? 35.06187 46.31816 -3.54157 1.000 22.97198 20 GLN B CA 1
ATOM 5878 C C . GLN B 1 21 ? 35.70217 45.09341 -2.89573 1.000 23.20804 20 GLN B C 1
ATOM 5879 O O . GLN B 1 21 ? 36.04553 44.12239 -3.59097 1.000 21.90402 20 GLN B O 1
ATOM 5893 N N . LYS B 1 22 ? 35.84548 45.11844 -1.56779 1.000 21.92898 21 LYS B N 1
ATOM 5894 C CA . LYS B 1 22 ? 36.43831 43.99376 -0.85791 1.000 20.82397 21 LYS B CA 1
ATOM 5895 C C . LYS B 1 22 ? 35.65857 42.71277 -1.12012 1.000 24.40865 21 LYS B C 1
ATOM 5896 O O . LYS B 1 22 ? 36.24335 41.66256 -1.41287 1.000 21.61724 21 LYS B O 1
ATOM 5915 N N . GLU B 1 23 ? 34.32929 42.77240 -1.00713 1.000 22.02738 22 GLU B N 1
ATOM 5916 C CA . GLU B 1 23 ? 33.53306 41.57118 -1.22067 1.000 22.55518 22 GLU B CA 1
ATOM 5917 C C . GLU B 1 23 ? 33.67296 41.08600 -2.65790 1.000 22.77237 22 GLU B C 1
ATOM 5918 O O . GLU B 1 23 ? 33.69435 39.87484 -2.92108 1.000 23.46505 22 GLU B O 1
ATOM 5930 N N . ASP B 1 24 ? 33.79828 42.02149 -3.60859 1.000 23.25467 23 ASP B N 1
ATOM 5931 C CA . ASP B 1 24 ? 33.89932 41.63959 -5.01445 1.000 23.22011 23 ASP B CA 1
ATOM 5932 C C . ASP B 1 24 ? 35.20838 40.91110 -5.29806 1.000 22.82219 23 ASP B C 1
ATOM 5933 O O . ASP B 1 24 ? 35.21685 39.90571 -6.00808 1.000 22.16789 23 ASP B O 1
ATOM 5942 N N . TRP B 1 25 ? 36.32246 41.39166 -4.75651 1.000 21.10643 24 TRP B N 1
ATOM 5943 C CA . TRP B 1 25 ? 37.59340 40.73011 -5.06256 1.000 21.28960 24 TRP B CA 1
ATOM 5944 C C . TRP B 1 25 ? 37.72629 39.39681 -4.33174 1.000 20.21715 24 TRP B C 1
ATOM 5945 O O . TRP B 1 25 ? 38.34294 38.46687 -4.86690 1.000 20.92170 24 TRP B O 1
ATOM 5966 N N . LYS B 1 26 ? 37.15365 39.26697 -3.12813 1.000 19.83348 25 LYS B N 1
ATOM 5967 C CA . LYS B 1 26 ? 37.18109 37.96574 -2.46534 1.000 18.90769 25 LYS B CA 1
ATOM 5968 C C . LYS B 1 26 ? 36.41111 36.93367 -3.28465 1.000 22.03302 25 LYS B C 1
ATOM 5969 O O . LYS B 1 26 ? 36.90293 35.82898 -3.55249 1.000 20.58536 25 LYS B O 1
ATOM 5988 N N . SER B 1 27 ? 35.19378 37.28328 -3.69847 1.000 20.09313 26 SER B N 1
ATOM 5989 C CA . SER B 1 27 ? 34.40229 36.37241 -4.50577 1.000 20.38319 26 SER B CA 1
ATOM 5990 C C . SER B 1 27 ? 35.03559 36.14789 -5.86794 1.000 20.50539 26 SER B C 1
ATOM 5991 O O . SER B 1 27 ? 35.01970 35.02527 -6.38866 1.000 21.71698 26 SER B O 1
ATOM 5999 N N . GLY B 1 28 ? 35.57627 37.20501 -6.45973 1.000 21.97628 27 GLY B N 1
ATOM 6000 C CA . GLY B 1 28 ? 36.19803 37.06916 -7.76666 1.000 20.48824 27 GLY B CA 1
ATOM 6001 C C . GLY B 1 28 ? 37.40268 36.15252 -7.73771 1.000 22.48557 27 GLY B C 1
ATOM 6002 O O . GLY B 1 28 ? 37.60504 35.34802 -8.65773 1.000 20.75172 27 GLY B O 1
ATOM 6006 N N . ALA B 1 29 ? 38.23021 36.28389 -6.70147 1.000 22.19622 28 ALA B N 1
ATOM 6007 C CA . ALA B 1 29 ? 39.40469 35.43021 -6.56067 1.000 20.42473 28 ALA B CA 1
ATOM 6008 C C . ALA B 1 29 ? 38.99265 33.97371 -6.37445 1.000 20.43007 28 ALA B C 1
ATOM 6009 O O . ALA B 1 29 ? 39.54881 33.07087 -7.00519 1.000 21.10913 28 ALA B O 1
ATOM 6016 N N . ARG B 1 30 ? 38.01253 33.71391 -5.50657 1.000 20.43645 29 ARG B N 1
ATOM 6017 C CA . ARG B 1 30 ? 37.59335 32.33297 -5.30105 1.000 19.72667 29 ARG B CA 1
ATOM 6018 C C . ARG B 1 30 ? 37.00162 31.74701 -6.57129 1.000 21.53130 29 ARG B C 1
ATOM 6019 O O . ARG B 1 30 ? 37.21320 30.56570 -6.87551 1.000 22.45663 29 ARG B O 1
ATOM 6040 N N . THR B 1 31 ? 36.20576 32.53912 -7.29863 1.000 20.57573 30 THR B N 1
ATOM 6041 C CA . THR B 1 31 ? 35.59974 32.04208 -8.52972 1.000 22.69585 30 THR B CA 1
ATOM 6042 C C . THR B 1 31 ? 36.66311 31.73769 -9.57788 1.000 19.86439 30 THR B C 1
ATOM 6043 O O . THR B 1 31 ? 36.61045 30.69289 -10.23939 1.000 22.25055 30 THR B O 1
ATOM 6054 N N . LEU B 1 32 ? 37.62890 32.64152 -9.74904 1.000 19.53833 31 LEU B N 1
ATOM 6055 C CA . LEU B 1 32 ? 38.70819 32.38985 -10.69609 1.000 19.34119 31 LEU B CA 1
ATOM 6056 C C . LEU B 1 32 ? 39.47544 31.13634 -10.29541 1.000 21.99390 31 LEU B C 1
ATOM 6057 O O . LEU B 1 32 ? 39.75207 30.27511 -11.13124 1.000 19.76191 31 LEU B O 1
ATOM 6073 N N . ARG B 1 33 ? 39.81286 31.00839 -9.00570 1.000 20.20399 32 ARG B N 1
ATOM 6074 C CA . ARG B 1 33 ? 40.56299 29.84492 -8.53672 1.000 19.82470 32 ARG B CA 1
ATOM 6075 C C . ARG B 1 33 ? 39.81160 28.55225 -8.84089 1.000 22.66890 32 ARG B C 1
ATOM 6076 O O . ARG B 1 33 ? 40.40099 27.58389 -9.33324 1.000 21.87120 32 ARG B O 1
ATOM 6097 N N . GLU B 1 34 ? 38.50959 28.50807 -8.52043 1.000 20.62540 33 GLU B N 1
ATOM 6098 C CA . GLU B 1 34 ? 37.72934 27.29183 -8.73279 1.000 24.09427 33 GLU B CA 1
ATOM 6099 C C . GLU B 1 34 ? 37.58463 26.97334 -10.22161 1.000 24.59140 33 GLU B C 1
ATOM 6100 O O . GLU B 1 34 ? 37.67260 25.81040 -10.62433 1.000 25.53580 33 GLU B O 1
ATOM 6112 N N . ARG B 1 35 ? 37.32988 27.98195 -11.05258 1.000 21.88860 34 ARG B N 1
ATOM 6113 C CA . ARG B 1 35 ? 37.22147 27.74150 -12.48710 1.000 23.01644 34 ARG B CA 1
ATOM 6114 C C . ARG B 1 35 ? 38.51623 27.18847 -13.05263 1.000 23.50601 34 ARG B C 1
ATOM 6115 O O . ARG B 1 35 ? 38.48947 26.27061 -13.88714 1.000 24.65549 34 ARG B O 1
ATOM 6136 N N . LEU B 1 36 ? 39.66054 27.72753 -12.60689 1.000 21.71509 35 LEU B N 1
ATOM 6137 C CA . LEU B 1 36 ? 40.93616 27.20415 -13.08263 1.000 19.54502 35 LEU B CA 1
ATOM 6138 C C . LEU B 1 36 ? 41.14897 25.76991 -12.62047 1.000 23.53552 35 LEU B C 1
ATOM 6139 O O . LEU B 1 36 ? 41.60899 24.92063 -13.39258 1.000 25.96078 35 LEU B O 1
ATOM 6155 N N . LYS B 1 37 ? 40.80530 25.48305 -11.36570 1.000 25.35886 36 LYS B N 1
ATOM 6156 C CA . LYS B 1 37 ? 41.01724 24.15425 -10.81389 1.000 30.16532 36 LYS B CA 1
ATOM 6157 C C . LYS B 1 37 ? 40.24741 23.10017 -11.59487 1.000 29.62519 36 LYS B C 1
ATOM 6158 O O . LYS B 1 37 ? 40.69977 21.95572 -11.69447 1.000 35.25701 36 LYS B O 1
ATOM 6177 N N . ASN B 1 38 ? 39.10200 23.46303 -12.16191 1.000 28.35010 37 ASN B N 1
ATOM 6178 C CA . ASN B 1 38 ? 38.24152 22.51041 -12.85239 1.000 35.72257 37 ASN B CA 1
ATOM 6179 C C . ASN B 1 38 ? 38.37366 22.56239 -14.37122 1.000 30.22781 37 ASN B C 1
ATOM 6180 O O . ASN B 1 38 ? 37.64777 21.84586 -15.06897 1.000 31.40758 37 ASN B O 1
ATOM 6191 N N . PHE B 1 39 ? 39.25802 23.40487 -14.90185 1.000 25.04989 38 PHE B N 1
ATOM 6192 C CA . PHE B 1 39 ? 39.40821 23.55290 -16.34222 1.000 25.46633 38 PHE B CA 1
ATOM 6193 C C . PHE B 1 39 ? 40.34106 22.45825 -16.83900 1.000 26.20472 38 PHE B C 1
ATOM 6194 O O . PHE B 1 39 ? 41.55242 22.49275 -16.57613 1.000 24.96898 38 PHE B O 1
ATOM 6211 N N . GLU B 1 40 ? 39.78077 21.48902 -17.56946 1.000 25.21557 39 GLU B N 1
ATOM 6212 C CA . GLU B 1 40 ? 40.53237 20.27617 -17.88921 1.000 29.03907 39 GLU B CA 1
ATOM 6213 C C . GLU B 1 40 ? 41.86670 20.55081 -18.56918 1.000 25.14133 39 GLU B C 1
ATOM 6214 O O . GLU B 1 40 ? 42.86923 19.93088 -18.17510 1.000 26.58550 39 GLU B O 1
ATOM 6226 N N . PRO B 1 41 ? 41.96995 21.46131 -19.54102 1.000 23.61048 40 PRO B N 1
ATOM 6227 C CA . PRO B 1 41 ? 43.27084 21.66333 -20.21340 1.000 24.54439 40 PRO B CA 1
ATOM 6228 C C . PRO B 1 41 ? 44.38613 22.14098 -19.29963 1.000 27.29191 40 PRO B C 1
ATOM 6229 O O . PRO B 1 41 ? 45.56552 22.04015 -19.68132 1.000 27.23443 40 PRO B O 1
ATOM 6240 N N . LEU B 1 42 ? 44.06589 22.65582 -18.11106 1.000 23.31853 41 LEU B N 1
ATOM 6241 C CA . LEU B 1 42 ? 45.06944 23.21467 -17.21722 1.000 22.88228 41 LEU B CA 1
ATOM 6242 C C . LEU B 1 42 ? 45.22533 22.42655 -15.92752 1.000 27.72065 41 LEU B C 1
ATOM 6243 O O . LEU B 1 42 ? 45.98181 22.85276 -15.05344 1.000 27.02070 41 LEU B O 1
ATOM 6259 N N . LYS B 1 43 ? 44.56452 21.27012 -15.80204 1.000 26.83489 42 LYS B N 1
ATOM 6260 C CA . LYS B 1 43 ? 44.58143 20.55477 -14.52926 1.000 31.69393 42 LYS B CA 1
ATOM 6261 C C . LYS B 1 43 ? 45.95742 19.99482 -14.19096 1.000 27.36735 42 LYS B C 1
ATOM 6262 O O . LYS B 1 43 ? 46.27642 19.82869 -13.00686 1.000 33.55165 42 LYS B O 1
ATOM 6281 N N . GLU B 1 44 ? 46.77411 19.68244 -15.19183 1.000 32.61382 43 GLU B N 1
ATOM 6282 C CA . GLU B 1 44 ? 48.11938 19.18569 -14.96133 1.000 34.84795 43 GLU B CA 1
ATOM 6283 C C . GLU B 1 44 ? 49.16190 20.29847 -15.00985 1.000 36.16302 43 GLU B C 1
ATOM 6284 O O . GLU B 1 44 ? 50.35994 20.00873 -15.12986 1.000 33.26389 43 GLU B O 1
ATOM 6296 N N . ILE B 1 45 ? 48.73217 21.56032 -14.94130 1.000 28.17710 44 ILE B N 1
ATOM 6297 C CA . ILE B 1 45 ? 49.63263 22.69196 -15.15220 1.000 25.66614 44 ILE B CA 1
ATOM 6298 C C . ILE B 1 45 ? 49.51445 23.71474 -14.02989 1.000 23.67023 44 ILE B C 1
ATOM 6299 O O . ILE B 1 45 ? 50.52633 24.17421 -13.48796 1.000 22.13352 44 ILE B O 1
ATOM 6315 N N . VAL B 1 46 ? 48.29692 24.08661 -13.65922 1.000 23.63785 45 VAL B N 1
ATOM 6316 C CA . VAL B 1 46 ? 48.10626 25.10374 -12.62676 1.000 21.65146 45 VAL B CA 1
ATOM 6317 C C . VAL B 1 46 ? 48.28804 24.46821 -11.25967 1.000 24.53293 45 VAL B C 1
ATOM 6318 O O . VAL B 1 46 ? 47.64150 23.46431 -10.93584 1.000 26.80323 45 VAL B O 1
ATOM 6331 N N . VAL B 1 47 ? 49.18297 25.05050 -10.46599 1.000 21.44938 46 VAL B N 1
ATOM 6332 C CA . VAL B 1 47 ? 49.45218 24.61799 -9.09468 1.000 20.69782 46 VAL B CA 1
ATOM 6333 C C . VAL B 1 47 ? 48.57831 25.35493 -8.08746 1.000 21.95149 46 VAL B C 1
ATOM 6334 O O . VAL B 1 47 ? 48.03378 24.75132 -7.15191 1.000 24.32083 46 VAL B O 1
ATOM 6347 N N . SER B 1 48 ? 48.45767 26.66782 -8.22982 1.000 21.23361 47 SER B N 1
ATOM 6348 C CA . SER B 1 48 ? 47.82722 27.51562 -7.23281 1.000 22.03636 47 SER B CA 1
ATOM 6349 C C . SER B 1 48 ? 47.42619 28.83287 -7.89038 1.000 21.67004 47 SER B C 1
ATOM 6350 O O . SER B 1 48 ? 48.07949 29.30501 -8.82195 1.000 21.56970 47 SER B O 1
ATOM 6358 N N . THR B 1 49 ? 46.34327 29.42203 -7.39221 1.000 19.27391 48 THR B N 1
ATOM 6359 C CA . THR B 1 49 ? 45.90634 30.76607 -7.75520 1.000 17.16235 48 THR B CA 1
ATOM 6360 C C . THR B 1 49 ? 45.75368 31.53587 -6.45203 1.000 18.73414 48 THR B C 1
ATOM 6361 O O . THR B 1 49 ? 44.95769 31.14185 -5.58965 1.000 19.90703 48 THR B O 1
ATOM 6372 N N . PHE B 1 50 ? 46.53711 32.59742 -6.27562 1.000 16.64166 49 PHE B N 1
ATOM 6373 C CA . PHE B 1 50 ? 46.59094 33.26489 -4.97917 1.000 17.43259 49 PHE B CA 1
ATOM 6374 C C . PHE B 1 50 ? 46.59999 34.78566 -5.08954 1.000 16.48990 49 PHE B C 1
ATOM 6375 O O . PHE B 1 50 ? 47.04064 35.37680 -6.08106 1.000 17.35784 49 PHE B O 1
ATOM 6392 N N . LEU B 1 51 ? 46.01081 35.40427 -4.08154 1.000 17.32133 50 LEU B N 1
ATOM 6393 C CA . LEU B 1 51 ? 45.93125 36.85061 -3.96145 1.000 16.63532 50 LEU B CA 1
ATOM 6394 C C . LEU B 1 51 ? 47.25884 37.43050 -3.50971 1.000 17.83390 50 LEU B C 1
ATOM 6395 O O . LEU B 1 51 ? 47.90102 36.93460 -2.57234 1.000 17.51687 50 LEU B O 1
ATOM 6411 N N . GLN B 1 52 ? 47.64980 38.51913 -4.16275 1.000 15.53023 51 GLN B N 1
ATOM 6412 C CA . GLN B 1 52 ? 48.93203 39.15812 -3.87269 1.000 16.24778 51 GLN B CA 1
ATOM 6413 C C . GLN B 1 52 ? 48.76360 40.67079 -3.95306 1.000 16.55162 51 GLN B C 1
ATOM 6414 O O . GLN B 1 52 ? 47.65321 41.20430 -3.93308 1.000 17.81018 51 GLN B O 1
ATOM 6428 N N . GLY B 1 53 ? 49.88309 41.38752 -4.01245 1.000 16.26611 52 GLY B N 1
ATOM 6429 C CA . GLY B 1 53 ? 49.86288 42.83123 -4.14976 1.000 17.60815 52 GLY B CA 1
ATOM 6430 C C . GLY B 1 53 ? 49.35325 43.58640 -2.94224 1.000 16.35362 52 GLY B C 1
ATOM 6431 O O . GLY B 1 53 ? 49.21308 43.05748 -1.83170 1.000 16.44162 52 GLY B O 1
ATOM 6435 N N . SER B 1 54 ? 49.07680 44.87469 -3.18096 1.000 16.39653 53 SER B N 1
ATOM 6436 C CA . SER B 1 54 ? 48.66549 45.74520 -2.08029 1.000 17.73626 53 SER B CA 1
ATOM 6437 C C . SER B 1 54 ? 47.34640 45.30409 -1.46114 1.000 18.30021 53 SER B C 1
ATOM 6438 O O . SER B 1 54 ? 47.09034 45.56541 -0.27776 1.000 17.59368 53 SER B O 1
ATOM 6446 N N . ILE B 1 55 ? 46.46233 44.69747 -2.24305 1.000 18.10566 54 ILE B N 1
ATOM 6447 C CA . ILE B 1 55 ? 45.20965 44.23219 -1.65736 1.000 16.47433 54 ILE B CA 1
ATOM 6448 C C . ILE B 1 55 ? 45.48974 43.17560 -0.58880 1.000 16.35994 54 ILE B C 1
ATOM 6449 O O . ILE B 1 55 ? 44.95254 43.22183 0.52978 1.000 17.82481 54 ILE B O 1
ATOM 6465 N N . ARG B 1 56 ? 46.34317 42.20660 -0.91808 1.000 18.22652 55 ARG B N 1
ATOM 6466 C CA . ARG B 1 56 ? 46.68027 41.14471 0.02588 1.000 18.93036 55 ARG B CA 1
ATOM 6467 C C . ARG B 1 56 ? 47.36490 41.70437 1.26430 1.000 17.06487 55 ARG B C 1
ATOM 6468 O O . ARG B 1 56 ? 47.10940 41.25525 2.39296 1.000 17.50622 55 ARG B O 1
ATOM 6489 N N . ARG B 1 57 ? 48.26740 42.66329 1.07015 1.000 16.95930 56 ARG B N 1
ATOM 6490 C CA . ARG B 1 57 ? 49.08319 43.20220 2.15076 1.000 16.72568 56 ARG B CA 1
ATOM 6491 C C . ARG B 1 57 ? 48.37857 44.31871 2.91449 1.000 17.02317 56 ARG B C 1
ATOM 6492 O O . ARG B 1 57 ? 48.94888 44.82737 3.88192 1.000 18.86659 56 ARG B O 1
ATOM 6513 N N . SER B 1 58 ? 47.13133 44.63788 2.57688 1.000 17.42360 57 SER B N 1
ATOM 6514 C CA . SER B 1 58 ? 46.37907 45.71137 3.23150 1.000 19.20060 57 SER B CA 1
ATOM 6515 C C . SER B 1 58 ? 47.09611 47.05583 3.12532 1.000 18.72904 57 SER B C 1
ATOM 6516 O O . SER B 1 58 ? 47.04508 47.87249 4.02689 1.000 20.32412 57 SER B O 1
ATOM 6524 N N . THR B 1 59 ? 47.73993 47.30540 1.99707 1.000 18.52836 58 THR B N 1
ATOM 6525 C CA . THR B 1 59 ? 48.35963 48.59096 1.71764 1.000 19.75339 58 THR B CA 1
ATOM 6526 C C . THR B 1 59 ? 47.72471 49.28362 0.51935 1.000 20.87423 58 THR B C 1
ATOM 6527 O O . THR B 1 59 ? 48.30205 50.23983 -0.00752 1.000 20.39422 58 THR B O 1
ATOM 6538 N N . ALA B 1 60 ? 46.55770 48.83456 0.08441 1.000 18.77053 59 ALA B N 1
ATOM 6539 C CA . ALA B 1 60 ? 45.83548 49.44139 -1.02011 1.000 20.51142 59 ALA B CA 1
ATOM 6540 C C . ALA B 1 60 ? 44.96092 50.58087 -0.51982 1.000 21.02622 59 ALA B C 1
ATOM 6541 O O . ALA B 1 60 ? 44.38046 50.50306 0.56315 1.000 21.16255 59 ALA B O 1
ATOM 6548 N N . ILE B 1 61 ? 44.86419 51.63673 -1.32739 1.000 21.37790 60 ILE B N 1
ATOM 6549 C CA . ILE B 1 61 ? 43.94246 52.73363 -1.06492 1.000 20.26137 60 ILE B CA 1
ATOM 6550 C C . ILE B 1 61 ? 42.87737 52.74433 -2.15337 1.000 24.67618 60 ILE B C 1
ATOM 6551 O O . ILE B 1 61 ? 43.12369 52.35597 -3.30082 1.000 25.77504 60 ILE B O 1
ATOM 6567 N N . ARG B 1 62 ? 41.68507 53.19218 -1.78879 1.000 26.32380 61 ARG B N 1
ATOM 6568 C CA . ARG B 1 62 ? 40.58181 53.12704 -2.73848 1.000 32.29923 61 ARG B CA 1
ATOM 6569 C C . ARG B 1 62 ? 40.85711 54.10310 -3.87871 1.000 35.00332 61 ARG B C 1
ATOM 6570 O O . ARG B 1 62 ? 41.37863 55.19649 -3.64796 1.000 33.59232 61 ARG B O 1
ATOM 6591 N N . PRO B 1 63 ? 40.58329 53.71780 -5.12110 1.000 34.67849 62 PRO B N 1
ATOM 6592 C CA . PRO B 1 63 ? 40.72154 54.66910 -6.22514 1.000 49.55616 62 PRO B CA 1
ATOM 6593 C C . PRO B 1 63 ? 39.58589 55.68618 -6.22129 1.000 39.82982 62 PRO B C 1
ATOM 6594 O O . PRO B 1 63 ? 38.55123 55.54259 -5.55022 1.000 29.36554 62 PRO B O 1
ATOM 6605 N N . LEU B 1 64 ? 39.81451 56.75509 -6.97262 1.000 31.58240 63 LEU B N 1
ATOM 6606 C CA . LEU B 1 64 ? 38.85368 57.85332 -7.02769 1.000 37.41235 63 LEU B CA 1
ATOM 6607 C C . LEU B 1 64 ? 37.70089 57.55542 -7.98882 1.000 38.05071 63 LEU B C 1
ATOM 6608 O O . LEU B 1 64 ? 37.81227 56.76480 -8.91521 1.000 32.93927 63 LEU B O 1
ATOM 6624 N N . GLY B 1 65 ? 36.57019 58.19922 -7.73479 1.000 35.39344 64 GLY B N 1
ATOM 6625 C CA . GLY B 1 65 ? 35.44875 58.09446 -8.64995 1.000 34.71243 64 GLY B CA 1
ATOM 6626 C C . GLY B 1 65 ? 34.92986 56.68129 -8.77870 1.000 33.48036 64 GLY B C 1
ATOM 6627 O O . GLY B 1 65 ? 34.76573 55.95452 -7.79009 1.000 37.37926 64 GLY B O 1
ATOM 6631 N N . ASP B 1 66 ? 34.66146 56.28502 -10.01929 1.000 35.57290 65 ASP B N 1
ATOM 6632 C CA . ASP B 1 66 ? 34.15446 54.95818 -10.33407 1.000 37.16942 65 ASP B CA 1
ATOM 6633 C C . ASP B 1 66 ? 35.26039 53.96856 -10.65297 1.000 46.11246 65 ASP B C 1
ATOM 6634 O O . ASP B 1 66 ? 34.96414 52.85187 -11.09178 1.000 37.44263 65 ASP B O 1
ATOM 6643 N N . LYS B 1 67 ? 36.51746 54.34943 -10.45446 1.000 36.28537 66 LYS B N 1
ATOM 6644 C CA . LYS B 1 67 ? 37.62460 53.50655 -10.88524 1.000 31.52803 66 LYS B CA 1
ATOM 6645 C C . LYS B 1 67 ? 37.66783 52.22186 -10.06566 1.000 28.41626 66 LYS B C 1
ATOM 6646 O O . LYS B 1 67 ? 37.33900 52.21162 -8.87779 1.000 36.39287 66 LYS B O 1
ATOM 6665 N N . ARG B 1 68 ? 38.03488 51.15329 -10.70390 1.000 25.20601 67 ARG B N 1
ATOM 6666 C CA . ARG B 1 68 ? 38.07243 49.85142 -10.04417 1.000 25.35930 67 ARG B CA 1
ATOM 6667 C C . ARG B 1 68 ? 39.45620 49.62815 -9.45422 1.000 23.71287 67 ARG B C 1
ATOM 6668 O O . ARG B 1 68 ? 40.46403 49.83396 -10.15476 1.000 26.44226 67 ARG B O 1
ATOM 6689 N N . PRO B 1 69 ? 39.54776 49.18436 -8.20506 1.000 21.75839 68 PRO B N 1
ATOM 6690 C CA . PRO B 1 69 ? 40.86009 48.84876 -7.64124 1.000 22.59491 68 PRO B CA 1
ATOM 6691 C C . PRO B 1 69 ? 41.56693 47.76296 -8.42933 1.000 22.22099 68 PRO B C 1
ATOM 6692 O O . PRO B 1 69 ? 40.94177 46.83563 -8.93568 1.000 23.15680 68 PRO B O 1
ATOM 6703 N N . ASP B 1 70 ? 42.89558 47.88936 -8.49563 1.000 20.24258 69 ASP B N 1
ATOM 6704 C CA . ASP B 1 70 ? 43.78518 46.85872 -9.01591 1.000 23.09691 69 ASP B CA 1
ATOM 6705 C C . ASP B 1 70 ? 43.89012 45.73180 -8.00363 1.000 20.62535 69 ASP B C 1
ATOM 6706 O O . ASP B 1 70 ? 44.31243 45.96283 -6.86490 1.000 22.75363 69 ASP B O 1
ATOM 6715 N N . VAL B 1 71 ? 43.52785 44.51241 -8.40251 1.000 18.62685 70 VAL B N 1
ATOM 6716 C CA . VAL B 1 71 ? 43.61046 43.34383 -7.51682 1.000 16.95233 70 VAL B CA 1
ATOM 6717 C C . VAL B 1 71 ? 44.57563 42.34692 -8.14436 1.000 17.64846 70 VAL B C 1
ATOM 6718 O O . VAL B 1 71 ? 44.23740 41.67310 -9.11803 1.000 19.27920 70 VAL B O 1
ATOM 6731 N N . ASP B 1 72 ? 45.76306 42.21624 -7.56933 1.000 16.11567 71 ASP B N 1
ATOM 6732 C CA . ASP B 1 72 ? 46.82060 41.38584 -8.14296 1.000 16.84049 71 ASP B CA 1
ATOM 6733 C C . ASP B 1 72 ? 46.63968 39.92486 -7.74136 1.000 16.23513 71 ASP B C 1
ATOM 6734 O O . ASP B 1 72 ? 46.41078 39.60283 -6.56263 1.000 16.62353 71 ASP B O 1
ATOM 6743 N N . ILE B 1 73 ? 46.77746 39.04419 -8.73405 1.000 16.31962 72 ILE B N 1
ATOM 6744 C CA . ILE B 1 73 ? 46.59329 37.60288 -8.58439 1.000 15.99546 72 ILE B CA 1
ATOM 6745 C C . ILE B 1 73 ? 47.78102 36.90751 -9.24190 1.000 17.38873 72 ILE B C 1
ATOM 6746 O O . ILE B 1 73 ? 48.15181 37.24893 -10.37849 1.000 17.95019 72 ILE B O 1
ATOM 6762 N N . VAL B 1 74 ? 48.34836 35.90631 -8.55936 1.000 16.88907 73 VAL B N 1
ATOM 6763 C CA . VAL B 1 74 ? 49.34066 35.02778 -9.16353 1.000 15.46807 73 VAL B CA 1
ATOM 6764 C C . VAL B 1 74 ? 48.71237 33.68928 -9.51176 1.000 18.34856 73 VAL B C 1
ATOM 6765 O O . VAL B 1 74 ? 48.05301 33.06268 -8.67584 1.000 17.74781 73 VAL B O 1
ATOM 6778 N N . VAL B 1 75 ? 48.97186 33.21286 -10.72044 1.000 16.78096 74 VAL B N 1
ATOM 6779 C CA . VAL B 1 75 ? 48.72364 31.82092 -11.07951 1.000 15.94800 74 VAL B CA 1
ATOM 6780 C C . VAL B 1 75 ? 50.08552 31.13012 -11.11176 1.000 17.31162 74 VAL B C 1
ATOM 6781 O O . VAL B 1 75 ? 50.96434 31.50727 -11.90121 1.000 17.87929 74 VAL B O 1
ATOM 6794 N N . VAL B 1 76 ? 50.29095 30.15501 -10.25724 1.000 17.14413 75 VAL B N 1
ATOM 6795 C CA . VAL B 1 76 ? 51.53272 29.37976 -10.24605 1.000 17.40964 75 VAL B CA 1
ATOM 6796 C C . VAL B 1 76 ? 51.32734 28.16478 -11.12949 1.000 18.69492 75 VAL B C 1
ATOM 6797 O O . VAL B 1 76 ? 50.34717 27.42277 -10.95621 1.000 19.42739 75 VAL B O 1
ATOM 6810 N N . THR B 1 77 ? 52.24875 27.95524 -12.07107 1.000 17.66827 76 THR B N 1
ATOM 6811 C CA . THR B 1 77 ? 52.26501 26.77321 -12.92356 1.000 19.50707 76 THR B CA 1
ATOM 6812 C C . THR B 1 77 ? 53.52330 25.95543 -12.64325 1.000 19.59342 76 THR B C 1
ATOM 6813 O O . THR B 1 77 ? 54.48361 26.43005 -12.01898 1.000 19.36889 76 THR B O 1
ATOM 6824 N N . ASN B 1 78 ? 53.51690 24.71761 -13.14580 1.000 19.68304 77 ASN B N 1
ATOM 6825 C CA . ASN B 1 78 ? 54.65402 23.81745 -13.09178 1.000 19.48883 77 ASN B CA 1
ATOM 6826 C C . ASN B 1 78 ? 55.38104 23.74415 -14.43077 1.000 22.31551 77 ASN B C 1
ATOM 6827 O O . ASN B 1 78 ? 56.08775 22.77041 -14.69962 1.000 21.05508 77 ASN B O 1
ATOM 6838 N N . LEU B 1 79 ? 55.22826 24.76078 -15.26508 1.000 20.86394 78 LEU B N 1
ATOM 6839 C CA . LEU B 1 79 ? 55.85320 24.75837 -16.57708 1.000 21.11816 78 LEU B CA 1
ATOM 6840 C C . LEU B 1 79 ? 57.36587 24.97998 -16.45729 1.000 20.34437 78 LEU B C 1
ATOM 6841 O O . LEU B 1 79 ? 57.87696 25.55700 -15.48097 1.000 19.98604 78 LEU B O 1
ATOM 6857 N N . ASP B 1 80 ? 58.08795 24.51180 -17.48019 1.000 20.56564 79 ASP B N 1
ATOM 6858 C CA . ASP B 1 80 ? 59.55006 24.60333 -17.51754 1.000 21.71748 79 ASP B CA 1
ATOM 6859 C C . ASP B 1 80 ? 59.93222 25.90016 -18.22209 1.000 21.29636 79 ASP B C 1
ATOM 6860 O O . ASP B 1 80 ? 59.84486 26.00645 -19.44976 1.000 20.07012 79 ASP B O 1
ATOM 6869 N N . HIS B 1 81 ? 60.31246 26.91098 -17.43860 1.000 19.69575 80 HIS B N 1
ATOM 6870 C CA . HIS B 1 81 ? 60.61434 28.22145 -17.99465 1.000 18.33194 80 HIS B CA 1
ATOM 6871 C C . HIS B 1 81 ? 61.85448 28.23761 -18.88107 1.000 19.53651 80 HIS B C 1
ATOM 6872 O O . HIS B 1 81 ? 62.04815 29.20485 -19.62875 1.000 19.77294 80 HIS B O 1
ATOM 6886 N N . THR B 1 82 ? 62.69710 27.20756 -18.81896 1.000 20.85303 81 THR B N 1
ATOM 6887 C CA . THR B 1 82 ? 63.85885 27.16239 -19.69936 1.000 23.84008 81 THR B CA 1
ATOM 6888 C C . THR B 1 82 ? 63.50717 26.65907 -21.09374 1.000 22.81277 81 THR B C 1
ATOM 6889 O O . THR B 1 82 ? 64.31402 26.80654 -22.02008 1.000 25.26011 81 THR B O 1
ATOM 6900 N N . ARG B 1 83 ? 62.32460 26.07010 -21.26076 1.000 18.44117 82 ARG B N 1
ATOM 6901 C CA . ARG B 1 83 ? 61.87079 25.53619 -22.53047 1.000 19.03859 82 ARG B CA 1
ATOM 6902 C C . ARG B 1 83 ? 60.65343 26.22794 -23.09119 1.000 18.81275 82 ARG B C 1
ATOM 6903 O O . ARG B 1 83 ? 60.41187 26.09063 -24.29441 1.000 18.99891 82 ARG B O 1
ATOM 6924 N N . MET B 1 84 ? 59.92117 27.00571 -22.29357 1.000 20.90646 83 MET B N 1
ATOM 6925 C CA . MET B 1 84 ? 58.73945 27.73864 -22.73017 1.000 19.30523 83 MET B CA 1
ATOM 6926 C C . MET B 1 84 ? 58.92294 29.19624 -22.34971 1.000 20.85307 83 MET B C 1
ATOM 6927 O O . MET B 1 84 ? 59.40849 29.50233 -21.25037 1.000 20.58251 83 MET B O 1
ATOM 6941 N N . SER B 1 85 ? 58.55474 30.09195 -23.26502 1.000 17.96574 84 SER B N 1
ATOM 6942 C CA . SER B 1 85 ? 58.64441 31.52536 -23.00443 1.000 17.81149 84 SER B CA 1
ATOM 6943 C C . SER B 1 85 ? 57.44149 32.00226 -22.20766 1.000 17.85505 84 SER B C 1
ATOM 6944 O O . SER B 1 85 ? 56.44192 31.30274 -22.07787 1.000 18.11962 84 SER B O 1
ATOM 6952 N N . PRO B 1 86 ? 57.49880 33.21833 -21.65213 1.000 16.73271 85 PRO B N 1
ATOM 6953 C CA . PRO B 1 86 ? 56.30308 33.77678 -21.00825 1.000 18.94133 85 PRO B CA 1
ATOM 6954 C C . PRO B 1 86 ? 55.06307 33.74893 -21.87908 1.000 17.46650 85 PRO B C 1
ATOM 6955 O O . PRO B 1 86 ? 53.97949 33.40322 -21.37368 1.000 18.83345 85 PRO B O 1
ATOM 6966 N N . THR B 1 87 ? 55.17065 34.11028 -23.15965 1.000 17.23540 86 THR B N 1
ATOM 6967 C CA . THR B 1 87 ? 53.96425 34.07251 -23.97783 1.000 17.80933 86 THR B CA 1
ATOM 6968 C C . THR B 1 87 ? 53.49416 32.64573 -24.22668 1.000 17.09531 86 THR B C 1
ATOM 6969 O O . THR B 1 87 ? 52.28802 32.40630 -24.35751 1.000 17.94656 86 THR B O 1
ATOM 6980 N N . ASP B 1 88 ? 54.41761 31.67906 -24.27700 1.000 18.70976 87 ASP B N 1
ATOM 6981 C CA . ASP B 1 88 ? 53.98288 30.28625 -24.36563 1.000 19.80302 87 ASP B CA 1
ATOM 6982 C C . ASP B 1 88 ? 53.09218 29.91944 -23.17784 1.000 18.10222 87 ASP B C 1
ATOM 6983 O O . ASP B 1 88 ? 52.08194 29.23118 -23.33368 1.000 18.72570 87 ASP B O 1
ATOM 6992 N N . ALA B 1 89 ? 53.46042 30.35943 -21.97358 1.000 18.12617 88 ALA B N 1
ATOM 6993 C CA . ALA B 1 89 ? 52.65331 30.08106 -20.78779 1.000 17.89559 88 ALA B CA 1
ATOM 6994 C C . ALA B 1 89 ? 51.32891 30.81739 -20.85825 1.000 17.83160 88 ALA B C 1
ATOM 6995 O O . ALA B 1 89 ? 50.28438 30.22548 -20.61581 1.000 18.96918 88 ALA B O 1
ATOM 7002 N N . MET B 1 90 ? 51.34778 32.09070 -21.25470 1.000 17.19460 89 MET B N 1
ATOM 7003 C CA . MET B 1 90 ? 50.12645 32.88056 -21.28112 1.000 17.62135 89 MET B CA 1
ATOM 7004 C C . MET B 1 90 ? 49.18671 32.39207 -22.36478 1.000 19.12112 89 MET B C 1
ATOM 7005 O O . MET B 1 90 ? 47.96249 32.43543 -22.18348 1.000 20.63562 89 MET B O 1
ATOM 7019 N N . ASP B 1 91 ? 49.73896 31.89121 -23.47963 1.000 17.03608 90 ASP B N 1
ATOM 7020 C CA . ASP B 1 91 ? 48.90407 31.38567 -24.56837 1.000 20.35482 90 ASP B CA 1
ATOM 7021 C C . ASP B 1 91 ? 47.89937 30.34889 -24.06508 1.000 18.12001 90 ASP B C 1
ATOM 7022 O O . ASP B 1 91 ? 46.77912 30.23283 -24.59678 1.000 19.55877 90 ASP B O 1
ATOM 7031 N N . LEU B 1 92 ? 48.31068 29.55059 -23.07732 1.000 20.25892 91 LEU B N 1
ATOM 7032 C CA . LEU B 1 92 ? 47.46415 28.47451 -22.56200 1.000 20.58315 91 LEU B CA 1
ATOM 7033 C C . LEU B 1 92 ? 46.18605 28.97428 -21.90540 1.000 20.99048 91 LEU B C 1
ATOM 7034 O O . LEU B 1 92 ? 45.19677 28.22878 -21.82019 1.000 20.74913 91 LEU B O 1
ATOM 7050 N N . PHE B 1 93 ? 46.17480 30.21092 -21.43372 1.000 19.06892 92 PHE B N 1
ATOM 7051 C CA . PHE B 1 93 ? 45.03819 30.73036 -20.68380 1.000 19.07486 92 PHE B CA 1
ATOM 7052 C C . PHE B 1 93 ? 43.99637 31.41007 -21.55391 1.000 19.80619 92 PHE B C 1
ATOM 7053 O O . PHE B 1 93 ? 42.88609 31.67757 -21.08000 1.000 19.78022 92 PHE B O 1
ATOM 7070 N N . ILE B 1 94 ? 44.28366 31.64023 -22.83458 1.000 18.90964 93 ILE B N 1
ATOM 7071 C CA . ILE B 1 94 ? 43.31705 32.33105 -23.68382 1.000 18.80015 93 ILE B CA 1
ATOM 7072 C C . ILE B 1 94 ? 41.98370 31.59064 -23.77286 1.000 20.02660 93 ILE B C 1
ATOM 7073 O O . ILE B 1 94 ? 40.93459 32.23819 -23.63534 1.000 22.50684 93 ILE B O 1
ATOM 7089 N N . PRO B 1 95 ? 41.94312 30.27918 -24.04196 1.000 21.80343 94 PRO B N 1
ATOM 7090 C CA . PRO B 1 95 ? 40.63257 29.61025 -24.13647 1.000 24.33721 94 PRO B CA 1
ATOM 7091 C C . PRO B 1 95 ? 39.88090 29.62630 -22.82797 1.000 21.63045 94 PRO B C 1
ATOM 7092 O O . PRO B 1 95 ? 38.64601 29.66502 -22.83842 1.000 23.13069 94 PRO B O 1
ATOM 7103 N N . PHE B 1 96 ? 40.59899 29.63022 -21.69987 1.000 20.05505 95 PHE B N 1
ATOM 7104 C CA . PHE B 1 96 ? 39.96151 29.74236 -20.39636 1.000 20.60516 95 PHE B CA 1
ATOM 7105 C C . PHE B 1 96 ? 39.29200 31.09842 -20.23548 1.000 21.02182 95 PHE B C 1
ATOM 7106 O O . PHE B 1 96 ? 38.13094 31.18770 -19.79806 1.000 21.69521 95 PHE B O 1
ATOM 7123 N N . LEU B 1 97 ? 40.01796 32.16603 -20.58073 1.000 21.35035 96 LEU B N 1
ATOM 7124 C CA . LEU B 1 97 ? 39.47680 33.51351 -20.45956 1.000 20.60601 96 LEU B CA 1
ATOM 7125 C C . LEU B 1 97 ? 38.29558 33.71899 -21.39789 1.000 21.24976 96 LEU B C 1
ATOM 7126 O O . LEU B 1 97 ? 37.31563 34.38459 -21.04166 1.000 22.40610 96 LEU B O 1
ATOM 7142 N N . GLU B 1 98 ? 38.36686 33.15000 -22.59780 1.000 21.83271 97 GLU B N 1
ATOM 7143 C CA . GLU B 1 98 ? 37.26340 33.27854 -23.54964 1.000 22.37604 97 GLU B CA 1
ATOM 7144 C C . GLU B 1 98 ? 36.03770 32.49655 -23.11893 1.000 26.55691 97 GLU B C 1
ATOM 7145 O O . GLU B 1 98 ? 34.90867 32.88051 -23.45929 1.000 28.05104 97 GLU B O 1
ATOM 7157 N N . LYS B 1 99 ? 36.22496 31.41020 -22.37617 1.000 24.41233 98 LYS B N 1
ATOM 7158 C CA . LYS B 1 99 ? 35.08295 30.64224 -21.89818 1.000 25.42642 98 LYS B CA 1
ATOM 7159 C C . LYS B 1 99 ? 34.38378 31.32891 -20.73060 1.000 28.24625 98 LYS B C 1
ATOM 7160 O O . LYS B 1 99 ? 33.14571 31.38026 -20.68654 1.000 26.50201 98 LYS B O 1
ATOM 7179 N N . TYR B 1 100 ? 35.15071 31.85405 -19.77526 1.000 24.81986 99 TYR B N 1
ATOM 7180 C CA . TYR B 1 100 ? 34.58391 32.30515 -18.50988 1.000 24.94008 99 TYR B CA 1
ATOM 7181 C C . TYR B 1 100 ? 34.49145 33.81728 -18.37796 1.000 24.41775 99 TYR B C 1
ATOM 7182 O O . TYR B 1 100 ? 33.65075 34.30080 -17.60319 1.000 27.06829 99 TYR B O 1
ATOM 7200 N N . TYR B 1 101 ? 35.29912 34.56837 -19.12104 1.000 23.01414 100 TYR B N 1
ATOM 7201 C CA . TYR B 1 101 ? 35.30033 36.02407 -19.04103 1.000 22.35202 100 TYR B CA 1
ATOM 7202 C C . TYR B 1 101 ? 35.22314 36.66946 -20.42083 1.000 23.35415 100 TYR B C 1
ATOM 7203 O O . TYR B 1 101 ? 35.89940 37.67185 -20.66716 1.000 23.93828 100 TYR B O 1
ATOM 7221 N N . PRO B 1 102 ? 34.34543 36.19950 -21.30572 1.000 24.79035 101 PRO B N 1
ATOM 7222 C CA . PRO B 1 102 ? 34.28364 36.78190 -22.65090 1.000 26.84146 101 PRO B CA 1
ATOM 7223 C C . PRO B 1 102 ? 33.92139 38.25620 -22.56676 1.000 21.69625 101 PRO B C 1
ATOM 7224 O O . PRO B 1 102 ? 33.05185 38.65704 -21.78524 1.000 27.73798 101 PRO B O 1
ATOM 7235 N N . GLY B 1 103 ? 34.62452 39.06216 -23.35542 1.000 24.00656 102 GLY B N 1
ATOM 7236 C CA . GLY B 1 103 ? 34.39874 40.49323 -23.39048 1.000 27.37103 102 GLY B CA 1
ATOM 7237 C C . GLY B 1 103 ? 34.89274 41.25098 -22.18202 1.000 31.83114 102 GLY B C 1
ATOM 7238 O O . GLY B 1 103 ? 34.72778 42.47918 -22.12945 1.000 29.17128 102 GLY B O 1
ATOM 7242 N N . LYS B 1 104 ? 35.48738 40.56721 -21.20459 1.000 25.29746 103 LYS B N 1
ATOM 7243 C CA . LYS B 1 104 ? 35.87270 41.20365 -19.95831 1.000 24.98711 103 LYS B CA 1
ATOM 7244 C C . LYS B 1 104 ? 37.36544 41.13435 -19.66508 1.000 24.37317 103 LYS B C 1
ATOM 7245 O O . LYS B 1 104 ? 37.79110 41.58844 -18.60653 1.000 26.80791 103 LYS B O 1
ATOM 7264 N N . TRP B 1 105 ? 38.16424 40.54478 -20.53036 1.000 21.12075 104 TRP B N 1
ATOM 7265 C CA . TRP B 1 105 ? 39.59481 40.41518 -20.30079 1.000 21.44722 104 TRP B CA 1
ATOM 7266 C C . TRP B 1 105 ? 40.40258 41.07660 -21.41401 1.000 19.25335 104 TRP B C 1
ATOM 7267 O O . TRP B 1 105 ? 39.93793 41.24810 -22.55017 1.000 22.34462 104 TRP B O 1
ATOM 7288 N N . GLU B 1 106 ? 41.64508 41.43076 -21.07500 1.000 21.68083 105 GLU B N 1
ATOM 7289 C CA . GLU B 1 106 ? 42.58712 41.95000 -22.04975 1.000 21.63250 105 GLU B CA 1
ATOM 7290 C C . GLU B 1 106 ? 44.00680 41.66116 -21.59132 1.000 23.23780 105 GLU B C 1
ATOM 7291 O O . GLU B 1 106 ? 44.29648 41.63024 -20.39832 1.000 23.08075 105 GLU B O 1
ATOM 7303 N N . THR B 1 107 ? 44.87997 41.41934 -22.54327 1.000 20.26843 106 THR B N 1
ATOM 7304 C CA . THR B 1 107 ? 46.29657 41.29277 -22.27428 1.000 18.18136 106 THR B CA 1
ATOM 7305 C C . THR B 1 107 ? 46.91974 42.67401 -22.13023 1.000 20.95550 106 THR B C 1
ATOM 7306 O O . THR B 1 107 ? 46.71994 43.55268 -22.97561 1.000 23.02356 106 THR B O 1
ATOM 7317 N N . GLN B 1 108 ? 47.67363 42.86021 -21.04175 1.000 20.74502 107 GLN B N 1
ATOM 7318 C CA . GLN B 1 108 ? 48.35451 44.11757 -20.73469 1.000 26.17723 107 GLN B CA 1
ATOM 7319 C C . GLN B 1 108 ? 49.83196 43.79227 -20.45466 1.000 22.27988 107 GLN B C 1
ATOM 7320 O O . GLN B 1 108 ? 50.28333 43.85042 -19.31629 1.000 23.52170 107 GLN B O 1
ATOM 7334 N N . GLY B 1 109 ? 50.56108 43.40776 -21.49128 1.000 20.82380 108 GLY B N 1
ATOM 7335 C CA . GLY B 1 109 ? 51.95241 43.06552 -21.37618 1.000 20.74152 108 GLY B CA 1
ATOM 7336 C C . GLY B 1 109 ? 52.15868 41.80596 -20.56658 1.000 22.73162 108 GLY B C 1
ATOM 7337 O O . GLY B 1 109 ? 51.78749 40.70507 -20.99285 1.000 22.25894 108 GLY B O 1
ATOM 7341 N N . ARG B 1 110 ? 52.75009 41.95459 -19.37490 1.000 18.79728 109 ARG B N 1
ATOM 7342 C CA . ARG B 1 110 ? 53.09371 40.80188 -18.57256 1.000 18.32342 109 ARG B CA 1
ATOM 7343 C C . ARG B 1 110 ? 51.92271 40.22719 -17.79033 1.000 22.28320 109 ARG B C 1
ATOM 7344 O O . ARG B 1 110 ? 52.11541 39.24455 -17.06254 1.000 25.77382 109 ARG B O 1
ATOM 7365 N N . SER B 1 111 ? 50.73041 40.79306 -17.91606 1.000 20.51254 110 SER B N 1
ATOM 7366 C CA . SER B 1 111 ? 49.59399 40.31432 -17.14955 1.000 21.20888 110 SER B CA 1
ATOM 7367 C C . SER B 1 111 ? 48.32333 40.36159 -17.98365 1.000 22.89984 110 SER B C 1
ATOM 7368 O O . SER B 1 111 ? 48.26340 40.98524 -19.05187 1.000 22.67304 110 SER B O 1
ATOM 7376 N N . PHE B 1 112 ? 47.32463 39.64137 -17.49389 1.000 18.74050 111 PHE B N 1
ATOM 7377 C CA . PHE B 1 112 ? 45.96963 39.72317 -17.99597 1.000 17.43125 111 PHE B CA 1
ATOM 7378 C C . PHE B 1 112 ? 45.13215 40.58435 -17.05613 1.000 20.71748 111 PHE B C 1
ATOM 7379 O O . PHE B 1 112 ? 45.18114 40.41742 -15.84089 1.000 21.41369 111 PHE B O 1
ATOM 7396 N N . GLY B 1 113 ? 44.32524 41.47853 -17.61877 1.000 19.12511 112 GLY B N 1
ATOM 7397 C CA . GLY B 1 113 ? 43.35180 42.23436 -16.85254 1.000 19.33042 112 GLY B CA 1
ATOM 7398 C C . GLY B 1 113 ? 41.97464 41.63121 -17.04880 1.000 20.97225 112 GLY B C 1
ATOM 7399 O O . GLY B 1 113 ? 41.57845 41.34858 -18.18318 1.000 23.04320 112 GLY B O 1
ATOM 7403 N N . ILE B 1 114 ? 41.24557 41.44495 -15.94004 1.000 20.30576 113 ILE B N 1
ATOM 7404 C CA . ILE B 1 114 ? 39.86350 40.96572 -15.97125 1.000 21.06866 113 ILE B CA 1
ATOM 7405 C C . ILE B 1 114 ? 38.99791 41.99185 -15.25504 1.000 21.07510 113 ILE B C 1
ATOM 7406 O O . ILE B 1 114 ? 39.19164 42.24955 -14.06495 1.000 21.72412 113 ILE B O 1
ATOM 7422 N N . THR B 1 115 ? 37.99908 42.51021 -15.94710 1.000 20.49398 114 THR B N 1
ATOM 7423 C CA . THR B 1 115 ? 37.11338 43.52330 -15.40061 1.000 22.38153 114 THR B CA 1
ATOM 7424 C C . THR B 1 115 ? 35.93426 42.82082 -14.73529 1.000 22.66546 114 THR B C 1
ATOM 7425 O O . THR B 1 115 ? 35.11956 42.17907 -15.41335 1.000 24.83914 114 THR B O 1
ATOM 7436 N N . LEU B 1 116 ? 35.84235 42.93677 -13.40534 1.000 22.89579 115 LEU B N 1
ATOM 7437 C CA . LEU B 1 116 ? 34.65876 42.50486 -12.68208 1.000 22.60307 115 LEU B CA 1
ATOM 7438 C C . LEU B 1 116 ? 33.75235 43.71662 -12.42110 1.000 22.60484 115 LEU B C 1
ATOM 7439 O O . LEU B 1 116 ? 34.00267 44.82662 -12.91158 1.000 24.82340 115 LEU B O 1
ATOM 7455 N N . SER B 1 117 ? 32.69300 43.51534 -11.62941 1.000 25.75442 116 SER B N 1
ATOM 7456 C CA . SER B 1 117 ? 31.72490 44.58453 -11.42050 1.000 25.30712 116 SER B CA 1
ATOM 7457 C C . SER B 1 117 ? 32.34809 45.79510 -10.74882 1.000 26.30115 116 SER B C 1
ATOM 7458 O O . SER B 1 117 ? 32.07565 46.93711 -11.14160 1.000 27.56925 116 SER B O 1
ATOM 7466 N N . TYR B 1 118 ? 33.20208 45.56858 -9.73968 1.000 23.48186 117 TYR B N 1
ATOM 7467 C CA . TYR B 1 118 ? 33.70578 46.64981 -8.90729 1.000 23.10649 117 TYR B CA 1
ATOM 7468 C C . TYR B 1 118 ? 35.21298 46.66313 -8.78035 1.000 22.58872 117 TYR B C 1
ATOM 7469 O O . TYR B 1 118 ? 35.74698 47.60947 -8.19198 1.000 24.43388 117 TYR B O 1
ATOM 7487 N N . VAL B 1 119 ? 35.91420 45.66545 -9.32476 1.000 22.57702 118 VAL B N 1
ATOM 7488 C CA . VAL B 1 119 ? 37.36584 45.57572 -9.22515 1.000 19.33361 118 VAL B CA 1
ATOM 7489 C C . VAL B 1 119 ? 37.90506 45.08445 -10.56143 1.000 20.94271 118 VAL B C 1
ATOM 7490 O O . VAL B 1 119 ? 37.17115 44.55494 -11.39059 1.000 21.44741 118 VAL B O 1
ATOM 7503 N N . GLU B 1 120 ? 39.21093 45.23856 -10.75136 1.000 21.67821 119 GLU B N 1
ATOM 7504 C CA . GLU B 1 120 ? 39.92569 44.76340 -11.93006 1.000 22.55685 119 GLU B CA 1
ATOM 7505 C C . GLU B 1 120 ? 40.99205 43.79469 -11.44386 1.000 25.28989 119 GLU B C 1
ATOM 7506 O O . GLU B 1 120 ? 41.94668 44.19420 -10.75157 1.000 23.31172 119 GLU B O 1
ATOM 7518 N N . LEU B 1 121 ? 40.84621 42.52644 -11.81439 1.000 21.22713 120 LEU B N 1
ATOM 7519 C CA . LEU B 1 121 ? 41.90356 41.56372 -11.51293 1.000 19.95105 120 LEU B CA 1
ATOM 7520 C C . LEU B 1 121 ? 43.09753 41.74790 -12.45082 1.000 21.74415 120 LEU B C 1
ATOM 7521 O O . LEU B 1 121 ? 42.94116 42.05366 -13.63705 1.000 21.97029 120 LEU B O 1
ATOM 7537 N N . ASP B 1 122 ? 44.29504 41.55867 -11.90620 1.000 20.22072 121 ASP B N 1
ATOM 7538 C CA . ASP B 1 122 ? 45.56074 41.72432 -12.62521 1.000 17.69679 121 ASP B CA 1
ATOM 7539 C C . ASP B 1 122 ? 46.29883 40.40599 -12.41289 1.000 18.56212 121 ASP B C 1
ATOM 7540 O O . ASP B 1 122 ? 46.90738 40.20165 -11.35349 1.000 18.38844 121 ASP B O 1
ATOM 7549 N N . LEU B 1 123 ? 46.17446 39.49594 -13.38888 1.000 18.30115 122 LEU B N 1
ATOM 7550 C CA . LEU B 1 123 ? 46.67791 38.13790 -13.27674 1.000 17.16724 122 LEU B CA 1
ATOM 7551 C C . LEU B 1 123 ? 48.04177 38.04918 -13.94054 1.000 17.74822 122 LEU B C 1
ATOM 7552 O O . LEU B 1 123 ? 48.19639 38.43915 -15.11108 1.000 20.10551 122 LEU B O 1
ATOM 7568 N N . VAL B 1 124 ? 49.01272 37.51182 -13.20908 1.000 17.36120 123 VAL B N 1
ATOM 7569 C CA . VAL B 1 124 ? 50.33054 37.18772 -13.74231 1.000 16.72979 123 VAL B CA 1
ATOM 7570 C C . VAL B 1 124 ? 50.53504 35.68473 -13.68395 1.000 16.01190 123 VAL B C 1
ATOM 7571 O O . VAL B 1 124 ? 50.24695 35.04627 -12.66503 1.000 18.57773 123 VAL B O 1
ATOM 7584 N N . ILE B 1 125 ? 51.05109 35.12822 -14.78137 1.000 15.96640 124 ILE B N 1
ATOM 7585 C CA . ILE B 1 125 ? 51.32650 33.69998 -14.89834 1.000 16.44169 124 ILE B CA 1
ATOM 7586 C C . ILE B 1 125 ? 52.78637 33.46712 -14.53508 1.000 18.54736 124 ILE B C 1
ATOM 7587 O O . ILE B 1 125 ? 53.68300 34.09761 -15.11393 1.000 18.29046 124 ILE B O 1
ATOM 7603 N N . THR B 1 126 ? 53.03137 32.54942 -13.59650 1.000 15.52378 125 THR B N 1
ATOM 7604 C CA . THR B 1 126 ? 54.36094 32.30403 -13.08964 1.000 15.35081 125 THR B CA 1
ATOM 7605 C C . THR B 1 126 ? 54.69216 30.82013 -13.17050 1.000 17.42893 125 THR B C 1
ATOM 7606 O O . THR B 1 126 ? 53.83486 29.97511 -13.43796 1.000 17.26168 125 THR B O 1
ATOM 7617 N N . ALA B 1 127 ? 55.96025 30.49902 -12.89679 1.000 18.55939 126 ALA B N 1
ATOM 7618 C CA . ALA B 1 127 ? 56.42393 29.10968 -12.86776 1.000 17.28721 126 ALA B CA 1
ATOM 7619 C C . ALA B 1 127 ? 57.43584 28.95405 -11.74766 1.000 19.49362 126 ALA B C 1
ATOM 7620 O O . ALA B 1 127 ? 57.98750 29.93440 -11.24267 1.000 18.06393 126 ALA B O 1
ATOM 7627 N N . ILE B 1 128 ? 57.65796 27.69977 -11.36661 1.000 18.62623 127 ILE B N 1
ATOM 7628 C CA . ILE B 1 128 ? 58.58345 27.33701 -10.29770 1.000 17.99046 127 ILE B CA 1
ATOM 7629 C C . ILE B 1 128 ? 59.88532 26.87251 -10.94640 1.000 21.34796 127 ILE B C 1
ATOM 7630 O O . ILE B 1 128 ? 59.88958 25.82655 -11.62161 1.000 22.28341 127 ILE B O 1
ATOM 7646 N N . PRO B 1 129 ? 61.00273 27.58377 -10.75773 1.000 17.84488 128 PRO B N 1
ATOM 7647 C CA . PRO B 1 129 ? 62.25653 27.13002 -11.36910 1.000 19.76540 128 PRO B CA 1
ATOM 7648 C C . PRO B 1 129 ? 62.81401 25.84538 -10.76344 1.000 22.43347 128 PRO B C 1
ATOM 7649 O O . PRO B 1 129 ? 63.58425 25.15000 -11.44246 1.000 27.49726 128 PRO B O 1
ATOM 7660 N N . GLU B 1 130 ? 62.46131 25.50645 -9.52244 1.000 23.74466 129 GLU B N 1
ATOM 7661 C CA . GLU B 1 130 ? 63.02300 24.34553 -8.84461 1.000 22.94373 129 GLU B CA 1
ATOM 7662 C C . GLU B 1 130 ? 62.52810 23.03268 -9.45775 1.000 26.61729 129 GLU B C 1
ATOM 7663 O O . GLU B 1 130 ? 61.58720 22.99209 -10.26713 1.000 25.46179 129 GLU B O 1
ATOM 7675 N N . SER B 1 131 ? 63.17454 21.94019 -9.03354 1.000 27.29836 130 SER B N 1
ATOM 7676 C CA . SER B 1 131 ? 62.84227 20.60448 -9.49597 1.000 29.83524 130 SER B CA 1
ATOM 7677 C C . SER B 1 131 ? 62.79996 19.65765 -8.30268 1.000 26.29111 130 SER B C 1
ATOM 7678 O O . SER B 1 131 ? 63.18497 20.01003 -7.18248 1.000 25.92998 130 SER B O 1
ATOM 7686 N N . GLY B 1 132 ? 62.33189 18.43327 -8.55468 1.000 26.06339 131 GLY B N 1
ATOM 7687 C CA . GLY B 1 132 ? 62.44506 17.38417 -7.55706 1.000 26.35109 131 GLY B CA 1
ATOM 7688 C C . GLY B 1 132 ? 61.73365 17.71789 -6.26037 1.000 29.93611 131 GLY B C 1
ATOM 7689 O O . GLY B 1 132 ? 60.64615 18.31881 -6.24248 1.000 26.76084 131 GLY B O 1
ATOM 7693 N N . ALA B 1 133 ? 62.34619 17.29454 -5.15095 1.000 28.57333 132 ALA B N 1
ATOM 7694 C CA . ALA B 1 133 ? 61.71636 17.45554 -3.84672 1.000 25.74447 132 ALA B CA 1
ATOM 7695 C C . ALA B 1 133 ? 61.46423 18.91746 -3.52729 1.000 23.64052 132 ALA B C 1
ATOM 7696 O O . ALA B 1 133 ? 60.43580 19.25689 -2.93524 1.000 26.38174 132 ALA B O 1
ATOM 7703 N N . GLU B 1 134 ? 62.38185 19.80126 -3.91331 1.000 23.63473 133 GLU B N 1
ATOM 7704 C CA . GLU B 1 134 ? 62.18311 21.22542 -3.64370 1.000 22.32751 133 GLU B CA 1
ATOM 7705 C C . GLU B 1 134 ? 60.93434 21.74551 -4.34252 1.000 23.80660 133 GLU B C 1
ATOM 7706 O O . GLU B 1 134 ? 60.13155 22.47716 -3.75351 1.000 23.22438 133 GLU B O 1
ATOM 7718 N N . LYS B 1 135 ? 60.76182 21.39087 -5.60964 1.000 20.73559 134 LYS B N 1
ATOM 7719 C CA . LYS B 1 135 ? 59.56092 21.79676 -6.33889 1.000 21.92184 134 LYS B CA 1
ATOM 7720 C C . LYS B 1 135 ? 58.30194 21.25623 -5.67300 1.000 24.39222 134 LYS B C 1
ATOM 7721 O O . LYS B 1 135 ? 57.32398 21.98915 -5.48929 1.000 25.43810 134 LYS B O 1
ATOM 7740 N N . SER B 1 136 ? 58.30018 19.96946 -5.30778 1.000 23.85113 135 SER B N 1
ATOM 7741 C CA . SER B 1 136 ? 57.12969 19.39917 -4.64555 1.000 25.15318 135 SER B CA 1
ATOM 7742 C C . SER B 1 136 ? 56.84805 20.08623 -3.31775 1.000 24.04409 135 SER B C 1
ATOM 7743 O O . SER B 1 136 ? 55.68644 20.35497 -2.97725 1.000 25.57672 135 SER B O 1
ATOM 7751 N N . HIS B 1 137 ? 57.89670 20.37048 -2.54591 1.000 22.16499 136 HIS B N 1
ATOM 7752 C CA . HIS B 1 137 ? 57.72199 21.08465 -1.28347 1.000 24.08877 136 HIS B CA 1
ATOM 7753 C C . HIS B 1 137 ? 57.13436 22.47088 -1.51674 1.000 22.33307 136 HIS B C 1
ATOM 7754 O O . HIS B 1 137 ? 56.23774 22.91107 -0.77953 1.000 24.64388 136 HIS B O 1
ATOM 7768 N N . LEU B 1 138 ? 57.63914 23.18872 -2.52341 1.000 23.90081 137 LEU B N 1
ATOM 7769 C CA . LEU B 1 138 ? 57.09617 24.51590 -2.81450 1.000 23.16925 137 LEU B CA 1
ATOM 7770 C C . LEU B 1 138 ? 55.64999 24.43599 -3.29350 1.000 23.68295 137 LEU B C 1
ATOM 7771 O O . LEU B 1 138 ? 54.81460 25.25871 -2.90355 1.000 24.47044 137 LEU B O 1
ATOM 7787 N N . GLU B 1 139 ? 55.32874 23.46103 -4.14717 1.000 22.57560 138 GLU B N 1
ATOM 7788 C CA . GLU B 1 139 ? 53.93632 23.28553 -4.55922 1.000 23.46968 138 GLU B CA 1
ATOM 7789 C C . GLU B 1 139 ? 53.03244 23.09215 -3.35034 1.000 24.06935 138 GLU B C 1
ATOM 7790 O O . GLU B 1 139 ? 51.93504 23.65418 -3.29113 1.000 24.25576 138 GLU B O 1
ATOM 7802 N N . GLN B 1 140 ? 53.47348 22.29699 -2.37176 1.000 23.71710 139 GLN B N 1
ATOM 7803 C CA . GLN B 1 140 ? 52.68304 22.10761 -1.15688 1.000 26.40740 139 GLN B CA 1
ATOM 7804 C C . GLN B 1 140 ? 52.44605 23.43661 -0.44509 1.000 24.51208 139 GLN B C 1
ATOM 7805 O O . GLN B 1 140 ? 51.34380 23.69610 0.05181 1.000 26.72944 139 GLN B O 1
ATOM 7819 N N . LEU B 1 141 ? 53.47510 24.28303 -0.36579 1.000 23.48138 140 LEU B N 1
ATOM 7820 C CA . LEU B 1 141 ? 53.31268 25.59882 0.24080 1.000 22.76406 140 LEU B CA 1
ATOM 7821 C C . LEU B 1 141 ? 52.29948 26.43183 -0.52950 1.000 20.77718 140 LEU B C 1
ATOM 7822 O O . LEU B 1 141 ? 51.40175 27.04141 0.06144 1.000 21.13909 140 LEU B O 1
ATOM 7838 N N . TYR B 1 142 ? 52.41208 26.45422 -1.86080 1.000 21.83864 141 TYR B N 1
ATOM 7839 C CA . TYR B 1 142 ? 51.49018 27.24968 -2.67238 1.000 21.20357 141 TYR B CA 1
ATOM 7840 C C . TYR B 1 142 ? 50.05423 26.73717 -2.60917 1.000 19.98083 141 TYR B C 1
ATOM 7841 O O . TYR B 1 142 ? 49.12641 27.50333 -2.89066 1.000 21.83348 141 TYR B O 1
ATOM 7859 N N . LYS B 1 143 ? 49.84735 25.48681 -2.19414 1.000 21.11537 142 LYS B N 1
ATOM 7860 C CA . LYS B 1 143 ? 48.51197 24.92523 -2.04043 1.000 20.88906 142 LYS B CA 1
ATOM 7861 C C . LYS B 1 143 ? 47.99841 25.00956 -0.61180 1.000 23.66185 142 LYS B C 1
ATOM 7862 O O . LYS B 1 143 ? 46.86637 24.56793 -0.34599 1.000 25.76977 142 LYS B O 1
ATOM 7881 N N . SER B 1 144 ? 48.78884 25.57032 0.30184 1.000 21.00578 143 SER B N 1
ATOM 7882 C CA . SER B 1 144 ? 48.43891 25.61297 1.71531 1.000 21.42903 143 SER B CA 1
ATOM 7883 C C . SER B 1 144 ? 47.48894 26.77614 2.02161 1.000 21.25619 143 SER B C 1
ATOM 7884 O O . SER B 1 144 ? 47.37108 27.74140 1.26211 1.000 20.63615 143 SER B O 1
ATOM 7892 N N . GLU B 1 145 ? 46.79920 26.67772 3.16863 1.000 23.58680 144 GLU B N 1
ATOM 7893 C CA . GLU B 1 145 ? 45.92841 27.77703 3.57353 1.000 24.58212 144 GLU B CA 1
ATOM 7894 C C . GLU B 1 145 ? 46.70886 29.07573 3.74984 1.000 20.93550 144 GLU B C 1
ATOM 7895 O O . GLU B 1 145 ? 46.17051 30.16101 3.50984 1.000 21.21516 144 GLU B O 1
ATOM 7907 N N . SER B 1 146 ? 47.96983 28.98699 4.18649 1.000 23.50260 145 SER B N 1
ATOM 7908 C CA . SER B 1 146 ? 48.81288 30.17374 4.29608 1.000 20.54102 145 SER B CA 1
ATOM 7909 C C . SER B 1 146 ? 48.85133 30.97456 2.99496 1.000 19.62509 145 SER B C 1
ATOM 7910 O O . SER B 1 146 ? 48.80482 32.21267 2.99551 1.000 20.37671 145 SER B O 1
ATOM 7918 N N . VAL B 1 147 ? 48.87765 30.28377 1.87305 1.000 19.57460 146 VAL B N 1
ATOM 7919 C CA . VAL B 1 147 ? 48.95751 30.96020 0.58422 1.000 18.96577 146 VAL B CA 1
ATOM 7920 C C . VAL B 1 147 ? 47.57426 31.22287 -0.00167 1.000 20.10446 146 VAL B C 1
ATOM 7921 O O . VAL B 1 147 ? 47.34163 32.29185 -0.56596 1.000 18.46327 146 VAL B O 1
ATOM 7934 N N . LEU B 1 148 ? 46.63540 30.29560 0.17960 1.000 19.50704 147 LEU B N 1
ATOM 7935 C CA . LEU B 1 148 ? 45.32576 30.38821 -0.45994 1.000 19.54115 147 LEU B CA 1
ATOM 7936 C C . LEU B 1 148 ? 44.33077 31.28436 0.26251 1.000 19.60095 147 LEU B C 1
ATOM 7937 O O . LEU B 1 148 ? 43.28128 31.58302 -0.31361 1.000 20.04370 147 LEU B O 1
ATOM 7953 N N . THR B 1 149 ? 44.62114 31.72591 1.48983 1.000 19.72141 148 THR B N 1
ATOM 7954 C CA . THR B 1 149 ? 43.71258 32.64681 2.16074 1.000 21.31896 148 THR B CA 1
ATOM 7955 C C . THR B 1 149 ? 43.39649 33.84802 1.27283 1.000 20.08645 148 THR B C 1
ATOM 7956 O O . THR B 1 149 ? 44.26393 34.39192 0.59501 1.000 19.75722 148 THR B O 1
ATOM 7967 N N . VAL B 1 150 ? 42.13858 34.28478 1.28213 1.000 23.04395 149 VAL B N 1
ATOM 7968 C CA . VAL B 1 150 ? 41.78946 35.53722 0.60609 1.000 21.93398 149 VAL B CA 1
ATOM 7969 C C . VAL B 1 150 ? 41.56535 36.67036 1.59277 1.000 23.18495 149 VAL B C 1
ATOM 7970 O O . VAL B 1 150 ? 41.12176 37.75625 1.19794 1.000 25.30164 149 VAL B O 1
ATOM 7983 N N . ASN B 1 151 ? 41.89919 36.45397 2.86364 1.000 21.64334 150 ASN B N 1
ATOM 7984 C CA . ASN B 1 151 ? 41.90864 37.53067 3.84457 1.000 24.39774 150 ASN B CA 1
ATOM 7985 C C . ASN B 1 151 ? 43.19780 38.31732 3.67953 1.000 25.31793 150 ASN B C 1
ATOM 7986 O O . ASN B 1 151 ? 44.24881 37.74546 3.37554 1.000 26.16751 150 ASN B O 1
ATOM 7997 N N . SER B 1 152 ? 43.11030 39.62320 3.85790 1.000 19.27608 151 SER B N 1
ATOM 7998 C CA . SER B 1 152 ? 44.27701 40.47699 3.83533 1.000 18.64978 151 SER B CA 1
ATOM 7999 C C . SER B 1 152 ? 44.95341 40.49420 5.20785 1.000 21.31849 151 SER B C 1
ATOM 8000 O O . SER B 1 152 ? 44.40384 40.04259 6.21700 1.000 21.66097 151 SER B O 1
ATOM 8008 N N . LEU B 1 153 ? 46.17169 41.03120 5.24122 1.000 18.47462 152 LEU B N 1
ATOM 8009 C CA . LEU B 1 153 ? 46.96904 40.96687 6.46150 1.000 19.44795 152 LEU B CA 1
ATOM 8010 C C . LEU B 1 153 ? 46.25636 41.61336 7.63257 1.000 20.38980 152 LEU B C 1
ATOM 8011 O O . LEU B 1 153 ? 46.35607 41.11219 8.76350 1.000 23.58414 152 LEU B O 1
ATOM 8027 N N . GLU B 1 154 ? 45.54224 42.72918 7.40118 1.000 20.08364 153 GLU B N 1
ATOM 8028 C CA . GLU B 1 154 ? 44.92919 43.39316 8.55761 1.000 24.78251 153 GLU B CA 1
ATOM 8029 C C . GLU B 1 154 ? 43.75653 42.60331 9.12123 1.000 24.99779 153 GLU B C 1
ATOM 8030 O O . GLU B 1 154 ? 43.37509 42.81861 10.28006 1.000 27.95334 153 GLU B O 1
ATOM 8042 N N . GLU B 1 155 ? 43.18339 41.69683 8.33512 1.000 23.39068 154 GLU B N 1
ATOM 8043 C CA . GLU B 1 155 ? 42.12136 40.81172 8.78504 1.000 24.42557 154 GLU B CA 1
ATOM 8044 C C . GLU B 1 155 ? 42.65804 39.54921 9.44267 1.000 24.70283 154 GLU B C 1
ATOM 8045 O O . GLU B 1 155 ? 41.88022 38.79661 10.04033 1.000 30.15500 154 GLU B O 1
ATOM 8057 N N . GLN B 1 156 ? 43.96265 39.30736 9.37059 1.000 23.64046 155 GLN B N 1
ATOM 8058 C CA . GLN B 1 156 ? 44.56799 38.04607 9.81771 1.000 27.11848 155 GLN B CA 1
ATOM 8059 C C . GLN B 1 156 ? 45.93162 38.36049 10.43757 1.000 29.94959 155 GLN B C 1
ATOM 8060 O O . GLN B 1 156 ? 46.98996 38.04245 9.89658 1.000 28.21354 155 GLN B O 1
ATOM 8074 N N . THR B 1 157 ? 45.90127 38.98535 11.62121 1.000 31.99252 156 THR B N 1
ATOM 8075 C CA . THR B 1 157 ? 47.14609 39.36327 12.27666 1.000 37.81985 156 THR B CA 1
ATOM 8076 C C . THR B 1 157 ? 47.96150 38.14595 12.70123 1.000 30.23390 156 THR B C 1
ATOM 8077 O O . THR B 1 157 ? 49.16823 38.27487 12.92487 1.000 35.29963 156 THR B O 1
ATOM 8088 N N . ASP B 1 158 ? 47.33272 36.97374 12.83525 1.000 29.38517 157 ASP B N 1
ATOM 8089 C CA . ASP B 1 158 ? 48.05372 35.76420 13.20727 1.000 33.51891 157 ASP B CA 1
ATOM 8090 C C . ASP B 1 158 ? 48.71649 35.07604 12.01814 1.000 33.37388 157 ASP B C 1
ATOM 8091 O O . ASP B 1 158 ? 49.29369 33.99494 12.20348 1.000 29.24109 157 ASP B O 1
ATOM 8100 N N . TRP B 1 159 ? 48.64912 35.66262 10.82037 1.000 30.77448 158 TRP B N 1
ATOM 8101 C CA . TRP B 1 159 ? 49.14099 34.97769 9.63890 1.000 25.78843 158 TRP B CA 1
ATOM 8102 C C . TRP B 1 159 ? 50.65242 34.78338 9.70111 1.000 22.26019 158 TRP B C 1
ATOM 8103 O O . TRP B 1 159 ? 51.39632 35.68017 10.10369 1.000 28.35564 158 TRP B O 1
ATOM 8124 N N . ARG B 1 160 ? 51.10154 33.61133 9.24288 1.000 22.07697 159 ARG B N 1
ATOM 8125 C CA . ARG B 1 160 ? 52.51736 33.31441 9.06527 1.000 21.93081 159 ARG B CA 1
ATOM 8126 C C . ARG B 1 160 ? 52.67119 32.56352 7.74963 1.000 21.97264 159 ARG B C 1
ATOM 8127 O O . ARG B 1 160 ? 51.72615 31.94202 7.26488 1.000 22.98237 159 ARG B O 1
ATOM 8148 N N . LEU B 1 161 ? 53.86837 32.63185 7.17426 1.000 20.61529 160 LEU B N 1
ATOM 8149 C CA . LEU B 1 161 ? 54.21474 31.88597 5.95771 1.000 19.61560 160 LEU B CA 1
ATOM 8150 C C . LEU B 1 161 ? 54.68836 30.50357 6.37981 1.000 21.78553 160 LEU B C 1
ATOM 8151 O O . LEU B 1 161 ? 55.85243 30.31372 6.74627 1.000 22.71326 160 LEU B O 1
ATOM 8167 N N . ASN B 1 162 ? 53.77768 29.53477 6.36927 1.000 22.86802 161 ASN B N 1
ATOM 8168 C CA . ASN B 1 162 ? 54.09569 28.19348 6.84780 1.000 22.82551 161 ASN B CA 1
ATOM 8169 C C . ASN B 1 162 ? 52.97858 27.27309 6.37162 1.000 25.62253 161 ASN B C 1
ATOM 8170 O O . ASN B 1 162 ? 51.80538 27.57436 6.58061 1.000 25.58251 161 ASN B O 1
ATOM 8181 N N . LYS B 1 163 ? 53.32429 26.16333 5.71809 1.000 28.64980 162 LYS B N 1
ATOM 8182 C CA . LYS B 1 163 ? 52.28898 25.26462 5.21789 1.000 31.85290 162 LYS B CA 1
ATOM 8183 C C . LYS B 1 163 ? 51.42601 24.67872 6.32771 1.000 35.03251 162 LYS B C 1
ATOM 8184 O O . LYS B 1 163 ? 50.32599 24.19844 6.04238 1.000 37.85768 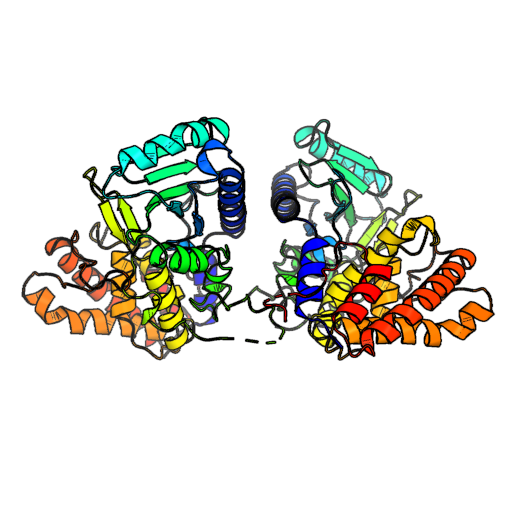162 LYS B O 1
ATOM 8203 N N . SER B 1 164 ? 51.89259 24.70466 7.57923 1.000 32.69677 163 SER B N 1
ATOM 8204 C CA . SER B 1 164 ? 51.13690 24.17021 8.70062 1.000 36.63785 163 SER B CA 1
ATOM 8205 C C . SER B 1 164 ? 50.24519 25.20569 9.37173 1.000 37.86447 163 SER B C 1
ATOM 8206 O O . SER B 1 164 ? 49.47468 24.84299 10.26546 1.000 35.85043 163 SER B O 1
ATOM 8214 N N . TRP B 1 165 ? 50.32688 26.47131 8.96990 1.000 30.60313 164 TRP B N 1
ATOM 8215 C CA . TRP B 1 165 ? 49.55163 27.51297 9.62239 1.000 28.54889 164 TRP B CA 1
ATOM 8216 C C . TRP B 1 165 ? 48.06904 27.36472 9.30010 1.000 32.70132 164 TRP B C 1
ATOM 8217 O O . TRP B 1 165 ? 47.69060 27.01563 8.17372 1.000 33.58119 164 TRP B O 1
ATOM 8238 N N . THR B 1 166 ? 47.22865 27.62682 10.30169 1.000 32.16179 165 THR B N 1
ATOM 8239 C CA . THR B 1 166 ? 45.79128 27.72882 10.10040 1.000 36.38326 165 THR B CA 1
ATOM 8240 C C . THR B 1 166 ? 45.27784 28.93845 10.86476 1.000 37.89221 165 THR B C 1
ATOM 8241 O O . THR B 1 166 ? 45.85159 29.31497 11.89406 1.000 35.90945 165 THR B O 1
ATOM 8252 N N . PRO B 1 167 ? 44.19092 29.55256 10.39907 1.000 36.29474 166 PRO B N 1
ATOM 8253 C CA . PRO B 1 167 ? 43.64190 30.71023 11.11889 1.000 48.71364 166 PRO B CA 1
ATOM 8254 C C . PRO B 1 167 ? 43.01593 30.29127 12.43805 1.000 56.24217 166 PRO B C 1
ATOM 8255 O O . PRO B 1 167 ? 42.38032 29.23812 12.53989 1.000 53.66853 166 PRO B O 1
ATOM 8266 N N . ASN B 1 168 ? 43.20913 31.12961 13.45172 1.000 59.03323 167 ASN B N 1
ATOM 8267 C CA . ASN B 1 168 ? 42.69643 30.84803 14.78811 1.000 77.39152 167 ASN B CA 1
ATOM 8268 C C . ASN B 1 168 ? 41.50736 31.74088 15.12539 1.000 81.22406 167 ASN B C 1
ATOM 8269 O O . ASN B 1 168 ? 40.52262 31.28414 15.70792 1.000 80.67782 167 ASN B O 1
ATOM 8280 N N . VAL B 1 180 ? 52.16464 28.78523 15.71891 1.000 56.17687 179 VAL B N 1
ATOM 8281 C CA . VAL B 1 180 ? 52.94700 28.58924 14.50787 1.000 42.28743 179 VAL B CA 1
ATOM 8282 C C . VAL B 1 180 ? 53.70656 29.86714 14.15096 1.000 36.03977 179 VAL B C 1
ATOM 8283 O O . VAL B 1 180 ? 53.19505 30.97507 14.30260 1.000 39.02355 179 VAL B O 1
ATOM 8295 N N . GLU B 1 181 ? 54.94459 29.70073 13.70271 1.000 29.65521 180 GLU B N 1
ATOM 8296 C CA . GLU B 1 181 ? 55.76461 30.80909 13.22757 1.000 28.47744 180 GLU B CA 1
ATOM 8297 C C . GLU B 1 181 ? 56.03441 30.65369 11.73416 1.000 25.39058 180 GLU B C 1
ATOM 8298 O O . GLU B 1 181 ? 55.67872 29.65198 11.11190 1.000 28.17887 180 GLU B O 1
ATOM 8310 N N . ASP B 1 182 ? 56.64828 31.67867 11.14268 1.000 23.93508 181 ASP B N 1
ATOM 8311 C CA . ASP B 1 182 ? 57.11879 31.55067 9.77222 1.000 23.26977 181 ASP B CA 1
ATOM 8312 C C . ASP B 1 182 ? 58.01781 30.32336 9.66714 1.000 23.00196 181 ASP B C 1
ATOM 8313 O O . ASP B 1 182 ? 58.78106 30.00668 10.58832 1.000 26.19250 181 ASP B O 1
ATOM 8322 N N . ALA B 1 183 ? 57.92737 29.63233 8.53945 1.000 25.80584 182 ALA B N 1
ATOM 8323 C CA . ALA B 1 183 ? 58.78378 28.48486 8.29177 1.000 25.95761 182 ALA B CA 1
ATOM 8324 C C . ALA B 1 183 ? 60.24302 28.92862 8.20220 1.000 23.12172 182 ALA B C 1
ATOM 8325 O O . ALA B 1 183 ? 60.53536 30.08767 7.87339 1.000 25.76488 182 ALA B O 1
ATOM 8332 N N . PRO B 1 184 ? 61.17645 28.01722 8.47575 1.000 27.64510 183 PRO B N 1
ATOM 8333 C CA . PRO B 1 184 ? 62.59496 28.37410 8.36340 1.000 29.04301 183 PRO B CA 1
ATOM 8334 C C . PRO B 1 184 ? 62.92119 28.89786 6.96787 1.000 24.90123 183 PRO B C 1
ATOM 8335 O O . PRO B 1 184 ? 62.42372 28.40278 5.95596 1.000 24.94005 183 PRO B O 1
ATOM 8346 N N . ALA B 1 185 ? 63.79520 29.90080 6.92539 1.000 26.80881 184 ALA B N 1
ATOM 8347 C CA . ALA B 1 185 ? 64.15933 30.52592 5.66056 1.000 25.33018 184 ALA B CA 1
ATOM 8348 C C . ALA B 1 185 ? 64.69805 29.52636 4.64641 1.000 25.86457 184 ALA B C 1
ATOM 8349 O O . ALA B 1 185 ? 64.53115 29.73307 3.44106 1.000 24.35445 184 ALA B O 1
ATOM 8356 N N . SER B 1 186 ? 65.34863 28.45580 5.09410 1.000 27.96046 185 SER B N 1
ATOM 8357 C CA . SER B 1 186 ? 65.91453 27.48526 4.16259 1.000 28.48242 185 SER B CA 1
ATOM 8358 C C . SER B 1 186 ? 64.87150 26.87538 3.24393 1.000 34.35113 185 SER B C 1
ATOM 8359 O O . SER B 1 186 ? 65.22132 26.38905 2.15971 1.000 37.51967 185 SER B O 1
ATOM 8367 N N . GLU B 1 187 ? 63.60027 26.90478 3.63418 1.000 25.53331 186 GLU B N 1
ATOM 8368 C CA . GLU B 1 187 ? 62.55415 26.30237 2.82312 1.000 34.95993 186 GLU B CA 1
ATOM 8369 C C . GLU B 1 187 ? 61.99766 27.22131 1.74760 1.000 31.09398 186 GLU B C 1
ATOM 8370 O O . GLU B 1 187 ? 61.38215 26.71995 0.79569 1.000 35.05657 186 GLU B O 1
ATOM 8382 N N . TRP B 1 188 ? 62.17852 28.54760 1.87216 1.000 24.96706 187 TRP B N 1
ATOM 8383 C CA . TRP B 1 188 ? 61.52070 29.45029 0.92467 1.000 20.92137 187 TRP B CA 1
ATOM 8384 C C . TRP B 1 188 ? 62.35143 30.65816 0.50785 1.000 21.23394 187 TRP B C 1
ATOM 8385 O O . TRP B 1 188 ? 62.11736 31.17731 -0.58009 1.000 19.64600 187 TRP B O 1
ATOM 8406 N N . LYS B 1 189 ? 63.31484 31.12302 1.29723 1.000 18.28852 188 LYS B N 1
ATOM 8407 C CA . LYS B 1 189 ? 63.91131 32.43571 1.04131 1.000 19.16542 188 LYS B CA 1
ATOM 8408 C C . LYS B 1 189 ? 64.58478 32.50550 -0.32376 1.000 18.97110 188 LYS B C 1
ATOM 8409 O O . LYS B 1 189 ? 64.44014 33.49708 -1.04686 1.000 20.44337 188 LYS B O 1
ATOM 8428 N N . ALA B 1 190 ? 65.35010 31.48286 -0.68252 1.000 19.13339 189 ALA B N 1
ATOM 8429 C CA . ALA B 1 190 ? 66.13758 31.49302 -1.89987 1.000 18.91419 189 ALA B CA 1
ATOM 8430 C C . ALA B 1 190 ? 65.36064 30.98228 -3.10109 1.000 19.42590 189 ALA B C 1
ATOM 8431 O O . ALA B 1 190 ? 65.97000 30.60594 -4.11564 1.000 22.53291 189 ALA B O 1
ATOM 8438 N N . HIS B 1 191 ? 64.02629 30.94202 -3.01703 1.000 19.06543 190 HIS B N 1
ATOM 8439 C CA . HIS B 1 191 ? 63.20046 30.24795 -4.00979 1.000 20.36039 190 HIS B CA 1
ATOM 8440 C C . HIS B 1 191 ? 62.10736 31.16445 -4.54854 1.000 18.54038 190 HIS B C 1
ATOM 8441 O O . HIS B 1 191 ? 60.91159 30.99551 -4.25681 1.000 18.18345 190 HIS B O 1
ATOM 8455 N N . PRO B 1 192 ? 62.48433 32.15749 -5.34214 1.000 16.80646 191 PRO B N 1
ATOM 8456 C CA . PRO B 1 192 ? 61.46915 32.98143 -6.00916 1.000 16.57727 191 PRO B CA 1
ATOM 8457 C C . PRO B 1 192 ? 60.77802 32.21703 -7.12183 1.000 16.92403 191 PRO B C 1
ATOM 8458 O O . PRO B 1 192 ? 61.26284 31.19406 -7.61871 1.000 17.99669 191 PRO B O 1
ATOM 8469 N N . LEU B 1 193 ? 59.63090 32.75100 -7.51581 1.000 15.37355 192 LEU B N 1
ATOM 8470 C CA . LEU B 1 193 ? 58.96836 32.36859 -8.75464 1.000 15.61624 192 LEU B CA 1
ATOM 8471 C C . LEU B 1 193 ? 59.63588 33.07451 -9.91824 1.000 15.47187 192 LEU B C 1
ATOM 8472 O O . LEU B 1 193 ? 60.37843 34.03486 -9.75083 1.000 17.40141 192 LEU B O 1
ATOM 8488 N N . VAL B 1 194 ? 59.33777 32.62062 -11.12928 1.000 16.52172 193 VAL B N 1
ATOM 8489 C CA . VAL B 1 194 ? 59.61977 33.40985 -12.32989 1.000 16.02878 193 VAL B CA 1
ATOM 8490 C C . VAL B 1 194 ? 58.31287 33.94905 -12.90698 1.000 16.27427 193 VAL B C 1
ATOM 8491 O O . VAL B 1 194 ? 57.26970 33.28210 -12.85172 1.000 16.98472 193 VAL B O 1
ATOM 8504 N N . LEU B 1 195 ? 58.37125 35.16247 -13.45342 1.000 17.02986 194 LEU B N 1
ATOM 8505 C CA . LEU B 1 195 ? 57.22389 35.81006 -14.07502 1.000 16.86657 194 LEU B CA 1
ATOM 8506 C C . LEU B 1 195 ? 57.70378 36.48823 -15.35623 1.000 17.76075 194 LEU B C 1
ATOM 8507 O O . LEU B 1 195 ? 58.90629 36.64516 -15.57418 1.000 17.56103 194 LEU B O 1
ATOM 8523 N N . PRO B 1 196 ? 56.80876 36.92652 -16.22382 1.000 17.27934 195 PRO B N 1
ATOM 8524 C CA . PRO B 1 196 ? 57.25765 37.66164 -17.42048 1.000 16.64594 195 PRO B CA 1
ATOM 8525 C C . PRO B 1 196 ? 57.84582 39.02925 -17.09408 1.000 17.62114 195 PRO B C 1
ATOM 8526 O O . PRO B 1 196 ? 57.34033 39.73739 -16.21848 1.000 17.75816 195 PRO B O 1
ATOM 8537 N N . ASP B 1 197 ? 58.90013 39.40455 -17.82987 1.000 17.94364 196 ASP B N 1
ATOM 8538 C CA . ASP B 1 197 ? 59.45086 40.74295 -17.73425 1.000 18.28280 196 ASP B CA 1
ATOM 8539 C C . ASP B 1 197 ? 58.39622 41.75698 -18.17017 1.000 17.86568 196 ASP B C 1
ATOM 8540 O O . ASP B 1 197 ? 57.46636 41.44882 -18.92627 1.000 17.57933 196 ASP B O 1
ATOM 8549 N N . ARG B 1 198 ? 58.56071 42.99757 -17.70375 1.000 17.86316 197 ARG B N 1
ATOM 8550 C CA . ARG B 1 198 ? 57.57985 44.02598 -18.04953 1.000 19.29351 197 ARG B CA 1
ATOM 8551 C C . ARG B 1 198 ? 57.46982 44.22897 -19.56046 1.000 21.00043 197 ARG B C 1
ATOM 8552 O O . ARG B 1 198 ? 56.36613 44.42516 -20.08734 1.000 21.54509 197 ARG B O 1
ATOM 8573 N N . GLU B 1 199 ? 58.60968 44.21751 -20.26431 1.000 20.35925 198 GLU B N 1
ATOM 8574 C CA . GLU B 1 199 ? 58.69990 44.66865 -21.64689 1.000 22.00134 198 GLU B CA 1
ATOM 8575 C C . GLU B 1 199 ? 59.15043 43.60015 -22.62474 1.000 25.62737 198 GLU B C 1
ATOM 8576 O O . GLU B 1 199 ? 58.86361 43.73431 -23.82679 1.000 25.74232 198 GLU B O 1
ATOM 8588 N N . LYS B 1 200 ? 59.83688 42.56009 -22.16330 1.000 22.00664 199 LYS B N 1
ATOM 8589 C CA . LYS B 1 200 ? 60.42014 41.55151 -23.02673 1.000 21.15584 199 LYS B CA 1
ATOM 8590 C C . LYS B 1 200 ? 59.80352 40.18985 -22.75021 1.000 21.87227 199 LYS B C 1
ATOM 8591 O O . LYS B 1 200 ? 59.39278 39.89667 -21.62397 1.000 20.77665 199 LYS B O 1
ATOM 8610 N N . ASN B 1 201 ? 59.78503 39.33896 -23.77532 1.000 21.33127 200 ASN B N 1
ATOM 8611 C CA . ASN B 1 201 ? 59.27476 37.97382 -23.65843 1.000 19.46786 200 ASN B CA 1
ATOM 8612 C C . ASN B 1 201 ? 60.36914 37.09526 -23.06020 1.000 19.86737 200 ASN B C 1
ATOM 8613 O O . ASN B 1 201 ? 60.88446 36.16123 -23.68588 1.000 20.87923 200 ASN B O 1
ATOM 8624 N N . GLU B 1 202 ? 60.67540 37.40325 -21.79775 1.000 19.00994 201 GLU B N 1
ATOM 8625 C CA . GLU B 1 202 ? 61.74271 36.76922 -21.04443 1.000 18.73036 201 GLU B CA 1
ATOM 8626 C C . GLU B 1 202 ? 61.27377 36.64497 -19.60685 1.000 17.02208 201 GLU B C 1
ATOM 8627 O O . GLU B 1 202 ? 60.47050 37.45240 -19.14637 1.000 18.38934 201 GLU B O 1
ATOM 8639 N N . TRP B 1 203 ? 61.77016 35.62901 -18.90167 1.000 18.43808 202 TRP B N 1
ATOM 8640 C CA . TRP B 1 203 ? 61.42897 35.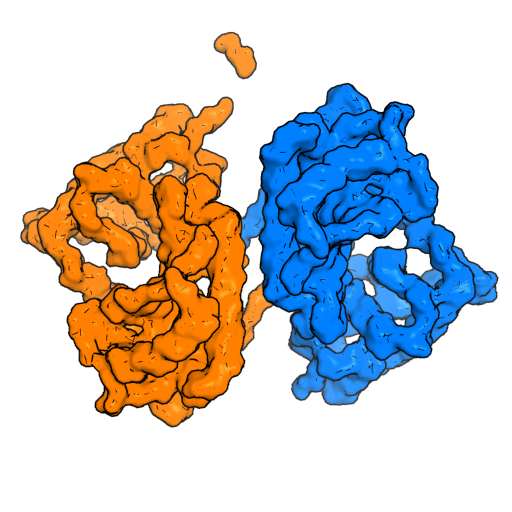42592 -17.49574 1.000 16.15238 202 TRP B CA 1
ATOM 8641 C C . TRP B 1 203 ? 62.31853 36.24763 -16.57140 1.000 18.17020 202 TRP B C 1
ATOM 8642 O O . TRP B 1 203 ? 63.53670 36.33998 -16.76661 1.000 20.84629 202 TRP B O 1
ATOM 8663 N N . GLY B 1 204 ? 61.68939 36.82427 -15.54779 1.000 18.44779 203 GLY B N 1
ATOM 8664 C CA . GLY B 1 204 ? 62.38386 37.41907 -14.43147 1.000 17.36078 203 GLY B CA 1
ATOM 8665 C C . GLY B 1 204 ? 61.95654 36.71058 -13.16043 1.000 18.76716 203 GLY B C 1
ATOM 8666 O O . GLY B 1 204 ? 61.18556 35.75277 -13.19679 1.000 21.85570 203 GLY B O 1
ATOM 8670 N N . ARG B 1 205 ? 62.52819 37.15217 -12.04097 1.000 17.32846 204 ARG B N 1
ATOM 8671 C CA . ARG B 1 205 ? 62.25181 36.55594 -10.74198 1.000 16.03117 204 ARG B CA 1
ATOM 8672 C C . ARG B 1 205 ? 61.42086 37.48503 -9.86985 1.000 16.13219 204 ARG B C 1
ATOM 8673 O O . ARG B 1 205 ? 61.58929 38.70067 -9.89590 1.000 16.15363 204 ARG B O 1
ATOM 8694 N N . THR B 1 206 ? 60.50273 36.89888 -9.11820 1.000 14.48626 205 THR B N 1
ATOM 8695 C CA . THR B 1 206 ? 59.66539 37.60059 -8.15954 1.000 16.43265 205 THR B CA 1
ATOM 8696 C C . THR B 1 206 ? 59.38015 36.66765 -6.98007 1.000 14.82145 205 THR B C 1
ATOM 8697 O O . THR B 1 206 ? 59.23662 35.45200 -7.13774 1.000 16.37287 205 THR B O 1
ATOM 8708 N N . HIS B 1 207 ? 59.28555 37.23547 -5.78770 1.000 14.65462 206 HIS B N 1
ATOM 8709 C CA . HIS B 1 207 ? 58.99439 36.44631 -4.58374 1.000 14.27803 206 HIS B CA 1
ATOM 8710 C C . HIS B 1 207 ? 57.90141 37.11140 -3.75801 1.000 15.06529 206 HIS B C 1
ATOM 8711 O O . HIS B 1 207 ? 58.13617 37.60438 -2.64774 1.000 15.36707 206 HIS B O 1
ATOM 8725 N N . PRO B 1 208 ? 56.67245 37.11417 -4.27215 1.000 15.38750 207 PRO B N 1
ATOM 8726 C CA . PRO B 1 208 ? 55.58405 37.76955 -3.52198 1.000 15.45140 207 PRO B CA 1
ATOM 8727 C C . PRO B 1 208 ? 55.34871 37.19828 -2.13630 1.000 15.32458 207 PRO B C 1
ATOM 8728 O O . PRO B 1 208 ? 55.06757 37.96671 -1.21677 1.000 17.48543 207 PRO B O 1
ATOM 8739 N N . LEU B 1 209 ? 55.47753 35.88769 -1.94841 1.000 15.24402 208 LEU B N 1
ATOM 8740 C CA . LEU B 1 209 ? 55.27939 35.33129 -0.61280 1.000 14.90088 208 LEU B CA 1
ATOM 8741 C C . LEU B 1 209 ? 56.27553 35.91465 0.37829 1.000 16.88813 208 LEU B C 1
ATOM 8742 O O . LEU B 1 209 ? 55.92296 36.20177 1.52855 1.000 17.12022 208 LEU B O 1
ATOM 8758 N N . ALA B 1 210 ? 57.53898 36.06559 -0.03216 1.000 16.47301 209 ALA B N 1
ATOM 8759 C CA . ALA B 1 210 ? 58.54202 36.65993 0.84218 1.000 15.73545 209 ALA B CA 1
ATOM 8760 C C . ALA B 1 210 ? 58.22585 38.12365 1.14457 1.000 16.33270 209 ALA B C 1
ATOM 8761 O O . ALA B 1 210 ? 58.47576 38.59901 2.25469 1.000 15.91679 209 ALA B O 1
ATOM 8768 N N . GLN B 1 211 ? 57.69331 38.86098 0.17205 1.000 15.63969 210 GLN B N 1
ATOM 8769 C CA . GLN B 1 211 ? 57.30117 40.23626 0.44534 1.000 16.39600 210 GLN B CA 1
ATOM 8770 C C . GLN B 1 211 ? 56.13155 40.29217 1.42353 1.000 18.17047 210 GLN B C 1
ATOM 8771 O O . GLN B 1 211 ? 56.10709 41.15334 2.31138 1.000 16.95409 210 GLN B O 1
ATOM 8785 N N . ILE B 1 212 ? 55.11951 39.43565 1.22847 1.000 17.07940 211 ILE B N 1
ATOM 8786 C CA . ILE B 1 212 ? 53.97907 39.39497 2.14538 1.000 16.56988 211 ILE B CA 1
ATOM 8787 C C . ILE B 1 212 ? 54.45182 39.04461 3.54725 1.000 16.89405 211 ILE B C 1
ATOM 8788 O O . ILE B 1 212 ? 54.04956 39.67273 4.53274 1.000 17.45262 211 ILE B O 1
ATOM 8804 N N . ARG B 1 213 ? 55.33289 38.04635 3.65535 1.000 15.76083 212 ARG B N 1
ATOM 8805 C CA . ARG B 1 213 ? 55.85756 37.64184 4.95299 1.000 16.32674 212 ARG B CA 1
ATOM 8806 C C . ARG B 1 213 ? 56.60192 38.78327 5.63709 1.000 16.13784 212 ARG B C 1
ATOM 8807 O O . ARG B 1 213 ? 56.41270 39.02749 6.83832 1.000 16.48605 212 ARG B O 1
ATOM 8828 N N . TRP B 1 214 ? 57.43039 39.51585 4.88196 1.000 16.27166 213 TRP B N 1
ATOM 8829 C CA . TRP B 1 214 ? 58.17692 40.62841 5.45995 1.000 15.31390 213 TRP B CA 1
ATOM 8830 C C . TRP B 1 214 ? 57.22072 41.71290 5.94171 1.000 15.49331 213 TRP B C 1
ATOM 8831 O O . TRP B 1 214 ? 57.38516 42.25539 7.03458 1.000 16.10881 213 TRP B O 1
ATOM 8852 N N . THR B 1 215 ? 56.19926 42.02553 5.13876 1.000 15.48466 214 THR B N 1
ATOM 8853 C CA . THR B 1 215 ? 55.22321 43.04710 5.51068 1.000 15.71927 214 THR B CA 1
ATOM 8854 C C . THR B 1 215 ? 54.50407 42.64991 6.78710 1.000 15.44351 214 THR B C 1
ATOM 8855 O O . THR B 1 215 ? 54.29689 43.48864 7.66927 1.000 17.19983 214 THR B O 1
ATOM 8866 N N . ALA B 1 216 ? 54.07742 41.38593 6.89046 1.000 16.87777 215 ALA 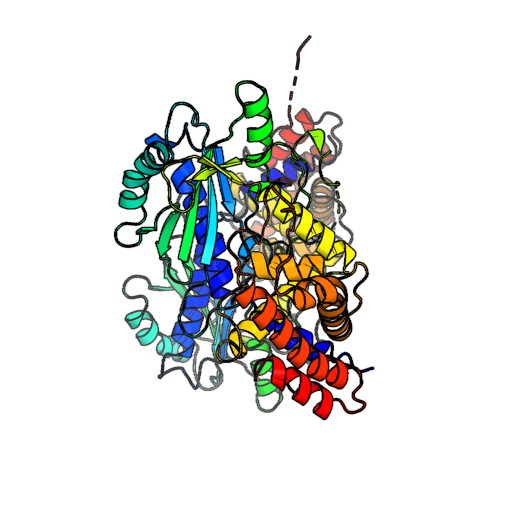B N 1
ATOM 8867 C CA . ALA B 1 216 ? 53.40867 40.93308 8.10452 1.000 17.25881 215 ALA B CA 1
ATOM 8868 C C . ALA B 1 216 ? 54.31685 41.08504 9.31945 1.000 15.86207 215 ALA B C 1
ATOM 8869 O O . ALA B 1 216 ? 53.87250 41.52621 10.38791 1.000 17.38397 215 ALA B O 1
ATOM 8876 N N . GLU B 1 217 ? 55.59007 40.70917 9.18007 1.000 16.06613 216 GLU B N 1
ATOM 8877 C CA . GLU B 1 217 ? 56.53432 40.82357 10.28597 1.000 15.31060 216 GLU B CA 1
ATOM 8878 C C . GLU B 1 217 ? 56.75099 42.27913 10.65965 1.000 15.93795 216 GLU B C 1
ATOM 8879 O O . GLU B 1 217 ? 56.70976 42.63973 11.84257 1.000 16.93967 216 GLU B O 1
ATOM 8891 N N . LYS B 1 218 ? 56.96951 43.13999 9.66694 1.000 16.68110 217 LYS B N 1
ATOM 8892 C CA . LYS B 1 218 ? 57.14095 44.55631 9.96510 1.000 16.25435 217 LYS B CA 1
ATOM 8893 C C . LYS B 1 218 ? 55.91743 45.11574 10.66628 1.000 18.50904 217 LYS B C 1
ATOM 8894 O O . LYS B 1 218 ? 56.04138 45.92019 11.59890 1.000 18.40545 217 LYS B O 1
ATOM 8913 N N . ASN B 1 219 ? 54.72829 44.72799 10.21172 1.000 17.01947 218 ASN B N 1
ATOM 8914 C CA . ASN B 1 219 ? 53.51298 45.20450 10.85703 1.000 17.60092 218 ASN B CA 1
ATOM 8915 C C . ASN B 1 219 ? 53.44300 44.77442 12.31606 1.000 19.18218 218 ASN B C 1
ATOM 8916 O O . ASN B 1 219 ? 53.03831 45.56716 13.17867 1.000 20.15222 218 ASN B O 1
ATOM 8927 N N . ARG B 1 220 ? 53.83768 43.53331 12.62017 1.000 18.97954 219 ARG B N 1
ATOM 8928 C CA . ARG B 1 220 ? 53.86931 43.09529 14.01626 1.000 19.38248 219 ARG B CA 1
ATOM 8929 C C . ARG B 1 220 ? 54.89902 43.89159 14.81413 1.000 19.86359 219 ARG B C 1
ATOM 8930 O O . ARG B 1 220 ? 54.63091 44.29826 15.95889 1.000 22.73158 219 ARG B O 1
ATOM 8951 N N . LEU B 1 221 ? 56.07702 44.14395 14.22296 1.000 19.46717 220 LEU B N 1
ATOM 8952 C CA . LEU B 1 221 ? 57.11755 44.90170 14.91213 1.000 18.65879 220 LEU B CA 1
ATOM 8953 C C . LEU B 1 221 ? 56.69415 46.34418 15.16119 1.000 18.36311 220 LEU B C 1
ATOM 8954 O O . LEU B 1 221 ? 57.25815 47.00200 16.05074 1.000 20.84151 220 LEU B O 1
ATOM 8970 N N . CYS B 1 222 ? 55.72942 46.84057 14.38448 1.000 19.24559 221 CYS B N 1
ATOM 8971 C CA . CYS B 1 222 ? 55.22229 48.20256 14.48744 1.000 19.18080 221 CYS B CA 1
ATOM 8972 C C . CYS B 1 222 ? 53.80498 48.24988 15.06137 1.000 21.24183 221 CYS B C 1
ATOM 8973 O O . CYS B 1 222 ? 53.07158 49.22385 14.85072 1.000 21.12162 221 CYS B O 1
ATOM 8981 N N . ASN B 1 223 ? 53.40516 47.20060 15.77679 1.000 22.36753 222 ASN B N 1
ATOM 8982 C CA . ASN B 1 223 ? 52.16152 47.20943 16.55274 1.000 22.73060 222 ASN B CA 1
ATOM 8983 C C . ASN B 1 223 ? 50.93402 47.51042 15.69275 1.000 25.23448 222 ASN B C 1
ATOM 8984 O O . ASN B 1 223 ? 49.97167 48.14973 16.14501 1.000 24.89838 222 ASN B O 1
ATOM 8995 N N . GLY B 1 224 ? 50.94362 47.01668 14.45366 1.000 20.44262 223 GLY B N 1
ATOM 8996 C CA . GLY B 1 224 ? 49.83567 47.16932 13.53653 1.000 22.16918 223 GLY B CA 1
ATOM 8997 C C . GLY B 1 224 ? 49.78833 48.48190 12.77947 1.000 21.41374 223 GLY B C 1
ATOM 8998 O O . GLY B 1 224 ? 48.88919 48.67092 11.94586 1.000 22.84183 223 GLY B O 1
ATOM 9002 N N . HIS B 1 225 ? 50.73861 49.38817 13.00837 1.000 20.01339 224 HIS B N 1
ATOM 9003 C CA . HIS B 1 225 ? 50.68187 50.69384 12.38061 1.000 20.64845 224 HIS B CA 1
ATOM 9004 C C . HIS B 1 225 ? 51.31088 50.74172 10.99296 1.000 20.18653 224 HIS B C 1
ATOM 9005 O O . HIS B 1 225 ? 51.02170 51.67596 10.24517 1.000 20.59278 224 HIS B O 1
ATOM 9019 N N . TYR B 1 226 ? 52.15311 49.77248 10.62844 1.000 18.70747 225 TYR B N 1
ATOM 9020 C CA . TYR B 1 226 ? 52.90690 49.87561 9.38474 1.000 17.19705 225 TYR B CA 1
ATOM 9021 C C . TYR B 1 226 ? 51.97900 49.94474 8.17727 1.000 17.78166 225 TYR B C 1
ATOM 9022 O O . TYR B 1 226 ? 52.13031 50.82659 7.33245 1.000 18.08160 225 TYR B O 1
ATOM 9040 N N . ILE B 1 227 ? 51.07623 48.97207 8.02805 1.000 17.44593 226 ILE B N 1
ATOM 9041 C CA . ILE B 1 227 ? 50.25111 48.94496 6.81903 1.000 17.43912 226 ILE B CA 1
ATOM 9042 C C . ILE B 1 227 ? 49.34681 50.16991 6.74379 1.000 19.66451 226 ILE B C 1
ATOM 9043 O O . ILE B 1 227 ? 49.03264 50.64945 5.64545 1.000 20.24467 226 ILE B O 1
ATOM 9059 N N . ASN B 1 228 ? 48.93799 50.70836 7.89602 1.000 19.01930 227 ASN B N 1
ATOM 9060 C CA . ASN B 1 228 ? 48.12944 51.92032 7.91452 1.000 21.21996 227 ASN B CA 1
ATOM 9061 C C . ASN B 1 228 ? 48.95672 53.13560 7.52772 1.000 19.59436 227 ASN B C 1
ATOM 9062 O O . ASN B 1 228 ? 48.46166 54.03131 6.83214 1.000 20.35640 227 ASN B O 1
ATOM 9073 N N . LEU B 1 229 ? 50.22909 53.17047 7.94136 1.000 19.62950 228 LEU B N 1
ATOM 9074 C CA . LEU B 1 229 ? 51.10139 54.26549 7.53488 1.000 19.47538 228 LEU B CA 1
ATOM 9075 C C . LEU B 1 229 ? 51.38268 54.24008 6.03487 1.000 19.28582 228 LEU B C 1
ATOM 9076 O O . LEU B 1 229 ? 51.47315 55.29685 5.39425 1.000 20.98277 228 LEU B O 1
ATOM 9092 N N . VAL B 1 230 ? 51.52087 53.04941 5.45301 1.000 17.43380 229 VAL B N 1
ATOM 9093 C CA . VAL B 1 230 ? 51.67219 52.95618 4.00312 1.000 17.54457 229 VAL B CA 1
ATOM 9094 C C . VAL B 1 230 ? 50.46436 53.58457 3.31754 1.000 19.33021 229 VAL B C 1
ATOM 9095 O O . VAL B 1 230 ? 50.59769 54.39738 2.40130 1.000 18.91894 229 VAL B O 1
ATOM 9108 N N . ARG B 1 231 ? 49.26341 53.22351 3.76606 1.000 18.02954 230 ARG B N 1
ATOM 9109 C CA . ARG B 1 231 ? 48.05284 53.77185 3.17131 1.000 18.46569 230 ARG B CA 1
ATOM 9110 C C . ARG B 1 231 ? 47.98124 55.28129 3.33060 1.000 20.07069 230 ARG B C 1
ATOM 9111 O O . ARG B 1 231 ? 47.63276 55.99366 2.37801 1.000 20.89254 230 ARG B O 1
ATOM 9132 N N . ALA B 1 232 ? 48.33693 55.78747 4.51265 1.000 19.34250 231 ALA B N 1
ATOM 9133 C CA . ALA B 1 232 ? 48.27890 57.22451 4.74284 1.000 20.72800 231 ALA B CA 1
ATOM 9134 C C . ALA B 1 232 ? 49.23759 57.97072 3.81722 1.000 21.48141 231 ALA B C 1
ATOM 9135 O O . ALA B 1 232 ? 48.86730 59.00224 3.22773 1.000 22.09083 231 ALA B O 1
ATOM 9142 N N . VAL B 1 233 ? 50.47735 57.47235 3.67766 1.000 20.14412 232 VAL B N 1
ATOM 9143 C CA . VAL B 1 233 ? 51.43997 58.16334 2.82315 1.000 20.45782 232 VAL B CA 1
ATOM 9144 C C . VAL B 1 233 ? 51.05289 58.04180 1.35445 1.000 21.85246 232 VAL B C 1
ATOM 9145 O O . VAL B 1 233 ? 51.18459 59.00705 0.58858 1.000 21.60523 232 VAL B O 1
ATOM 9158 N N . LYS B 1 234 ? 50.55637 56.87226 0.93323 1.000 20.47540 233 LYS B N 1
ATOM 9159 C CA . LYS B 1 234 ? 50.03065 56.76158 -0.42943 1.000 20.53548 233 LYS B CA 1
ATOM 9160 C C . LYS B 1 234 ? 48.90707 57.77454 -0.67733 1.000 22.87256 233 LYS B C 1
ATOM 9161 O O . LYS B 1 234 ? 48.77459 58.33758 -1.77658 1.000 22.31817 233 LYS B O 1
ATOM 9180 N N . TRP B 1 235 ? 48.06288 57.99393 0.32416 1.000 21.98277 234 TRP B N 1
ATOM 9181 C CA . TRP B 1 235 ? 46.96056 58.93037 0.16417 1.000 23.02598 234 TRP B CA 1
ATOM 9182 C C . TRP B 1 235 ? 47.46850 60.35983 0.04245 1.000 20.81904 234 TRP B C 1
ATOM 9183 O O . TRP B 1 235 ? 46.98892 61.12345 -0.80813 1.000 24.09325 234 TRP B O 1
ATOM 9204 N N . TRP B 1 236 ? 48.45122 60.73360 0.87038 1.000 24.38643 235 TRP B N 1
ATOM 9205 C CA . TRP B 1 236 ? 49.10395 62.03140 0.70967 1.000 24.29750 235 TRP B CA 1
ATOM 9206 C C . TRP B 1 236 ? 49.66804 62.18970 -0.69465 1.000 25.47399 235 TRP B C 1
ATOM 9207 O O . TRP B 1 236 ? 49.51990 63.23692 -1.32024 1.000 24.05995 235 TRP B O 1
ATOM 9228 N N . ARG B 1 237 ? 50.31912 61.15616 -1.20622 1.000 22.49494 236 ARG B N 1
ATOM 9229 C CA . ARG B 1 237 ? 50.90935 61.24500 -2.53123 1.000 23.61071 236 ARG B CA 1
ATOM 9230 C C . ARG B 1 237 ? 49.83441 61.48094 -3.57776 1.000 24.57938 236 ARG B C 1
ATOM 9231 O O . ARG B 1 237 ? 49.99414 62.33611 -4.46511 1.000 24.51002 236 ARG B O 1
ATOM 9252 N N . GLN B 1 238 ? 48.71087 60.76168 -3.46613 1.000 21.20740 237 GLN B N 1
ATOM 9253 C CA . GLN B 1 238 ? 47.62588 60.92090 -4.43541 1.000 23.70305 237 GLN B CA 1
ATOM 9254 C C . GLN B 1 238 ? 47.04267 62.32580 -4.37841 1.000 29.08009 237 GLN B C 1
ATOM 9255 O O . GLN B 1 238 ? 46.85649 62.97509 -5.41145 1.000 26.72823 237 GLN B O 1
ATOM 9269 N N . GLN B 1 239 ? 46.75063 62.81119 -3.17322 1.000 25.79087 238 GLN B N 1
ATOM 9270 C CA . GLN B 1 239 ? 46.14011 64.12191 -3.01785 1.000 31.51756 238 GLN B CA 1
ATOM 9271 C C . GLN B 1 239 ? 47.06658 65.24343 -3.45734 1.000 31.91807 238 GLN B C 1
ATOM 9272 O O . GLN B 1 239 ? 46.59432 66.35019 -3.73782 1.000 32.87305 238 GLN B O 1
ATOM 9286 N N . ASN B 1 240 ? 48.37457 64.99087 -3.50266 1.000 27.91844 239 ASN B N 1
ATOM 9287 C CA . ASN B 1 240 ? 49.35360 65.98506 -3.92553 1.000 27.39156 239 ASN B CA 1
ATOM 9288 C C . ASN B 1 240 ? 50.00893 65.60284 -5.25074 1.000 31.03324 239 ASN B C 1
ATOM 9289 O O . ASN B 1 240 ? 51.11314 66.05642 -5.56203 1.000 28.64642 239 ASN B O 1
ATOM 9300 N N . SER B 1 241 ? 49.30450 64.80018 -6.05216 1.000 27.44821 240 SER B N 1
ATOM 9301 C CA . SER B 1 241 ? 49.88631 64.22421 -7.26455 1.000 29.53085 240 SER B CA 1
ATOM 9302 C C . SER B 1 241 ? 50.38037 65.30437 -8.22151 1.000 31.03366 240 SER B C 1
ATOM 9303 O O . SER B 1 241 ? 51.41384 65.13587 -8.88031 1.000 32.25932 240 SER B O 1
ATOM 9311 N N . GLU B 1 242 ? 49.65970 66.42305 -8.31967 1.000 33.99014 241 GLU B N 1
ATOM 9312 C CA . GLU B 1 242 ? 50.05694 67.44690 -9.27900 1.000 30.78306 241 GLU B CA 1
ATOM 9313 C C . GLU B 1 242 ? 51.31221 68.19627 -8.86049 1.000 31.27669 241 GLU B C 1
ATOM 9314 O O . GLU B 1 242 ? 51.97396 68.79173 -9.72281 1.000 36.59506 241 GLU B O 1
ATOM 9326 N N . ASP B 1 243 ? 51.66369 68.17605 -7.57371 1.000 30.69065 242 ASP B N 1
ATOM 9327 C CA . ASP B 1 243 ? 52.85252 68.84960 -7.07384 1.000 29.05114 242 ASP B CA 1
ATOM 9328 C C . ASP B 1 243 ? 53.99880 67.89078 -6.75648 1.000 32.70061 242 ASP B C 1
ATOM 9329 O O . ASP B 1 243 ? 55.02340 68.31986 -6.21274 1.000 39.50562 242 ASP B O 1
ATOM 9338 N N . LEU B 1 244 ? 53.85466 66.61296 -7.07617 1.000 28.75436 243 LEU B N 1
ATOM 9339 C CA . LEU B 1 244 ? 54.87870 65.61380 -6.81054 1.000 25.52845 243 LEU B CA 1
ATOM 9340 C C . LEU B 1 244 ? 55.32896 64.97372 -8.11793 1.000 27.39502 243 LEU B C 1
ATOM 9341 O O . LEU B 1 244 ? 54.61832 65.03794 -9.13541 1.000 26.33956 243 LEU B O 1
ATOM 9357 N N . PRO B 1 245 ? 56.52327 64.37525 -8.13711 1.000 24.07038 244 PRO B N 1
ATOM 9358 C CA . PRO B 1 245 ? 56.95437 63.66115 -9.34489 1.000 24.42026 244 PRO B CA 1
ATOM 9359 C C . PRO B 1 245 ? 56.04298 62.47269 -9.61628 1.000 24.18604 244 PRO B C 1
ATOM 9360 O O . PRO B 1 245 ? 55.31228 61.99421 -8.74095 1.000 26.46809 244 PRO B O 1
ATOM 9371 N N . LYS B 1 246 ? 56.14055 61.96527 -10.84698 1.000 23.83172 245 LYS B N 1
ATOM 9372 C CA . LYS B 1 246 ? 55.32691 60.82164 -11.26083 1.000 24.06924 245 LYS B CA 1
ATOM 9373 C C . LYS B 1 246 ? 55.62258 59.58653 -10.41619 1.000 24.31943 245 LYS B C 1
ATOM 9374 O O . LYS B 1 246 ? 54.73008 58.75643 -10.18909 1.000 26.73038 245 LYS B O 1
ATOM 9393 N N . TYR B 1 247 ? 56.86499 59.44223 -9.96572 1.000 21.05841 246 TYR B N 1
ATOM 9394 C CA . TYR B 1 247 ? 57.35524 58.30305 -9.20450 1.000 19.86176 246 TYR B CA 1
ATOM 9395 C C . TYR B 1 247 ? 58.20972 58.87783 -8.09029 1.000 23.36399 246 TYR B C 1
ATOM 9396 O O . TYR B 1 247 ? 58.73298 59.98343 -8.23615 1.000 22.95312 246 TYR B O 1
ATOM 9414 N N . PRO B 1 248 ? 58.34033 58.17800 -6.94768 1.000 22.00857 247 PRO B N 1
ATOM 9415 C CA . PRO B 1 248 ? 57.78937 56.84862 -6.68777 1.000 21.47892 247 PRO B CA 1
ATOM 9416 C C . PRO B 1 248 ? 56.29069 56.81755 -6.37802 1.000 21.12813 247 PRO B C 1
ATOM 9417 O O . PRO B 1 248 ? 55.70442 57.78163 -5.85823 1.000 21.66318 247 PRO B O 1
ATOM 9428 N N . LYS B 1 249 ? 55.68286 55.68075 -6.71706 1.000 20.36845 248 LYS B N 1
ATOM 9429 C CA . LYS B 1 249 ? 54.29110 55.38865 -6.39272 1.000 19.41456 248 LYS B CA 1
ATOM 9430 C C . LYS B 1 249 ? 54.18949 53.86724 -6.36346 1.000 19.33551 248 LYS B C 1
ATOM 9431 O O . LYS B 1 249 ? 55.13866 53.16222 -6.73725 1.000 22.31503 248 LYS B O 1
ATOM 9450 N N . GLY B 1 250 ? 53.04904 53.35142 -5.89644 1.000 18.34364 249 GLY B N 1
ATOM 9451 C CA . GLY B 1 250 ? 52.87023 51.90906 -5.89677 1.000 19.40335 249 GLY B CA 1
ATOM 9452 C C . GLY B 1 250 ? 53.88148 51.20787 -5.01401 1.000 16.89561 249 GLY B C 1
ATOM 9453 O O . GLY B 1 250 ? 54.24016 51.68124 -3.93399 1.000 17.30470 249 GLY B O 1
ATOM 9457 N N . TYR B 1 251 ? 54.32206 50.03288 -5.44715 1.000 17.42103 250 TYR B N 1
ATOM 9458 C CA . TYR B 1 251 ? 55.17001 49.23991 -4.56141 1.000 15.23107 250 TYR B CA 1
ATOM 9459 C C . TYR B 1 251 ? 56.49123 49.92082 -4.22783 1.000 15.79729 250 TYR B C 1
ATOM 9460 O O . TYR B 1 251 ? 56.86829 49.92008 -3.04514 1.000 16.84395 250 TYR B O 1
ATOM 9478 N N . PRO B 1 252 ? 57.20901 50.56032 -5.15709 1.000 17.18735 251 PRO B N 1
ATOM 9479 C CA . PRO B 1 252 ? 58.44190 51.25709 -4.73225 1.000 17.85185 251 PRO B CA 1
ATOM 9480 C C . PRO B 1 252 ? 58.19506 52.29206 -3.63906 1.000 17.87053 251 PRO B C 1
ATOM 9481 O O . PRO B 1 252 ? 59.02360 52.45907 -2.74206 1.000 17.86916 251 PRO B O 1
ATOM 9492 N N . LEU B 1 253 ? 57.04196 52.95642 -3.65402 1.000 17.07626 252 LEU B N 1
ATOM 9493 C CA . LEU B 1 253 ? 56.70643 53.89009 -2.58088 1.000 18.53644 252 LEU B CA 1
ATOM 9494 C C . LEU B 1 253 ? 56.46890 53.14220 -1.26431 1.000 17.75339 252 LEU B C 1
ATOM 9495 O O . LEU B 1 253 ? 57.00277 53.52292 -0.22003 1.000 18.17707 252 LEU B O 1
ATOM 9511 N N . GLU B 1 254 ? 55.68533 52.05930 -1.29283 1.000 17.01438 253 GLU B N 1
ATOM 9512 C CA . GLU B 1 254 ? 55.53165 51.22190 -0.10612 1.000 16.36764 253 GLU B CA 1
ATOM 9513 C C . GLU B 1 254 ? 56.88618 50.78993 0.44092 1.000 15.73888 253 GLU B C 1
ATOM 9514 O O . GLU B 1 254 ? 57.12349 50.85100 1.65546 1.000 16.68783 253 GLU B O 1
ATOM 9526 N N . HIS B 1 255 ? 57.78048 50.32350 -0.43984 1.000 15.80074 254 HIS B N 1
ATOM 9527 C CA . HIS B 1 255 ? 59.09469 49.88469 0.00300 1.000 15.60172 254 HIS B CA 1
ATOM 9528 C C . HIS B 1 255 ? 59.85994 50.99350 0.71145 1.000 16.56145 254 HIS B C 1
ATOM 9529 O O . HIS B 1 255 ? 60.49383 50.73820 1.74473 1.000 16.69987 254 HIS B O 1
ATOM 9543 N N . LEU B 1 256 ? 59.83817 52.22073 0.15949 1.000 17.33161 255 LEU B N 1
ATOM 9544 C CA . LEU B 1 256 ? 60.49031 53.35148 0.81376 1.000 18.71181 255 LEU B CA 1
ATOM 9545 C C . LEU B 1 256 ? 59.91086 53.60634 2.19933 1.000 15.71124 255 LEU B C 1
ATOM 9546 O O . LEU B 1 256 ? 60.63396 53.95683 3.13142 1.000 17.62772 255 LEU B O 1
ATOM 9562 N N . ILE B 1 257 ? 58.60626 53.43585 2.35159 1.000 17.15470 256 ILE B N 1
ATOM 9563 C CA . ILE B 1 257 ? 57.95472 53.65700 3.63955 1.000 17.95836 256 ILE B CA 1
ATOM 9564 C C . ILE B 1 257 ? 58.35117 52.57582 4.64159 1.000 18.13145 256 ILE B C 1
ATOM 9565 O O . ILE B 1 257 ? 58.66188 52.86856 5.80618 1.000 18.53342 256 ILE B O 1
ATOM 9581 N N . GLY B 1 258 ? 58.32956 51.31193 4.21052 1.000 17.11324 257 GLY B N 1
ATOM 9582 C CA . GLY B 1 258 ? 58.76359 50.23049 5.06928 1.000 18.02394 257 GLY B CA 1
ATOM 9583 C C . GLY B 1 258 ? 60.20895 50.36080 5.48695 1.000 18.17703 257 GLY B C 1
ATOM 9584 O O . GLY B 1 258 ? 60.58573 49.92682 6.57619 1.000 18.79151 257 GLY B O 1
ATOM 9588 N N . ASN B 1 259 ? 61.03973 50.93084 4.61740 1.000 16.88532 258 ASN B N 1
ATOM 9589 C CA . ASN B 1 259 ? 62.43373 51.16591 4.96077 1.000 18.15047 258 ASN B CA 1
ATOM 9590 C C . ASN B 1 259 ? 62.54094 52.27550 6.00582 1.000 17.23902 258 ASN B C 1
ATOM 9591 O O . ASN B 1 259 ? 63.21635 52.12122 7.03633 1.000 17.32058 258 ASN B O 1
ATOM 9602 N N . ALA B 1 260 ? 61.84696 53.39579 5.76919 1.000 17.86619 259 ALA B N 1
ATOM 9603 C CA . ALA B 1 260 ? 61.98448 54.56708 6.63517 1.000 18.31647 259 ALA B CA 1
ATOM 9604 C C . ALA B 1 260 ? 61.43041 54.32197 8.03530 1.000 17.41465 259 ALA B C 1
ATOM 9605 O O . ALA B 1 260 ? 61.98972 54.81543 9.03000 1.000 19.03025 259 ALA B O 1
ATOM 9612 N N . LEU B 1 261 ? 60.33272 53.57845 8.13815 1.000 18.45221 260 LEU B N 1
ATOM 9613 C CA . LEU B 1 261 ? 59.70037 53.36016 9.43668 1.000 19.10939 260 LEU B CA 1
ATOM 9614 C C . LEU B 1 261 ? 60.58672 52.50899 10.34280 1.000 20.82011 260 LEU B C 1
ATOM 9615 O O . LEU B 1 261 ? 61.11378 51.46562 9.92798 1.000 17.73456 260 LEU B O 1
ATOM 9631 N N . ASP B 1 262 ? 60.73635 52.96111 11.58952 1.000 18.88680 261 ASP B N 1
ATOM 9632 C CA . ASP B 1 262 ? 61.47033 52.21853 12.60188 1.000 17.77020 261 ASP B CA 1
ATOM 9633 C C . ASP B 1 262 ? 60.55098 51.16470 13.22173 1.000 20.11645 261 ASP B C 1
ATOM 9634 O O . ASP B 1 262 ? 59.33130 51.32635 13.26592 1.000 21.30715 261 ASP B O 1
ATOM 9643 N N . ASN B 1 263 ? 61.14933 50.09989 13.75280 1.000 18.69185 262 ASN B N 1
ATOM 9644 C CA . ASN B 1 263 ? 60.40859 49.15863 14.59272 1.000 18.83744 262 ASN B CA 1
ATOM 9645 C C . ASN B 1 263 ? 59.91179 49.86564 15.84203 1.000 21.86743 262 ASN B C 1
ATOM 9646 O O . ASN B 1 263 ? 60.51320 50.82927 16.30022 1.000 20.88448 262 ASN B O 1
ATOM 9657 N N . GLY B 1 264 ? 58.81035 49.36132 16.39854 1.000 20.77220 263 GLY B N 1
ATOM 9658 C CA . GLY B 1 264 ? 58.30109 49.81672 17.68039 1.000 20.47920 263 GLY B CA 1
ATOM 9659 C C . GLY B 1 264 ? 57.30493 50.94661 17.64389 1.000 21.61163 263 GLY B C 1
ATOM 9660 O O . GLY B 1 264 ? 56.98923 51.49375 18.71122 1.000 23.88881 263 GLY B O 1
ATOM 9664 N N . THR B 1 265 ? 56.76334 51.28164 16.47130 1.000 20.69585 264 THR B N 1
ATOM 9665 C CA . THR B 1 265 ? 55.82300 52.39197 16.33241 1.000 20.59575 264 THR B CA 1
ATOM 9666 C C . THR B 1 265 ? 54.66176 52.24744 17.30378 1.000 22.65885 264 THR B C 1
ATOM 9667 O O . THR B 1 265 ? 54.09136 51.16305 17.44149 1.000 23.80554 264 THR B O 1
ATOM 9678 N N . THR B 1 266 ? 54.28269 53.36885 17.92758 1.000 26.39875 265 THR B N 1
ATOM 9679 C CA . THR B 1 266 ? 53.20268 53.37723 18.90540 1.000 28.07411 265 THR B CA 1
ATOM 9680 C C . THR B 1 266 ? 51.96969 54.16560 18.48574 1.000 27.12015 265 THR B C 1
ATOM 9681 O O . THR B 1 266 ? 50.92052 54.00629 19.11629 1.000 28.01556 265 THR B O 1
ATOM 9692 N N . SER B 1 267 ? 52.05875 55.01521 17.46568 1.000 25.72426 266 SER B N 1
ATOM 9693 C CA . SER B 1 267 ? 50.87479 55.71706 16.98155 1.000 24.78924 266 SER B CA 1
ATOM 9694 C C . SER B 1 267 ? 51.09486 56.18395 15.55313 1.000 24.93355 266 SER B C 1
ATOM 9695 O O . SER B 1 267 ? 52.22799 56.27655 15.07830 1.000 25.13168 266 SER B O 1
ATOM 9703 N N . MET B 1 268 ? 49.98150 56.46219 14.87109 1.000 24.53696 267 MET B N 1
ATOM 9704 C CA . MET B 1 268 ? 50.04934 56.98564 13.51484 1.000 22.09419 267 MET B CA 1
ATOM 9705 C C . MET B 1 268 ? 50.76269 58.33161 13.47738 1.000 24.34786 267 MET B C 1
ATOM 9706 O O . MET B 1 268 ? 51.63197 58.55455 12.63176 1.000 23.52739 267 MET B O 1
ATOM 9720 N N . ALA B 1 269 ? 50.36250 59.27014 14.34458 1.000 24.09908 268 ALA B N 1
ATOM 9721 C CA . ALA B 1 269 ? 50.95674 60.60336 14.31079 1.000 23.87551 268 ALA B CA 1
ATOM 9722 C C . ALA B 1 269 ? 52.46042 60.54093 14.56785 1.000 25.76051 268 ALA B C 1
ATOM 9723 O O . ALA B 1 269 ? 53.25908 61.17760 13.86405 1.000 25.62849 268 ALA B O 1
ATOM 9730 N N . GLN B 1 270 ? 52.87545 59.77105 15.57035 1.000 25.63376 269 GLN B N 1
ATOM 9731 C CA . GLN B 1 270 ? 54.30861 59.65970 15.83345 1.000 24.88020 269 GLN B CA 1
ATOM 9732 C C . GLN B 1 270 ? 55.01421 58.91655 14.71382 1.000 24.68627 269 GLN B C 1
ATOM 9733 O O . GLN B 1 270 ? 56.13074 59.27943 14.33144 1.000 25.25963 269 GLN B O 1
ATOM 9747 N N . GLY B 1 271 ? 54.38599 57.86411 14.18936 1.000 21.69534 270 GLY B N 1
ATOM 9748 C CA . GLY B 1 271 ? 55.00816 57.10350 13.11235 1.000 23.34389 270 GLY B CA 1
ATOM 9749 C C . GLY B 1 271 ? 55.20968 57.92288 11.84903 1.000 22.24209 270 GLY B C 1
ATOM 9750 O O . GLY B 1 271 ? 56.23101 57.78777 11.16077 1.000 21.33358 270 GLY B O 1
ATOM 9754 N N . LEU B 1 272 ? 54.23280 58.76652 11.50922 1.000 22.27230 271 LEU B N 1
ATOM 9755 C CA . LEU B 1 272 ? 54.37420 59.60378 10.32452 1.000 22.53667 271 LEU B CA 1
ATOM 9756 C C . LEU B 1 272 ? 55.55376 60.55148 10.45411 1.000 22.43506 271 LEU B C 1
ATOM 9757 O O . LEU B 1 272 ? 56.34463 60.70623 9.51583 1.000 22.22729 271 LEU B O 1
ATOM 9773 N N . VAL B 1 273 ? 55.67927 61.21025 11.60415 1.000 24.70814 272 VAL B N 1
ATOM 9774 C CA . VAL B 1 273 ? 56.78405 62.13911 11.79079 1.000 24.86571 272 VAL B CA 1
ATOM 9775 C C . VAL B 1 273 ? 58.10961 61.38640 11.79659 1.000 22.04288 272 VAL B C 1
ATOM 9776 O O . VAL B 1 273 ? 59.08172 61.81505 11.16550 1.000 23.72284 272 VAL B O 1
ATOM 9789 N N . GLN B 1 274 ? 58.17181 60.24274 12.49505 1.000 22.40881 273 GLN B N 1
ATOM 9790 C CA . GLN B 1 274 ? 59.41572 59.47537 12.54514 1.000 19.96015 273 GLN B CA 1
ATOM 9791 C C . GLN B 1 274 ? 59.84386 59.02783 11.15577 1.000 21.07796 273 GLN B C 1
ATOM 9792 O O . GLN B 1 274 ? 61.00122 59.21269 10.76768 1.000 20.86981 273 GLN B O 1
ATOM 9806 N N . LEU B 1 275 ? 58.92823 58.42410 10.38947 1.000 20.74372 274 LEU B N 1
ATOM 9807 C CA . LEU B 1 275 ? 59.33615 57.86869 9.10091 1.000 21.82003 274 LEU B CA 1
ATOM 9808 C C . LEU B 1 275 ? 59.74608 58.97752 8.14659 1.000 19.13433 274 LEU B C 1
ATOM 9809 O O . LEU B 1 275 ? 60.68869 58.81078 7.37832 1.000 19.06559 274 LEU B O 1
ATOM 9825 N N . MET B 1 276 ? 59.05966 60.12382 8.18472 1.000 20.11325 275 MET B N 1
ATOM 9826 C CA . MET B 1 276 ? 59.47443 61.24340 7.33950 1.000 20.60591 275 MET B CA 1
ATOM 9827 C C . MET B 1 276 ? 60.81879 61.80782 7.78333 1.000 22.37406 275 MET B C 1
ATOM 9828 O O . MET B 1 276 ? 61.69142 62.07796 6.94761 1.000 22.62146 275 MET B O 1
ATOM 9842 N N . ASP B 1 277 ? 61.01194 61.96490 9.09360 1.000 21.83231 276 ASP B N 1
ATOM 9843 C CA . ASP B 1 277 ? 62.29608 62.43613 9.60090 1.000 22.68739 276 ASP B CA 1
ATOM 9844 C C . ASP B 1 277 ? 63.41683 61.49515 9.19377 1.000 23.71377 276 ASP B C 1
ATOM 9845 O O . ASP B 1 277 ? 64.50755 61.94466 8.80953 1.000 22.79992 276 ASP B O 1
ATOM 9854 N N . THR B 1 278 ? 63.18325 60.18030 9.31475 1.000 21.85820 277 THR B N 1
ATOM 9855 C CA . THR B 1 278 ? 64.21693 59.20611 8.96194 1.000 20.29812 277 THR B CA 1
ATOM 9856 C C . THR B 1 278 ? 64.49172 59.20038 7.46902 1.000 21.60400 277 THR B C 1
ATOM 9857 O O . THR B 1 278 ? 65.65180 59.08095 7.05177 1.000 21.97845 277 THR B O 1
ATOM 9868 N N . PHE B 1 279 ? 63.44038 59.26191 6.65333 1.000 18.31625 278 PHE B N 1
ATOM 9869 C CA . PHE B 1 279 ? 63.62699 59.38298 5.21413 1.000 19.33269 278 PHE B CA 1
ATOM 9870 C C . PHE B 1 279 ? 64.56342 60.53535 4.90682 1.000 20.18452 278 PHE B C 1
ATOM 9871 O O . PHE B 1 279 ? 65.52154 60.39019 4.14449 1.000 21.43277 278 PHE B O 1
ATOM 9888 N N . LEU B 1 280 ? 64.30535 61.69164 5.51055 1.000 20.77346 279 LEU B N 1
ATOM 9889 C CA . LEU B 1 280 ? 65.11045 62.87580 5.21609 1.000 20.13510 279 LEU B CA 1
ATOM 9890 C C . LEU B 1 280 ? 66.55332 62.72274 5.68423 1.000 21.93816 279 LEU B C 1
ATOM 9891 O O . LEU B 1 280 ? 67.47881 63.10615 4.96636 1.000 22.95109 279 LEU B O 1
ATOM 9907 N N . SER B 1 281 ? 66.77411 62.17433 6.87429 1.000 22.00286 280 SER B N 1
ATOM 9908 C CA . SER B 1 281 ? 68.14111 62.05130 7.38097 1.000 20.26399 280 SER B CA 1
ATOM 9909 C C . SER B 1 281 ? 68.87786 60.92140 6.68115 1.000 20.61863 280 SER B C 1
ATOM 9910 O O . SER B 1 281 ? 70.05171 61.06084 6.33037 1.000 23.25938 280 SER B O 1
ATOM 9918 N N . ARG B 1 282 ? 68.19424 59.81556 6.41517 1.000 20.74747 281 ARG B N 1
ATOM 9919 C CA . ARG B 1 282 ? 68.84945 58.68397 5.77775 1.000 20.34336 281 ARG B CA 1
ATOM 9920 C C . ARG B 1 282 ? 69.30181 59.02202 4.36349 1.000 19.77502 281 ARG B C 1
ATOM 9921 O O . ARG B 1 282 ? 70.37073 58.57041 3.93376 1.000 21.66940 281 ARG B O 1
ATOM 9942 N N . TRP B 1 283 ? 68.48942 59.77554 3.60480 1.000 20.03563 282 TRP B N 1
ATOM 9943 C CA . TRP B 1 283 ? 68.77746 60.02212 2.19164 1.000 18.85129 282 TRP B CA 1
ATOM 9944 C C . TRP B 1 283 ? 69.31870 61.42571 1.92859 1.000 19.58728 282 TRP B C 1
ATOM 9945 O O . TRP B 1 283 ? 69.40525 61.83857 0.76716 1.000 22.97533 282 TRP B O 1
ATOM 9966 N N . ALA B 1 284 ? 69.67496 62.17596 2.97260 1.000 19.24570 283 ALA B N 1
ATOM 9967 C CA . ALA B 1 284 ? 70.15779 63.53864 2.76289 1.000 19.39547 283 ALA B CA 1
ATOM 9968 C C . ALA B 1 284 ? 71.39591 63.56895 1.86798 1.000 23.91006 283 ALA B C 1
ATOM 9969 O O . ALA B 1 284 ? 71.49901 64.41253 0.96216 1.000 21.80299 283 ALA B O 1
ATOM 9976 N N . ALA B 1 285 ? 72.34482 62.66107 2.10117 1.000 20.83879 284 ALA B N 1
ATOM 9977 C CA . ALA B 1 285 ? 73.56466 62.66184 1.29975 1.000 23.64890 284 ALA B CA 1
ATOM 9978 C C . ALA B 1 285 ? 73.26773 62.30714 -0.14959 1.000 24.58514 284 ALA B C 1
ATOM 9979 O O . ALA B 1 285 ? 73.80097 62.94369 -1.06927 1.000 24.89347 284 ALA B O 1
ATOM 9986 N N . ILE B 1 286 ? 72.41358 61.29988 -0.37330 1.000 22.10668 285 ILE B N 1
ATOM 9987 C CA . ILE B 1 286 ? 72.02339 60.92189 -1.73203 1.000 22.90151 285 ILE B CA 1
ATOM 9988 C C . ILE B 1 286 ? 71.29562 62.06539 -2.43239 1.000 25.56173 285 ILE B C 1
ATOM 9989 O O . ILE B 1 286 ? 71.51373 62.32218 -3.62383 1.000 25.49398 285 ILE B O 1
ATOM 10005 N N . TYR B 1 287 ? 70.42980 62.77270 -1.70682 1.000 23.19319 286 TYR B N 1
ATOM 10006 C CA . TYR B 1 287 ? 69.72766 63.91144 -2.28281 1.000 25.42300 286 TYR B CA 1
ATOM 10007 C C . TYR B 1 287 ? 70.70426 64.99466 -2.71224 1.000 23.49175 286 TYR B C 1
ATOM 10008 O O . TYR B 1 287 ? 70.61217 65.52078 -3.82738 1.000 26.32655 286 TYR B O 1
ATOM 10026 N N . ASN B 1 288 ? 71.64356 65.34782 -1.83657 1.000 25.42505 287 ASN B N 1
ATOM 10027 C CA . ASN B 1 288 ? 72.59179 66.40104 -2.17748 1.000 27.29238 287 ASN B CA 1
ATOM 10028 C C . ASN B 1 288 ? 73.51944 65.99318 -3.31635 1.000 26.36847 287 ASN B C 1
ATOM 10029 O O . ASN B 1 288 ? 74.06637 66.87236 -3.98424 1.000 30.76356 287 ASN B O 1
ATOM 10040 N N . GLN B 1 289 ? 73.72311 64.69579 -3.53920 1.000 24.04504 288 GLN B N 1
ATOM 10041 C CA . GLN B 1 289 ? 74.45397 64.21010 -4.70469 1.000 26.07156 288 GLN B CA 1
ATOM 10042 C C . GLN B 1 289 ? 73.59078 64.12947 -5.95695 1.000 29.23536 288 GLN B C 1
ATOM 10043 O O . GLN B 1 289 ? 74.10346 63.77332 -7.02514 1.000 28.93039 288 GLN B O 1
ATOM 10057 N N . LYS B 1 290 ? 72.30363 64.45041 -5.86347 1.000 25.21139 289 LYS B N 1
ATOM 10058 C CA . LYS B 1 290 ? 71.38236 64.32159 -6.99322 1.000 28.10298 289 LYS B CA 1
ATOM 10059 C C . LYS B 1 290 ? 71.36771 62.89256 -7.53478 1.000 27.84016 289 LYS B C 1
ATOM 10060 O O . LYS B 1 290 ? 71.35359 62.65441 -8.74715 1.000 27.38135 289 LYS B O 1
ATOM 10079 N N . SER B 1 291 ? 71.33251 61.92985 -6.61665 1.000 23.52942 290 SER B N 1
ATOM 10080 C CA . SER B 1 291 ? 71.27386 60.52041 -6.97121 1.000 23.14066 290 SER B CA 1
ATOM 10081 C C . SER B 1 291 ? 70.01159 59.90431 -6.38915 1.000 21.30144 290 SER B C 1
ATOM 10082 O O . SER B 1 291 ? 69.02268 60.60503 -6.14652 1.000 24.25917 290 SER B O 1
ATOM 10090 N N . LYS B 1 292 ? 70.01323 58.59077 -6.20285 1.000 23.49071 291 LYS B N 1
ATOM 10091 C CA . LYS B 1 292 ? 68.86967 57.89316 -5.63632 1.000 24.17995 291 LYS B CA 1
ATOM 10092 C C . LYS B 1 292 ? 69.38292 56.66780 -4.90164 1.000 22.13727 291 LYS B C 1
ATOM 10093 O O . LYS B 1 292 ? 70.48546 56.18571 -5.18821 1.000 24.33450 291 LYS B O 1
ATOM 10112 N N . PRO B 1 293 ? 68.61747 56.14558 -3.94648 1.000 20.54115 292 PRO B N 1
ATOM 10113 C CA . PRO B 1 293 ? 69.04468 54.93475 -3.24415 1.000 21.72956 292 PRO B CA 1
ATOM 10114 C C . PRO B 1 293 ? 68.91561 53.67956 -4.09422 1.000 20.89210 292 PRO B C 1
ATOM 10115 O O . PRO B 1 293 ? 68.07069 53.58587 -4.98541 1.000 20.51407 292 PRO B O 1
ATOM 10126 N N . TRP B 1 294 ? 69.76436 52.70106 -3.78548 1.000 19.64435 293 TRP B N 1
ATOM 10127 C CA . TRP B 1 294 ? 69.65540 51.32665 -4.27308 1.000 19.39094 293 TRP B CA 1
ATOM 10128 C C . TRP B 1 294 ? 69.16506 50.50524 -3.08699 1.000 20.58861 293 TRP B C 1
ATOM 10129 O O . TRP B 1 294 ? 69.81241 50.48537 -2.02012 1.000 19.27999 293 TRP B O 1
ATOM 10150 N N . LEU B 1 295 ? 67.99437 49.88865 -3.23824 1.000 17.92005 294 LEU B N 1
ATOM 10151 C CA . LEU B 1 295 ? 67.33481 49.22091 -2.11035 1.000 16.33923 294 LEU B CA 1
ATOM 10152 C C . LEU B 1 295 ? 66.95945 47.78477 -2.45449 1.000 17.23218 294 LEU B C 1
ATOM 10153 O O . LEU B 1 295 ? 66.16288 47.53383 -3.37372 1.000 17.47751 294 LEU B O 1
ATOM 10169 N N . SER B 1 296 ? 67.49847 46.85557 -1.68163 1.000 16.71575 295 SER B N 1
ATOM 10170 C CA . SER B 1 296 ? 67.27756 45.43837 -1.88795 1.000 14.19986 295 SER B CA 1
ATOM 10171 C C . SER B 1 296 ? 65.81838 45.07054 -1.65327 1.000 14.66728 295 SER B C 1
ATOM 10172 O O . SER B 1 296 ? 65.23697 45.35930 -0.59305 1.000 16.71687 295 SER B O 1
ATOM 10180 N N . ASP B 1 297 ? 65.24276 44.37509 -2.63073 1.000 15.60425 296 ASP B N 1
ATOM 10181 C CA . ASP B 1 297 ? 63.88858 43.85100 -2.49995 1.000 17.25463 296 ASP B CA 1
ATOM 10182 C C . ASP B 1 297 ? 63.83711 42.79578 -1.40750 1.000 15.48375 296 ASP B C 1
ATOM 10183 O O . ASP B 1 297 ? 64.71588 41.94395 -1.30728 1.000 16.79518 296 ASP B O 1
ATOM 10192 N N . HIS B 1 298 ? 62.77292 42.82574 -0.60838 1.000 15.79098 297 HIS B N 1
ATOM 10193 C CA . HIS B 1 298 ? 62.57920 41.82496 0.43546 1.000 16.80923 297 HIS B CA 1
ATOM 10194 C C . HIS B 1 298 ? 62.24543 40.45271 -0.12802 1.000 18.89094 297 HIS B C 1
ATOM 10195 O O . HIS B 1 298 ? 62.34865 39.44821 0.59902 1.000 20.50730 297 HIS B O 1
ATOM 10209 N N . GLY B 1 299 ? 61.85784 40.38173 -1.40632 1.000 17.52205 298 GLY B N 1
ATOM 10210 C CA . GLY B 1 299 ? 61.60650 39.10280 -2.04885 1.000 17.05685 298 GLY B CA 1
ATOM 10211 C C . GLY B 1 299 ? 62.82259 38.53272 -2.75781 1.000 17.04710 298 GLY B C 1
ATOM 10212 O O . GLY B 1 299 ? 63.25085 37.41173 -2.48187 1.000 18.10652 298 GLY B O 1
ATOM 10216 N N . VAL B 1 300 ? 63.37782 39.29450 -3.69439 1.000 16.87370 299 VAL B N 1
ATOM 10217 C CA . VAL B 1 300 ? 64.55824 38.91457 -4.46204 1.000 16.47715 299 VAL B CA 1
ATOM 10218 C C . VAL B 1 300 ? 65.67941 39.87750 -4.07906 1.000 16.70644 299 VAL B C 1
ATOM 10219 O O . VAL B 1 300 ? 65.72432 41.02086 -4.55386 1.000 16.41599 299 VAL B O 1
ATOM 10232 N N . ALA B 1 301 ? 66.60300 39.41898 -3.21686 1.000 17.45828 300 ALA B N 1
ATOM 10233 C CA . ALA B 1 301 ? 67.52755 40.36184 -2.58717 1.000 16.34352 300 ALA B CA 1
ATOM 10234 C C . ALA B 1 301 ? 68.39556 41.10169 -3.59203 1.000 16.99216 300 ALA B C 1
ATOM 10235 O O . ALA B 1 301 ? 68.72360 42.28215 -3.37076 1.000 17.27819 300 ALA B O 1
ATOM 10242 N N . GLU B 1 302 ? 68.77661 40.43487 -4.69436 1.000 17.24480 301 GLU B N 1
ATOM 10243 C CA . GLU B 1 302 ? 69.64424 41.05238 -5.67307 1.000 18.14257 301 GLU B CA 1
ATOM 10244 C C . GLU B 1 302 ? 68.95147 42.13769 -6.49652 1.000 17.67246 301 GLU B C 1
ATOM 10245 O O . GLU B 1 302 ? 69.63713 42.82832 -7.25839 1.000 19.02007 301 GLU B O 1
ATOM 10257 N N . HIS B 1 303 ? 67.63780 42.28546 -6.39776 1.000 16.87462 302 HIS B N 1
ATOM 10258 C CA . HIS B 1 303 ? 66.93160 43.28518 -7.18078 1.000 17.53562 302 HIS B CA 1
ATOM 10259 C C . HIS B 1 303 ? 66.88657 44.61062 -6.43649 1.000 16.23088 302 HIS B C 1
ATOM 10260 O O . HIS B 1 303 ? 66.60968 44.64815 -5.24373 1.000 17.36125 302 HIS B O 1
ATOM 10274 N N . ASP B 1 304 ? 67.13404 45.69237 -7.15115 1.000 16.75130 303 ASP B N 1
ATOM 10275 C CA . ASP B 1 304 ? 66.94648 47.05710 -6.67744 1.000 16.67522 303 ASP B CA 1
ATOM 10276 C C . ASP B 1 304 ? 65.49188 47.45574 -6.91680 1.000 15.70206 303 ASP B C 1
ATOM 10277 O O . ASP B 1 304 ? 65.06334 47.62984 -8.06600 1.000 17.13691 303 ASP B O 1
ATOM 10286 N N . VAL B 1 305 ? 64.73360 47.62594 -5.83682 1.000 15.61426 304 VAL B N 1
ATOM 10287 C CA . VAL B 1 305 ? 63.33436 48.03832 -5.96400 1.000 15.05690 304 VAL B CA 1
ATOM 10288 C C . VAL B 1 305 ? 63.22342 49.37554 -6.68853 1.000 14.77832 304 VAL B C 1
ATOM 10289 O O . VAL B 1 305 ? 62.21755 49.64577 -7.36726 1.000 17.66306 304 VAL B O 1
ATOM 10302 N N . MET B 1 306 ? 64.24582 50.22644 -6.57225 1.000 17.47359 305 MET B N 1
ATOM 10303 C CA . MET B 1 306 ? 64.26434 51.55097 -7.18719 1.000 18.14639 305 MET B CA 1
ATOM 10304 C C . MET B 1 306 ? 64.83144 51.55731 -8.61489 1.000 17.61632 305 MET B C 1
ATOM 10305 O O . MET B 1 306 ? 65.16286 52.63452 -9.12830 1.000 18.95879 305 MET B O 1
ATOM 10319 N N . ALA B 1 307 ? 64.93679 50.39582 -9.26751 1.000 16.47526 306 ALA B N 1
ATOM 10320 C CA . ALA B 1 307 ? 65.67223 50.33056 -10.53133 1.000 17.50153 306 ALA B CA 1
ATOM 10321 C C . ALA B 1 307 ? 65.11902 51.28990 -11.58472 1.000 19.27837 306 ALA B C 1
ATOM 10322 O O . ALA B 1 307 ? 65.89335 51.88719 -12.34434 1.000 21.48650 306 ALA B O 1
ATOM 10329 N N . ARG B 1 308 ? 63.80211 51.45024 -11.65599 1.000 18.13230 307 ARG B N 1
ATOM 10330 C CA . ARG B 1 308 ? 63.21937 52.30523 -12.68805 1.000 19.22324 307 ARG B CA 1
ATOM 10331 C C . ARG B 1 308 ? 62.97231 53.73895 -12.23802 1.000 21.62245 307 ARG B C 1
ATOM 10332 O O . ARG B 1 308 ? 62.51792 54.56667 -13.03674 1.000 23.59563 307 ARG B O 1
ATOM 10353 N N . LEU B 1 309 ? 63.25869 54.06245 -10.99152 1.000 19.14140 308 LEU B N 1
ATOM 10354 C CA . LEU B 1 309 ? 63.09860 55.41704 -10.48781 1.000 19.43603 308 LEU B CA 1
ATOM 10355 C C . LEU B 1 309 ? 64.27997 56.25279 -10.94242 1.000 21.87217 308 LEU B C 1
ATOM 10356 O O . LEU B 1 309 ? 65.42747 55.83345 -10.80893 1.000 23.87366 308 LEU B O 1
ATOM 10372 N N . THR B 1 310 ? 64.00309 57.42396 -11.50781 1.000 21.02711 309 THR B N 1
ATOM 10373 C CA . THR B 1 310 ? 65.09500 58.30471 -11.89863 1.000 21.47887 309 THR B CA 1
ATOM 10374 C C . THR B 1 310 ? 65.57039 59.11107 -10.69606 1.000 24.26855 309 THR B C 1
ATOM 10375 O O . THR B 1 310 ? 64.81843 59.34778 -9.74991 1.000 21.12767 309 THR B O 1
ATOM 10386 N N . ALA B 1 311 ? 66.83042 59.55366 -10.75099 1.000 25.50433 310 ALA B N 1
ATOM 10387 C CA . ALA B 1 311 ? 67.36104 60.39245 -9.68282 1.000 24.17866 310 ALA B CA 1
ATOM 10388 C C . ALA B 1 311 ? 66.57978 61.69680 -9.58910 1.000 23.79454 310 ALA B C 1
ATOM 10389 O O . ALA B 1 311 ? 66.34434 62.21659 -8.48776 1.000 24.30656 310 ALA B O 1
ATOM 10396 N N . GLU B 1 312 ? 66.15889 62.23288 -10.73608 1.000 25.78938 311 GLU B N 1
ATOM 10397 C CA . GLU B 1 312 ? 65.39671 63.47672 -10.73387 1.000 26.98338 311 GLU B CA 1
ATOM 10398 C C . GLU B 1 312 ? 64.08541 63.30291 -9.98272 1.000 26.97437 311 GLU B C 1
ATOM 10399 O O . GLU B 1 312 ? 63.70668 64.15212 -9.17638 1.000 25.38767 311 GLU B O 1
ATOM 10411 N N . ASP B 1 313 ? 63.39200 62.19006 -10.20551 1.000 24.15156 312 ASP B N 1
ATOM 10412 C CA . ASP B 1 313 ? 62.13999 61.96123 -9.49048 1.000 22.86540 312 ASP B CA 1
ATOM 10413 C C . ASP B 1 313 ? 62.38903 61.70308 -8.00866 1.000 23.55752 312 ASP B C 1
ATOM 10414 O O . ASP B 1 313 ? 61.65193 62.20135 -7.15593 1.000 23.00112 312 ASP B O 1
ATOM 10423 N N . PHE B 1 314 ? 63.43484 60.95132 -7.67219 1.000 22.44896 313 PHE B N 1
ATOM 10424 C CA . PHE B 1 314 ? 63.69639 60.71554 -6.25711 1.000 18.85097 313 PHE B CA 1
ATOM 10425 C C . PHE B 1 314 ? 63.93814 62.03139 -5.52321 1.000 20.93536 313 PHE B C 1
ATOM 10426 O O . PHE B 1 314 ? 63.43324 62.24219 -4.41450 1.000 22.20889 313 PHE B O 1
ATOM 10443 N N . CYS B 1 315 ? 64.72660 62.92398 -6.12351 1.000 22.40859 314 CYS B N 1
ATOM 10444 C CA . CYS B 1 315 ? 65.08549 64.17146 -5.45040 1.000 24.99295 314 CYS B CA 1
ATOM 10445 C C . CYS B 1 315 ? 63.89899 65.12213 -5.36931 1.000 23.51846 314 CYS B C 1
ATOM 10446 O O . CYS B 1 315 ? 63.74062 65.83419 -4.37005 1.000 25.32366 314 CYS B O 1
ATOM 10454 N N . SER B 1 316 ? 63.04501 65.13335 -6.39970 1.000 25.36412 315 SER B N 1
ATOM 10455 C CA . SER B 1 316 ? 61.80770 65.90176 -6.31066 1.000 24.94630 315 SER B CA 1
ATOM 10456 C C . SER B 1 316 ? 60.91521 65.34851 -5.20942 1.000 25.98581 315 SER B C 1
ATOM 10457 O O . SER B 1 316 ? 60.27612 66.10866 -4.46800 1.000 26.77156 315 SER B O 1
ATOM 10465 N N . PHE B 1 317 ? 60.86809 64.02368 -5.08603 1.000 23.25315 316 PHE B N 1
ATOM 10466 C CA . PHE B 1 317 ? 60.07855 63.39886 -4.03702 1.000 23.08573 316 PHE B CA 1
ATOM 10467 C C . PHE B 1 317 ? 60.63726 63.72605 -2.65935 1.000 23.87074 316 PHE B C 1
ATOM 10468 O O . PHE B 1 317 ? 59.87087 64.00302 -1.73101 1.000 22.52389 316 PHE B O 1
ATOM 10485 N N . TYR B 1 318 ? 61.96837 63.70602 -2.51300 1.000 22.72764 317 TYR B N 1
ATOM 10486 C CA . TYR B 1 318 ? 62.60361 64.10263 -1.26136 1.000 23.17664 317 TYR B CA 1
ATOM 10487 C C . TYR B 1 318 ? 62.16920 65.50488 -0.86276 1.000 24.29539 317 TYR B C 1
ATOM 10488 O O . TYR B 1 318 ? 61.85069 65.76543 0.30476 1.000 24.12405 317 TYR B O 1
ATOM 10506 N N . GLU B 1 319 ? 62.15663 66.43098 -1.82135 1.000 23.59524 318 GLU B N 1
ATOM 10507 C CA . GLU B 1 319 ? 61.71144 67.78870 -1.52178 1.000 24.85502 318 GLU B CA 1
ATOM 10508 C C . GLU B 1 319 ? 60.25158 67.80631 -1.08196 1.000 28.81618 318 GLU B C 1
ATOM 10509 O O . GLU B 1 319 ? 59.86588 68.59602 -0.20583 1.000 28.91760 318 GLU B O 1
ATOM 10521 N N . GLY B 1 320 ? 59.42328 66.94721 -1.68172 1.000 24.96340 319 GLY B N 1
ATOM 10522 C CA . GLY B 1 320 ? 58.03509 66.86283 -1.25629 1.000 27.74007 319 GLY B CA 1
ATOM 10523 C C . GLY B 1 320 ? 57.90399 66.35143 0.16586 1.000 29.49267 319 GLY B C 1
ATOM 10524 O O . GLY B 1 320 ? 57.10576 66.86837 0.95657 1.000 24.86631 319 GLY B O 1
ATOM 10528 N N . ILE B 1 321 ? 58.69567 65.33674 0.51475 1.000 25.29595 320 ILE B N 1
ATOM 10529 C CA . ILE B 1 321 ? 58.69755 64.83280 1.88610 1.000 24.88515 320 ILE B CA 1
ATOM 10530 C C . ILE B 1 321 ? 59.17211 65.90586 2.85518 1.000 30.68843 320 ILE B C 1
ATOM 10531 O O . ILE B 1 321 ? 58.63745 66.03966 3.96251 1.000 25.68590 320 ILE B O 1
ATOM 10547 N N . ALA B 1 322 ? 60.17109 66.69960 2.45569 1.000 23.78197 321 ALA B N 1
ATOM 10548 C CA . ALA B 1 322 ? 60.65523 67.74920 3.35011 1.000 25.09441 321 ALA B CA 1
ATOM 10549 C C . ALA B 1 322 ? 59.54687 68.74132 3.67849 1.000 29.04637 321 ALA B C 1
ATOM 10550 O O . ALA B 1 322 ? 59.38568 69.14314 4.83507 1.000 29.07980 321 ALA B O 1
ATOM 10557 N N . SER B 1 323 ? 58.75510 69.12953 2.67705 1.000 29.43694 322 SER B N 1
ATOM 10558 C CA . SER B 1 323 ? 57.65056 70.04821 2.93169 1.000 32.14699 322 SER B CA 1
ATOM 10559 C C . SER B 1 323 ? 56.59101 69.38875 3.80473 1.000 29.01284 322 SER B C 1
ATOM 10560 O O . SER B 1 323 ? 56.08570 70.00690 4.74722 1.000 30.05875 322 SER B O 1
ATOM 10568 N N . ALA B 1 324 ? 56.25053 68.12935 3.50981 1.000 29.00657 323 ALA B N 1
ATOM 10569 C CA . ALA B 1 324 ? 55.23571 67.43789 4.29600 1.000 27.84857 323 ALA B CA 1
ATOM 10570 C C . ALA B 1 324 ? 55.69796 67.23660 5.73471 1.000 31.01252 323 ALA B C 1
ATOM 10571 O O . ALA B 1 324 ? 54.89419 67.31422 6.66545 1.000 27.86966 323 ALA B O 1
ATOM 10578 N N . ALA B 1 325 ? 56.99051 66.97247 5.93624 1.000 28.16183 324 ALA B N 1
ATOM 10579 C CA . ALA B 1 325 ? 57.49093 66.69174 7.27600 1.000 28.22864 324 ALA B CA 1
ATOM 10580 C C . ALA B 1 325 ? 57.32987 67.90193 8.18884 1.000 30.20339 324 ALA B C 1
ATOM 10581 O O . ALA B 1 325 ? 57.06649 67.75675 9.38924 1.000 32.30164 324 ALA B O 1
ATOM 10588 N N . GLU B 1 326 ? 57.49290 69.11002 7.64590 1.000 27.48906 325 GLU B N 1
ATOM 10589 C CA . GLU B 1 326 ? 57.31500 70.30014 8.47260 1.000 31.93456 325 GLU B CA 1
ATOM 10590 C C . GLU B 1 326 ? 55.88721 70.39050 8.99164 1.000 32.50737 325 GLU B C 1
ATOM 10591 O O . GLU B 1 326 ? 55.66158 70.71356 10.16241 1.000 35.42512 325 GLU B O 1
ATOM 10603 N N . ILE B 1 327 ? 54.91235 70.09183 8.13332 1.000 31.91744 326 ILE B N 1
ATOM 10604 C CA . ILE B 1 327 ? 53.51338 70.09551 8.55102 1.000 30.04621 326 ILE B CA 1
ATOM 10605 C C . ILE B 1 327 ? 53.27036 69.01116 9.59504 1.000 33.96569 326 ILE B C 1
ATOM 10606 O O . ILE B 1 327 ? 52.62197 69.24256 10.61923 1.000 33.16211 326 ILE B O 1
ATOM 10622 N N . ALA B 1 328 ? 53.78549 67.80769 9.34865 1.000 29.49025 327 ALA B N 1
ATOM 10623 C CA . ALA B 1 328 ? 53.54088 66.69490 10.26423 1.000 28.55834 327 ALA B CA 1
ATOM 10624 C C . ALA B 1 328 ? 54.11355 66.97568 11.64825 1.000 34.76864 327 ALA B C 1
ATOM 10625 O O . ALA B 1 328 ? 53.46266 66.70275 12.66361 1.000 30.42528 327 ALA B O 1
ATOM 10632 N N . ARG B 1 329 ? 55.34032 67.49588 11.71130 1.000 30.34162 328 ARG B N 1
ATOM 10633 C CA . ARG B 1 329 ? 55.92659 67.83770 13.00429 1.000 29.52350 328 ARG B CA 1
ATOM 10634 C C . ARG B 1 329 ? 55.04173 68.82761 13.74920 1.000 32.00955 328 ARG B C 1
ATOM 10635 O O . ARG B 1 329 ? 54.79176 68.67550 14.94987 1.000 31.73096 328 ARG B O 1
ATOM 10656 N N . ASN B 1 330 ? 54.57312 69.86485 13.05012 1.000 32.47728 329 ASN B N 1
ATOM 10657 C CA . ASN B 1 330 ? 53.71841 70.86248 13.68911 1.000 35.75639 329 ASN B CA 1
ATOM 10658 C C . ASN B 1 330 ? 52.39616 70.25291 14.13056 1.000 37.28200 329 ASN B C 1
ATOM 10659 O O . ASN B 1 330 ? 51.87601 70.59364 15.20148 1.000 36.10245 329 ASN B O 1
ATOM 10670 N N . ALA B 1 331 ? 51.83979 69.34604 13.32078 1.000 32.34841 330 ALA B N 1
ATOM 10671 C CA . ALA B 1 331 ? 50.61270 68.66671 13.71838 1.000 30.79836 330 ALA B CA 1
ATOM 10672 C C . ALA B 1 331 ? 50.83363 67.85468 14.98905 1.000 33.63944 330 ALA B C 1
ATOM 10673 O O . ALA B 1 331 ? 49.99582 67.86780 15.90001 1.000 35.28559 330 ALA B O 1
ATOM 10680 N N . LEU B 1 332 ? 51.96361 67.15162 15.07245 1.000 30.68617 331 LEU B N 1
ATOM 10681 C CA . LEU B 1 332 ? 52.23430 66.31229 16.23347 1.000 30.50340 331 LEU B CA 1
ATOM 10682 C C . LEU B 1 332 ? 52.49385 67.15272 17.47655 1.000 38.50788 331 LEU B C 1
ATOM 10683 O O . LEU B 1 332 ? 52.07784 66.78188 18.57951 1.000 35.88857 331 LEU B O 1
ATOM 10699 N N . ALA B 1 333 ? 53.18520 68.27941 17.32204 1.000 33.22884 332 ALA B N 1
ATOM 10700 C CA . ALA B 1 333 ? 53.51483 69.13679 18.45282 1.000 35.21036 332 ALA B CA 1
ATOM 10701 C C . ALA B 1 333 ? 52.36775 70.04216 18.86694 1.000 47.06870 332 ALA B C 1
ATOM 10702 O O . ALA B 1 333 ? 52.43354 70.63809 19.94934 1.000 46.89708 332 ALA B O 1
ATOM 10709 N N . SER B 1 334 ? 51.33112 70.16161 18.04188 1.000 38.14975 333 SER B N 1
ATOM 10710 C CA . SER B 1 334 ? 50.24524 71.08257 18.33733 1.000 39.30528 333 SER B CA 1
ATOM 10711 C C . SER B 1 334 ? 49.59205 70.73066 19.66658 1.000 38.34063 333 SER B C 1
ATOM 10712 O O . SER B 1 334 ? 49.46657 69.55874 20.03186 1.000 43.39236 333 SER B O 1
ATOM 10720 N N . GLU B 1 335 ? 49.16438 71.76470 20.39034 1.000 49.41810 334 GLU B N 1
ATOM 10721 C CA . GLU B 1 335 ? 48.47658 71.59266 21.66033 1.000 65.71748 334 GLU B CA 1
ATOM 10722 C C . GLU B 1 335 ? 46.96845 71.76770 21.54596 1.000 59.12390 334 GLU B C 1
ATOM 10723 O O . GLU B 1 335 ? 46.25547 71.47623 22.51091 1.000 61.46742 334 GLU B O 1
ATOM 10735 N N . GLU B 1 336 ? 46.46675 72.20861 20.39112 1.000 53.86601 335 GLU B N 1
ATOM 10736 C CA . GLU B 1 336 ? 45.03102 72.33304 20.15589 1.000 61.76160 335 GLU B CA 1
ATOM 10737 C C . GLU B 1 336 ? 44.59944 71.30143 19.12461 1.000 55.70135 335 GLU B C 1
ATOM 10738 O O . GLU B 1 336 ? 45.12902 71.30203 18.00232 1.000 50.83709 335 GLU B O 1
ATOM 10750 N N . PRO B 1 337 ? 43.65489 70.41025 19.44694 1.000 56.40387 336 PRO B N 1
ATOM 10751 C CA . PRO B 1 337 ? 43.28233 69.36702 18.47016 1.000 49.89171 336 PRO B CA 1
ATOM 10752 C C . PRO B 1 337 ? 42.79420 69.90477 17.13379 1.000 50.80311 336 PRO B C 1
ATOM 10753 O O . PRO B 1 337 ? 43.07253 69.29637 16.09258 1.000 41.83567 336 PRO B O 1
ATOM 10764 N N . GLN B 1 338 ? 42.05869 71.01641 17.12514 1.000 43.12554 337 GLN B N 1
ATOM 10765 C CA . GLN B 1 338 ? 41.57792 71.56349 15.86070 1.000 44.21590 337 GLN B CA 1
ATOM 10766 C C . GLN B 1 338 ? 42.74348 72.00745 14.98599 1.000 45.81504 337 GLN B C 1
ATOM 10767 O O . GLN B 1 338 ? 42.79532 71.69020 13.79271 1.000 44.15522 337 GLN B O 1
ATOM 10781 N N . GLU B 1 339 ? 43.69038 72.75124 15.56398 1.000 44.71792 338 GLU B N 1
ATOM 10782 C CA . GLU B 1 339 ? 44.86221 73.16781 14.80211 1.000 46.04924 338 GLU B CA 1
ATOM 10783 C C . GLU B 1 339 ? 45.62266 71.95565 14.28011 1.000 42.82938 338 GLU B C 1
ATOM 10784 O O . GLU B 1 339 ? 46.10089 71.95511 13.14130 1.000 39.38147 338 GLU B O 1
ATOM 10796 N N . SER B 1 340 ? 45.73538 70.91069 15.10104 1.000 36.80448 339 SER B N 1
ATOM 10797 C CA . SER B 1 340 ? 46.46889 69.71637 14.69744 1.000 39.02780 339 SER B CA 1
ATOM 10798 C C . SER B 1 340 ? 45.80522 69.04063 13.50496 1.000 41.01031 339 SER B C 1
ATOM 10799 O O . SER B 1 340 ? 46.47228 68.69291 12.52021 1.000 37.71530 339 SER B O 1
ATOM 10807 N N . ALA B 1 341 ? 44.48677 68.84043 13.58430 1.000 36.48964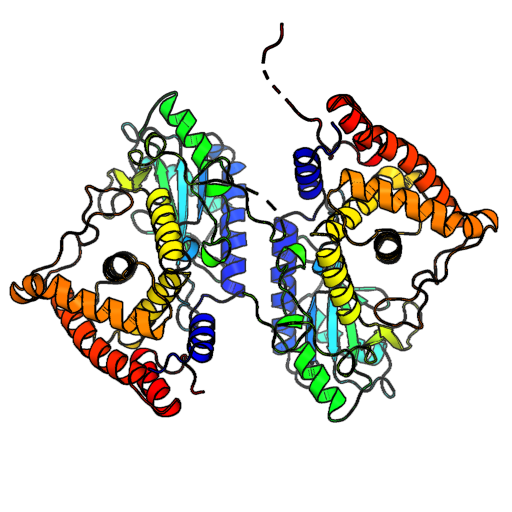 340 ALA B N 1
ATOM 10808 C CA . ALA B 1 341 ? 43.76305 68.19123 12.50018 1.000 33.64465 340 ALA B CA 1
ATOM 10809 C C . ALA B 1 341 ? 43.83103 69.01243 11.22077 1.000 41.01920 340 ALA B C 1
ATOM 10810 O O . ALA B 1 341 ? 43.95352 68.45540 10.12137 1.000 37.13971 340 ALA B O 1
ATOM 10817 N N . GLN B 1 342 ? 43.74762 70.33983 11.34096 1.000 37.94160 341 GLN B N 1
ATOM 10818 C CA . GLN B 1 342 ? 43.83558 71.18529 10.15789 1.000 39.63878 341 GLN B CA 1
ATOM 10819 C C . GLN B 1 342 ? 45.18548 71.03699 9.47798 1.000 32.50980 341 GLN B C 1
ATOM 10820 O O . GLN B 1 342 ? 45.27058 71.09473 8.24498 1.000 37.95921 341 GLN B O 1
ATOM 10834 N N . LEU B 1 343 ? 46.24809 70.83501 10.25759 1.000 33.46889 342 LEU B N 1
ATOM 10835 C CA . LEU B 1 343 ? 47.56134 70.58274 9.67659 1.000 33.89370 342 LEU B CA 1
ATOM 10836 C C . LEU B 1 343 ? 47.59595 69.24019 8.95616 1.000 37.03645 342 LEU B C 1
ATOM 10837 O O . LEU B 1 343 ? 48.10512 69.13946 7.83324 1.000 32.68776 342 LEU B O 1
ATOM 10853 N N . TRP B 1 344 ? 47.06220 68.19308 9.58542 1.000 31.03603 343 TRP B N 1
ATOM 10854 C CA . TRP B 1 344 ? 46.99736 66.89996 8.90857 1.000 29.77218 343 TRP B CA 1
ATOM 10855 C C . TRP B 1 344 ? 46.16216 66.99734 7.63067 1.000 29.33615 343 TRP B C 1
ATOM 10856 O O . TRP B 1 344 ? 46.46457 66.33658 6.62984 1.000 31.29981 343 TRP B O 1
ATOM 10877 N N . ARG B 1 345 ? 45.10479 67.81713 7.64615 1.000 33.05199 344 ARG B N 1
ATOM 10878 C CA . ARG B 1 345 ? 44.28274 68.01123 6.45395 1.000 29.88814 344 ARG B CA 1
ATOM 10879 C C . ARG B 1 345 ? 45.05431 68.69099 5.32695 1.000 33.66332 344 ARG B C 1
ATOM 10880 O O . ARG B 1 345 ? 44.69558 68.52250 4.15668 1.000 34.14596 344 ARG B O 1
ATOM 10901 N N . GLN B 1 346 ? 46.11779 69.43324 5.64410 1.000 35.16267 345 GLN B N 1
ATOM 10902 C CA . GLN B 1 346 ? 46.96483 69.98029 4.58905 1.000 38.47386 345 GLN B CA 1
ATOM 10903 C C . GLN B 1 346 ? 47.68556 68.87461 3.83090 1.000 34.00645 345 GLN B C 1
ATOM 10904 O O . GLN B 1 346 ? 47.99252 69.03505 2.64235 1.000 33.66971 345 GLN B O 1
ATOM 10918 N N . LEU B 1 347 ? 47.95758 67.74632 4.49195 1.000 31.17872 346 LEU B N 1
ATOM 10919 C CA . LEU B 1 347 ? 48.58751 66.61596 3.82934 1.000 30.82515 346 LEU B CA 1
ATOM 10920 C C . LEU B 1 347 ? 47.56943 65.66770 3.20192 1.000 29.89857 346 LEU B C 1
ATOM 10921 O O . LEU B 1 347 ? 47.80675 65.13243 2.11028 1.000 33.67160 346 LEU B O 1
ATOM 10937 N N . PHE B 1 348 ? 46.44120 65.43111 3.87808 1.000 30.60011 347 PHE B N 1
ATOM 10938 C CA . PHE B 1 348 ? 45.54512 64.33973 3.51297 1.000 30.01441 347 PHE B CA 1
ATOM 10939 C C . PHE B 1 348 ? 44.24488 64.78712 2.85821 1.000 30.55312 347 PHE B C 1
ATOM 10940 O O . PHE B 1 348 ? 43.57499 63.96047 2.23097 1.000 33.40928 347 PHE B O 1
ATOM 10957 N N . GLY B 1 349 ? 43.87806 66.04578 2.97444 1.000 31.75852 348 GLY B N 1
ATOM 10958 C CA . GLY B 1 349 ? 42.61111 66.49941 2.43190 1.000 35.48458 348 GLY B CA 1
ATOM 10959 C C . GLY B 1 349 ? 41.45808 66.26398 3.38262 1.000 34.56127 348 GLY B C 1
ATOM 10960 O O . GLY B 1 349 ? 41.62545 65.96828 4.56827 1.000 32.51801 348 GLY B O 1
ATOM 10964 N N . SER B 1 350 ? 40.25004 66.37840 2.82688 1.000 37.70521 349 SER B N 1
ATOM 10965 C CA . SER B 1 350 ? 39.04474 66.40239 3.64827 1.000 38.39889 349 SER B CA 1
ATOM 10966 C C . SER B 1 350 ? 38.67656 65.04398 4.23475 1.000 35.54967 349 SER B C 1
ATOM 10967 O O . SER B 1 350 ? 37.82484 64.99052 5.13387 1.000 37.22087 349 SER B O 1
ATOM 10975 N N . LYS B 1 351 ? 39.27888 63.95320 3.76176 1.000 32.32762 350 LYS B N 1
ATOM 10976 C CA . LYS B 1 351 ? 38.97246 62.64830 4.34256 1.000 30.94852 350 LYS B CA 1
ATOM 10977 C C . LYS B 1 351 ? 39.58204 62.45790 5.72838 1.000 32.30402 350 LYS B C 1
ATOM 10978 O O . LYS B 1 351 ? 39.24044 61.48153 6.40718 1.000 29.65353 350 LYS B O 1
ATOM 10997 N N . PHE B 1 352 ? 40.47445 63.34667 6.16467 1.000 32.67477 351 PHE B N 1
ATOM 10998 C CA . PHE B 1 352 ? 40.90359 63.35543 7.56077 1.000 28.64452 351 PHE B CA 1
ATOM 10999 C C . PHE B 1 352 ? 39.96427 64.27270 8.33141 1.000 34.68937 351 PHE B C 1
ATOM 11000 O O . PHE B 1 352 ? 39.92283 65.47986 8.04332 1.000 34.01193 351 PHE B O 1
ATOM 11017 N N . PRO B 1 353 ? 39.20028 63.76166 9.29383 1.000 29.23777 352 PRO B N 1
ATOM 11018 C CA . PRO B 1 353 ? 38.15340 64.57580 9.91860 1.000 30.13943 352 PRO B CA 1
ATOM 11019 C C . PRO B 1 353 ? 38.67475 65.50769 10.99747 1.000 31.99172 352 PRO B C 1
ATOM 11020 O O . PRO B 1 353 ? 39.65103 65.21963 11.69422 1.000 34.41694 352 PRO B O 1
ATOM 11031 N N . LEU B 1 354 ? 37.97401 66.63305 11.14352 1.000 39.65716 353 LEU B N 1
ATOM 11032 C CA . LEU B 1 354 ? 38.18425 67.48831 12.30092 1.000 39.99305 353 LEU B CA 1
ATOM 11033 C C . LEU B 1 354 ? 37.52801 66.84681 13.52331 1.000 37.08958 353 LEU B C 1
ATOM 11034 O O . LEU B 1 354 ? 36.43807 66.27664 13.41378 1.000 42.69074 353 LEU B O 1
ATOM 11050 N N . PRO B 1 355 ? 38.15538 66.91769 14.69440 1.000 43.72500 354 PRO B N 1
ATOM 11051 C CA . PRO B 1 355 ? 37.50554 66.38844 15.89974 1.000 36.89949 354 PRO B CA 1
ATOM 11052 C C . PRO B 1 355 ? 36.33182 67.26371 16.31955 1.000 43.69876 354 PRO B C 1
ATOM 11053 O O . PRO B 1 355 ? 36.21926 68.43211 15.94111 1.000 43.06008 354 PRO B O 1
ATOM 11064 N N . GLY B 1 356 ? 35.44620 66.66941 17.11110 1.000 47.99926 355 GLY B N 1
ATOM 11065 C CA . GLY B 1 356 ? 34.27462 67.36513 17.60971 1.000 63.38033 355 GLY B CA 1
ATOM 11066 C C . GLY B 1 356 ? 34.37034 67.71532 19.08092 1.000 69.13320 355 GLY B C 1
ATOM 11067 O O . GLY B 1 356 ? 33.64779 68.58765 19.57134 1.000 70.21934 355 GLY B O 1
ATOM 11071 N N . ASN B 1 363 ? 28.58412 72.95761 23.78838 1.000 48.95483 362 ASN B N 1
ATOM 11072 C CA . ASN B 1 363 ? 27.38688 73.62174 24.28401 1.000 43.77644 362 ASN B CA 1
ATOM 11073 C C . ASN B 1 363 ? 27.40615 75.12355 24.01389 1.000 44.53238 362 ASN B C 1
ATOM 11074 O O . ASN B 1 363 ? 26.37483 75.76975 24.00166 1.000 46.82927 362 ASN B O 1
ATOM 11084 N N . GLY B 1 364 ? 28.60710 75.66578 23.81758 1.000 51.82920 363 GLY B N 1
ATOM 11085 C CA . GLY B 1 364 ? 28.76156 77.09902 23.67666 1.000 53.24859 363 GLY B CA 1
ATOM 11086 C C . GLY B 1 364 ? 29.01388 77.78458 25.00508 1.000 45.00489 363 GLY B C 1
ATOM 11087 O O . GLY B 1 364 ? 29.33513 77.16067 26.02104 1.000 61.18434 363 GLY B O 1
ATOM 11091 N N . GLY B 1 365 ? 28.86636 79.10637 24.98594 1.000 44.98077 364 GLY B N 1
ATOM 11092 C CA . GLY B 1 365 ? 29.14999 79.92563 26.14523 1.000 58.33980 364 GLY B CA 1
ATOM 11093 C C . GLY B 1 365 ? 30.57935 80.44001 26.14890 1.000 45.60422 364 GLY B C 1
ATOM 11094 O O . GLY B 1 365 ? 31.31379 80.23385 25.18363 1.000 49.65847 364 GLY B O 1
#

Secondary structure (DSSP, 8-state):
----HHHHHHHHHHHSPPHHHHHHHHHHHHHHHHHHHH-GGGTTTEEEEEEEHHHHHT---PPSTTPPPEEEEEEEE---TTTS-HHHHHHTTHHHHHHHSTTSEEEETTEEEEE-SS-EEEEEEEE----HHHHHHHHHHHTSHHHH--S-GGG-TT--S-TT---------PPPGGGTTT--EEEE-SSSSSEEEE-HHHHHHHHHHHHHHTTT-HHHHHHHHHHHHHHTGGGS-S-S-HHHHHHHHHHHSPTT---HHHHHHHHHHHHHHHTHHHHHTT-----B-SSSTTSBTTTT--HHHHHHHHHHHHHHHHHHHHHHH-SSHHHHHHHHHHHHGGGSPP-/----HHHHHHHHHHHSPPHHHHHHHHHHHHHHHHHHHT-GGGTTTEEEEEE-HHHHHT---PPSTTPPPEEEEEEEE---TTTS-HHHHHHTTHHHHHHHSTTSEEEETTEEEEE-SS-EEEEEEEE----HHHHHHHHHHHTSHHHH--S-GGG-TT--S-TT------PPPGGGTTT--EEEE-SSSSSEEEE-HHHHHHHHHHHHHHTTT-HHHHHHHHHHHHHHTGGGS-S-S-HHHHHHHHHHHSPTT---HHHHHHHHHHHHHHHTHHHHHTT-----B-SSSTTSBTTTT--HHHHHHHHHHHHHHHHHHHHHHH-SSHHHHHHHHHHHH-TTSPPP----

Solvent-accessible surface area: 31173 Å² total; per-residue (Å²): 126,31,75,17,118,87,28,2,86,94,0,4,52,43,0,63,17,44,70,45,22,53,28,24,13,42,23,9,2,34,35,0,32,63,79,0,122,99,16,129,88,2,102,136,34,26,16,6,4,1,0,28,12,21,4,1,11,4,0,9,31,66,30,99,79,146,148,104,4,73,0,25,0,1,0,0,0,50,19,54,47,100,195,52,32,3,68,58,0,14,87,57,0,59,72,0,0,93,129,64,15,82,80,115,59,107,70,96,56,70,9,2,1,0,40,32,76,107,0,47,0,35,0,12,0,0,0,3,42,28,86,55,71,86,36,57,127,14,29,93,18,4,110,12,94,0,0,45,19,29,52,8,5,44,79,13,76,49,2,38,0,24,114,74,9,88,58,103,96,46,117,113,124,36,11,85,48,97,99,19,124,82,34,18,2,8,22,5,48,135,130,131,80,99,46,25,104,31,3,5,0,3,26,1,30,52,2,4,65,18,6,74,86,0,94,28,38,2,3,21,0,0,9,0,2,26,12,8,23,52,80,36,57,178,122,23,20,132,104,1,84,36,55,44,2,3,7,2,5,2,45,0,3,68,92,41,3,98,8,13,0,55,0,0,16,29,5,0,53,24,7,21,83,106,28,44,71,39,52,119,126,118,39,57,5,153,18,50,14,58,8,4,59,92,69,26,24,0,69,141,13,68,24,129,34,0,9,48,2,23,85,13,5,42,71,2,0,107,42,0,95,75,0,32,74,9,151,109,57,78,90,0,0,95,28,0,76,107,4,1,21,81,90,0,22,81,69,43,88,65,15,113,89,26,2,83,93,0,11,38,44,0,90,15,42,62,49,23,63,34,27,15,23,60,9,3,52,44,0,38,97,77,2,145,80,17,122,89,2,92,146,33,28,15,6,5,1,1,29,12,22,3,1,11,5,0,9,31,51,31,106,73,146,129,104,7,73,0,25,0,1,0,0,0,50,18,58,48,98,193,54,31,3,65,59,0,14,86,57,3,58,73,1,2,95,129,63,14,82,78,117,56,97,76,76,56,73,9,1,2,0,41,34,77,117,0,41,0,34,3,9,0,0,0,5,49,27,86,55,88,95,44,70,60,7,34,95,13,3,116,13,94,0,0,46,20,2,37,12,8,62,70,12,39,53,3,36,0,26,71,75,7,73,72,165,109,118,36,12,84,47,98,59,20,126,81,28,17,2,7,24,4,49,133,128,130,79,96,48,26,103,30,3,4,0,3,26,1,34,52,2,8,60,17,6,60,84,0,68,6,36,2,2,29,0,0,4,0,2,23,14,9,30,46,93,38,51,175,130,21,18,136,101,2,82,35,55,47,2,2,7,2,5,2,45,0,3,68,93,41,14,94,10,13,0,65,2,0,15,43,5,1,52,24,6,21,85,105,28,36,69,41,41,110,129,118,42,57,4,153,17,50,14,59,8,4,54,120,70,26,24,0,70,136,12,67,24,128,32,0,10,48,3,21,87,15,4,38,72,2,1,109,38,0,94,86,0,28,76,12,150,109,53,76,91,0,0,91,25,0,77,109,5,1,20,89,65,0,24,84,24,128,217,73,136

B-factor: mean 29.69, std 13.09, range [13.02, 113.92]

Radius of gyration: 28.36 Å; Cα contacts (8 Å, |Δi|>4): 1193; chains: 2; bounding box: 76×76×62 Å

Nearest PDB structures (foldseek):
  7ljl-assembly2_B  TM=1.003E+00  e=5.358E-69  Enterobacter cloacae
  7d4s-assembly1_A  TM=1.001E+00  e=4.614E-66  Enterobacter cloacae
  7ljl-assembly1_A  TM=9.999E-01  e=3.318E-66  Enterobacter cloacae
  7d4o-assembly1_A  TM=1.000E+00  e=5.748E-66  Enterobacter cloacae
  7d4j-assembly1_A  TM=9.841E-01  e=6.198E-62  Enterobacter cloacae

Sequence (695 aa):
SMELQPQFNEFLANIRPTDTQKEDWKSGARTLRERLKNFEPLKEIVVSTFLQGSIRRSTAIRPLGDKRPDVDIVVVTNLDHTRMSPTDAMDLFIPFLEKYYPGKWETQGRSFGITLSYVELDLVITAIPESGAEKSHLEQLYKSESVLTVNSLEEQTDWRLNKSWTPNTGWVEDAPASEWKAHPLVLPDREKNEWGRTHPLAQIRWTAEKNRLCNGHYINLVRAVKWWRQQNSEDLPKYPKGYPLEHLIGNALDNGTTSMAQGLVQLMDTFLSRWAAIYNQKSKPWLSDHGVAEHDVMARLTAEDFCSFYEGIASAAEIARNALASEEPQESAQLWRQLFGSKFPLPSMELQPQFNEFLANIRPTDTQKEDWKSGARTLRERLKNFEPLKEIVVSTFLQGSIRRSTAIRPLGDKRPDVDIVVVTNLDHTRMSPTDAMDLFIPFLEKYYPGKWETQGRSFGITLSYVELDLVITAIPESGAEKSHLEQLYKSESVLTVNSLEEQTDWRLNKSWTPNVEDAPASEWKAHPLVLPDREKNEWGRTHPLAQIRWTAEKNRLCNGHYINLVRAVKWWRQQNSEDLPKYPKGYPLEHLIGNALDNGTTSMAQGLVQLMDTFLSRWAAIYNQKSKPWLSDHGVAEHDVMARLTAEDFCSFYEGIASAAEIARNALASEEPQESAQLWRQLFGSKFPLPGNGG